Protein 2MJ2 (pdb70)

Organism: JC polyomavirus (NCBI:txid10632)

Radius of gyration: 13.86 Å; Cα contacts (8 Å, |Δi|>4): 2; chains: 1; bounding box: 37×14×27 Å

Solvent-accessible surface area: 4030 Å² total; per-residue (Å²): 193,237,77,36,122,137,135,151,42,98,106,95,82,98,107,85,76,102,124,84,99,105,123,58,113,34,187,126,45,54,99,72,181,100,232,213

Sequence (36 aa):
TWSGTKKRAQRILIFLLEFLLDFCTGEDSVDGKKRQTWSGTKKRAQRILIFLLEFLLDFCTGEDSVDGKKRQTWSGTKKRAQRILIFLLEFLLDFCTGEDSVDGKKRQTWSGTKKRAQRILIFLLEFLLDFCTGEDSVDGKKRQTWSGTKKRAQRILIFLLEFLLDFCTGEDSVDGKKRQTWSGTKKRAQRILIFLLEFLLDFCTGEDSVDGKKRQTWSGTKKRAQRILIFLLEFLLDFCTGEDSVDGKKRQTWSGTKKRAQRILIFLLEFLLDFCTGEDSVDGKKRQTWSGTKKRAQRILIFLLEFLLDFCTGEDSVDGKKRQTWSGTKKRAQRILIFLLEFLLDFCTGEDSVDGKKRQTWSGTKKRAQRILIFLLEFLLDFCTGEDSVDGKKRQTWSGTKKRAQRILIFLLEFLLDFCTGEDSVDGKKRQTWSGTKKRAQRILIFLLEFLLDFCTGEDSVDGKKRQTWSGTKKRAQRILIFLLEFLLDFCTGEDSVDGKKRQTWSGTKKRAQRILIFLLEFLLDFCTGEDSVDGKKRQTWSGTKKRAQRILIFLLEFLLDFCTGEDSVDGKKRQTWSGTKKRAQRILIFLLEFLLDFCTGEDSVDGKKRQ

Foldseek 3Di:
DPDQVPNVVVVVVVVVVVVVVCQVAHPDHPPPPDPD

Secondary structure (DSSP, 8-state):
----SSHHHHHHHHHHHHHHHHHT-SSS-S-S----

Structure (mmCIF, N/CA/C/O backbone):
data_2MJ2
#
_entry.id   2MJ2
#
loop_
_atom_site.group_PDB
_atom_site.id
_atom_site.type_symbol
_atom_site.label_atom_id
_atom_site.label_alt_id
_atom_site.label_comp_id
_atom_site.label_asym_id
_atom_site.label_entity_id
_atom_site.label_seq_id
_atom_site.pdbx_PDB_ins_code
_atom_site.Cartn_x
_atom_site.Cartn_y
_atom_site.Cartn_z
_atom_site.occupancy
_atom_site.B_iso_or_equiv
_atom_site.auth_seq_id
_atom_site.auth_comp_id
_atom_site.auth_asym_id
_atom_site.auth_atom_id
_atom_site.pdbx_PDB_model_num
ATOM 1 N N . THR A 1 1 ? -15.190 7.338 14.866 1.00 0.00 1 THR A N 1
ATOM 2 C CA . THR A 1 1 ? -15.863 7.931 13.693 1.00 0.00 1 THR A CA 1
ATOM 3 C C . THR A 1 1 ? -16.025 6.902 12.583 1.00 0.00 1 THR A C 1
ATOM 4 O O . THR A 1 1 ? -15.173 6.774 11.703 1.00 0.00 1 THR A O 1
ATOM 17 N N . TRP A 1 2 ? -17.120 6.160 12.635 1.00 0.00 2 TRP A N 1
ATOM 18 C CA . TRP A 1 2 ? -17.400 5.138 11.644 1.00 0.00 2 TRP A CA 1
ATOM 19 C C . TRP A 1 2 ? -18.138 5.739 10.456 1.00 0.00 2 TRP A C 1
ATOM 20 O O . TRP A 1 2 ? -19.167 6.396 10.620 1.00 0.00 2 TRP A O 1
ATOM 41 N N . SER A 1 3 ? -17.600 5.524 9.269 1.00 0.00 3 SER A N 1
ATOM 42 C CA . SER A 1 3 ? -18.260 5.941 8.048 1.00 0.00 3 SER A CA 1
ATOM 43 C C . SER A 1 3 ? -18.282 4.788 7.052 1.00 0.00 3 SER A C 1
ATOM 44 O O . SER A 1 3 ? -17.249 4.176 6.770 1.00 0.00 3 SER A O 1
ATOM 52 N N . GLY A 1 4 ? -19.467 4.473 6.548 1.00 0.00 4 GLY A N 1
ATOM 53 C CA . GLY A 1 4 ? -19.611 3.369 5.621 1.00 0.00 4 GLY A CA 1
ATOM 54 C C . GLY A 1 4 ? -19.751 3.835 4.189 1.00 0.00 4 GLY A C 1
ATOM 55 O O . GLY A 1 4 ? -20.127 3.062 3.307 1.00 0.00 4 GLY A O 1
ATOM 59 N N . THR A 1 5 ? -19.441 5.100 3.958 1.00 0.00 5 THR A N 1
ATOM 60 C CA . THR A 1 5 ? -19.528 5.677 2.630 1.00 0.00 5 THR A CA 1
ATOM 61 C C . THR A 1 5 ? -18.394 5.175 1.739 1.00 0.00 5 THR A C 1
ATOM 62 O O . THR A 1 5 ? -18.633 4.570 0.694 1.00 0.00 5 THR A O 1
ATOM 73 N N . LYS A 1 6 ? -17.162 5.413 2.167 1.00 0.00 6 LYS A N 1
ATOM 74 C CA . LYS A 1 6 ? -15.993 4.990 1.410 1.00 0.00 6 LYS A CA 1
ATOM 75 C C . LYS A 1 6 ? -15.305 3.795 2.061 1.00 0.00 6 LYS A C 1
ATOM 76 O O . LYS A 1 6 ? -14.084 3.661 1.988 1.00 0.00 6 LYS A O 1
ATOM 95 N N . LYS A 1 7 ? -16.089 2.921 2.684 1.00 0.00 7 LYS A N 1
ATOM 96 C CA . LYS A 1 7 ? -15.533 1.778 3.405 1.00 0.00 7 LYS A CA 1
ATOM 97 C C . LYS A 1 7 ? -14.824 0.808 2.459 1.00 0.00 7 LYS A C 1
ATOM 98 O O . LYS A 1 7 ? -13.848 0.156 2.838 1.00 0.00 7 LYS A O 1
ATOM 117 N N . ARG A 1 8 ? -15.302 0.728 1.224 1.00 0.00 8 ARG A N 1
ATOM 118 C CA . ARG A 1 8 ? -14.676 -0.126 0.225 1.00 0.00 8 ARG A CA 1
ATOM 119 C C . ARG A 1 8 ? -13.369 0.503 -0.253 1.00 0.00 8 ARG A C 1
ATOM 120 O O . ARG A 1 8 ? -12.385 -0.193 -0.507 1.00 0.00 8 ARG A O 1
ATOM 141 N N . ALA A 1 9 ? -13.365 1.828 -0.343 1.00 0.00 9 ALA A N 1
ATOM 142 C CA . ALA A 1 9 ? -12.182 2.569 -0.757 1.00 0.00 9 ALA A CA 1
ATOM 143 C C . ALA A 1 9 ? -11.077 2.450 0.285 1.00 0.00 9 ALA A C 1
ATOM 144 O O . ALA A 1 9 ? -9.891 2.446 -0.052 1.00 0.00 9 ALA A O 1
ATOM 151 N N . GLN A 1 10 ? -11.472 2.341 1.549 1.00 0.00 10 GLN A N 1
ATOM 152 C CA . GLN A 1 10 ? -10.518 2.177 2.640 1.00 0.00 10 GLN A CA 1
ATOM 153 C C . GLN A 1 10 ? -9.748 0.870 2.486 1.00 0.00 10 GLN A C 1
ATOM 154 O O . GLN A 1 10 ? -8.578 0.778 2.857 1.00 0.00 10 GLN A O 1
ATOM 168 N N . ARG A 1 11 ? -10.417 -0.134 1.926 1.00 0.00 11 ARG A N 1
ATOM 169 C CA . ARG A 1 11 ? -9.797 -1.424 1.662 1.00 0.00 11 ARG A CA 1
ATOM 170 C C . ARG A 1 11 ? -8.771 -1.296 0.541 1.00 0.00 11 ARG A C 1
ATOM 171 O O . ARG A 1 11 ? -7.673 -1.848 0.618 1.00 0.00 11 ARG A O 1
ATOM 192 N N . ILE A 1 12 ? -9.136 -0.551 -0.494 1.00 0.00 12 ILE A N 1
ATOM 193 C CA . ILE A 1 12 ? -8.254 -0.326 -1.630 1.00 0.00 12 ILE A CA 1
ATOM 194 C C . ILE A 1 12 ? -7.034 0.478 -1.192 1.00 0.00 12 ILE A C 1
ATOM 195 O O . ILE A 1 12 ? -5.925 0.281 -1.694 1.00 0.00 12 ILE A O 1
ATOM 211 N N . LEU A 1 13 ? -7.255 1.372 -0.234 1.00 0.00 13 LEU A N 1
ATOM 212 C CA . LEU A 1 13 ? -6.191 2.179 0.334 1.00 0.00 13 LEU A CA 1
ATOM 213 C C . LEU A 1 13 ? -5.139 1.280 0.975 1.00 0.00 13 LEU A C 1
ATOM 214 O O . LEU A 1 13 ? -3.942 1.515 0.826 1.00 0.00 13 LEU A O 1
ATOM 230 N N . ILE A 1 14 ? -5.594 0.241 1.674 1.00 0.00 14 ILE A N 1
ATOM 231 C CA . ILE A 1 14 ? -4.687 -0.727 2.286 1.00 0.00 14 ILE A CA 1
ATOM 232 C C . ILE A 1 14 ? -3.776 -1.334 1.227 1.00 0.00 14 ILE A C 1
ATOM 233 O O . ILE A 1 14 ? -2.565 -1.437 1.415 1.00 0.00 14 ILE A O 1
ATOM 249 N N . PHE A 1 15 ? -4.372 -1.705 0.101 1.00 0.00 15 PHE A N 1
ATOM 250 C CA . PHE A 1 15 ? -3.633 -2.324 -0.992 1.00 0.00 15 PHE A CA 1
ATOM 251 C C . PHE A 1 15 ? -2.611 -1.354 -1.572 1.00 0.00 15 PHE A C 1
ATOM 252 O O . PHE A 1 15 ? -1.453 -1.711 -1.784 1.00 0.00 15 PHE A O 1
ATOM 269 N N . LEU A 1 16 ? -3.044 -0.121 -1.816 1.00 0.00 16 LEU A N 1
ATOM 270 C CA . LEU A 1 16 ? -2.177 0.884 -2.409 1.00 0.00 16 LEU A CA 1
ATOM 271 C C . LEU A 1 16 ? -1.059 1.247 -1.436 1.00 0.00 16 LEU A C 1
ATOM 272 O O . LEU A 1 16 ? 0.082 1.468 -1.839 1.00 0.00 16 LEU A O 1
ATOM 288 N N . LEU A 1 17 ? -1.390 1.279 -0.152 1.00 0.00 17 LEU A N 1
ATOM 289 C CA . LEU A 1 17 ? -0.417 1.566 0.887 1.00 0.00 17 LEU A CA 1
ATOM 290 C C . LEU A 1 17 ? 0.652 0.481 0.927 1.00 0.00 17 LEU A C 1
ATOM 291 O O . LEU A 1 17 ? 1.848 0.770 0.873 1.00 0.00 17 LEU A O 1
ATOM 307 N N . GLU A 1 18 ? 0.205 -0.767 1.002 1.00 0.00 18 GLU A N 1
ATOM 308 C CA . GLU A 1 18 ? 1.104 -1.913 1.006 1.00 0.00 18 GLU A CA 1
ATOM 309 C C . GLU A 1 18 ? 2.021 -1.895 -0.211 1.00 0.00 18 GLU A C 1
ATOM 310 O O . GLU A 1 18 ? 3.217 -2.163 -0.093 1.00 0.00 18 GLU A O 1
ATOM 322 N N . PHE A 1 19 ? 1.459 -1.563 -1.369 1.00 0.00 19 PHE A N 1
ATOM 323 C CA . PHE A 1 19 ? 2.235 -1.469 -2.599 1.00 0.00 19 PHE A CA 1
ATOM 324 C C . PHE A 1 19 ? 3.324 -0.409 -2.475 1.00 0.00 19 PHE A C 1
ATOM 325 O O . PHE A 1 19 ? 4.487 -0.667 -2.781 1.00 0.00 19 PHE A O 1
ATOM 342 N N . LEU A 1 20 ? 2.933 0.780 -2.027 1.00 0.00 20 LEU A N 1
ATOM 343 C CA . LEU A 1 20 ? 3.865 1.892 -1.856 1.00 0.00 20 LEU A CA 1
ATOM 344 C C . LEU A 1 20 ? 5.020 1.510 -0.935 1.00 0.00 20 LEU A C 1
ATOM 345 O O . LEU A 1 20 ? 6.184 1.731 -1.262 1.00 0.00 20 LEU A O 1
ATOM 361 N N . LEU A 1 21 ? 4.689 0.917 0.203 1.00 0.00 21 LEU A N 1
ATOM 362 C CA . LEU A 1 21 ? 5.697 0.529 1.188 1.00 0.00 21 LEU A CA 1
ATOM 363 C C . LEU A 1 21 ? 6.604 -0.557 0.628 1.00 0.00 21 LEU A C 1
ATOM 364 O O . LEU A 1 21 ? 7.814 -0.548 0.848 1.00 0.00 21 LEU A O 1
ATOM 380 N N . ASP A 1 22 ? 6.002 -1.489 -0.095 1.00 0.00 22 ASP A N 1
ATOM 381 C CA . ASP A 1 22 ? 6.744 -2.586 -0.711 1.00 0.00 22 ASP A CA 1
ATOM 382 C C . ASP A 1 22 ? 7.662 -2.068 -1.813 1.00 0.00 22 ASP A C 1
ATOM 383 O O . ASP A 1 22 ? 8.808 -2.498 -1.939 1.00 0.00 22 ASP A O 1
ATOM 392 N N . PHE A 1 23 ? 7.152 -1.137 -2.607 1.00 0.00 23 PHE A N 1
ATOM 393 C CA . PHE A 1 23 ? 7.907 -0.568 -3.716 1.00 0.00 23 PHE A CA 1
ATOM 394 C C . PHE A 1 23 ? 9.058 0.283 -3.188 1.00 0.00 23 PHE A C 1
ATOM 395 O O . PHE A 1 23 ? 10.166 0.258 -3.726 1.00 0.00 23 PHE A O 1
ATOM 412 N N . CYS A 1 24 ? 8.785 1.021 -2.124 1.00 0.00 24 CYS A N 1
ATOM 413 C CA . CYS A 1 24 ? 9.774 1.892 -1.509 1.00 0.00 24 CYS A CA 1
ATOM 414 C C . CYS A 1 24 ? 10.349 1.249 -0.250 1.00 0.00 24 CYS A C 1
ATOM 415 O O . CYS A 1 24 ? 10.588 1.918 0.759 1.00 0.00 24 CYS A O 1
ATOM 423 N N . THR A 1 25 ? 10.563 -0.053 -0.315 1.00 0.00 25 THR A N 1
ATOM 424 C CA . THR A 1 25 ? 11.064 -0.809 0.824 1.00 0.00 25 THR A CA 1
ATOM 425 C C . THR A 1 25 ? 12.545 -0.526 1.063 1.00 0.00 25 THR A C 1
ATOM 426 O O . THR A 1 25 ? 13.064 -0.749 2.157 1.00 0.00 25 THR A O 1
ATOM 437 N N . GLY A 1 26 ? 13.211 -0.030 0.033 1.00 0.00 26 GLY A N 1
ATOM 438 C CA . GLY A 1 26 ? 14.622 0.277 0.135 1.00 0.00 26 GLY A CA 1
ATOM 439 C C . GLY A 1 26 ? 14.876 1.565 0.891 1.00 0.00 26 GLY A C 1
ATOM 440 O O . GLY A 1 26 ? 14.039 2.472 0.891 1.00 0.00 26 GLY A O 1
ATOM 444 N N . GLU A 1 27 ? 16.032 1.648 1.535 1.00 0.00 27 GLU A N 1
ATOM 445 C CA . GLU A 1 27 ? 16.409 2.828 2.304 1.00 0.00 27 GLU A CA 1
ATOM 446 C C . GLU A 1 27 ? 16.830 3.961 1.376 1.00 0.00 27 GLU A C 1
ATOM 447 O O . GLU A 1 27 ? 16.789 5.137 1.745 1.00 0.00 27 GLU A O 1
ATOM 459 N N . ASP A 1 28 ? 17.228 3.596 0.169 1.00 0.00 28 ASP A N 1
ATOM 460 C CA . ASP A 1 28 ? 17.653 4.567 -0.827 1.00 0.00 28 ASP A CA 1
ATOM 461 C C . ASP A 1 28 ? 16.446 5.187 -1.514 1.00 0.00 28 ASP A C 1
ATOM 462 O O . ASP A 1 28 ? 16.557 6.231 -2.159 1.00 0.00 28 ASP A O 1
ATOM 471 N N . SER A 1 29 ? 15.297 4.526 -1.361 1.00 0.00 29 SER A N 1
ATOM 472 C CA . SER A 1 29 ? 14.018 5.026 -1.861 1.00 0.00 29 SER A CA 1
ATOM 473 C C . SER A 1 29 ? 14.008 5.087 -3.390 1.00 0.00 29 SER A C 1
ATOM 474 O O . SER A 1 29 ? 14.847 4.479 -4.060 1.00 0.00 29 SER A O 1
ATOM 482 N N . VAL A 1 30 ? 13.041 5.810 -3.929 1.00 0.00 30 VAL A N 1
ATOM 483 C CA . VAL A 1 30 ? 12.901 5.979 -5.364 1.00 0.00 30 VAL A CA 1
ATOM 484 C C . VAL A 1 30 ? 12.492 7.428 -5.666 1.00 0.00 30 VAL A C 1
ATOM 485 O O . VAL A 1 30 ? 11.549 7.709 -6.402 1.00 0.00 30 VAL A O 1
ATOM 498 N N . ASP A 1 31 ? 13.224 8.355 -5.065 1.00 0.00 31 ASP A N 1
ATOM 499 C CA . ASP A 1 31 ? 12.935 9.778 -5.207 1.00 0.00 31 ASP A CA 1
ATOM 500 C C . ASP A 1 31 ? 13.859 10.430 -6.225 1.00 0.00 31 ASP A C 1
ATOM 501 O O . ASP A 1 31 ? 13.812 11.645 -6.433 1.00 0.00 31 ASP A O 1
ATOM 510 N N . GLY A 1 32 ? 14.699 9.626 -6.858 1.00 0.00 32 GLY A N 1
ATOM 511 C CA . GLY A 1 32 ? 15.588 10.134 -7.882 1.00 0.00 32 GLY A CA 1
ATOM 512 C C . GLY A 1 32 ? 14.891 10.211 -9.220 1.00 0.00 32 GLY A C 1
ATOM 513 O O . GLY A 1 32 ? 15.211 9.452 -10.137 1.00 0.00 32 GLY A O 1
ATOM 517 N N . LYS A 1 33 ? 13.934 11.131 -9.313 1.00 0.00 33 LYS A N 1
ATOM 518 C CA . LYS A 1 33 ? 13.082 11.284 -10.488 1.00 0.00 33 LYS A CA 1
ATOM 519 C C . LYS A 1 33 ? 12.206 10.048 -10.656 1.00 0.00 33 LYS A C 1
ATOM 520 O O . LYS A 1 33 ? 12.482 9.178 -11.487 1.00 0.00 33 LYS A O 1
ATOM 539 N N . LYS A 1 34 ? 11.144 9.979 -9.858 1.00 0.00 34 LYS A N 1
ATOM 540 C CA . LYS A 1 34 ? 10.240 8.834 -9.871 1.00 0.00 34 LYS A CA 1
ATOM 541 C C . LYS A 1 34 ? 9.249 8.922 -11.031 1.00 0.00 34 LYS A C 1
ATOM 542 O O . LYS A 1 34 ? 8.287 8.155 -11.094 1.00 0.00 34 LYS A O 1
ATOM 561 N N . ARG A 1 35 ? 9.494 9.874 -11.932 1.00 0.00 35 ARG A N 1
ATOM 562 C CA . ARG A 1 35 ? 8.703 10.037 -13.151 1.00 0.00 35 ARG A CA 1
ATOM 563 C C . ARG A 1 35 ? 7.263 10.411 -12.823 1.00 0.00 35 ARG A C 1
ATOM 564 O O . ARG A 1 35 ? 6.329 10.052 -13.545 1.00 0.00 35 ARG A O 1
ATOM 585 N N . GLN A 1 36 ? 7.096 11.145 -11.733 1.00 0.00 36 GLN A N 1
ATOM 586 C CA . GLN A 1 36 ? 5.786 11.618 -11.319 1.00 0.00 36 GLN A CA 1
ATOM 587 C C . GLN A 1 36 ? 5.505 12.969 -11.966 1.00 0.00 36 GLN A C 1
ATOM 588 O O . GLN A 1 36 ? 5.037 12.987 -13.121 1.00 0.00 36 GLN A O 1
ATOM 603 N N . THR A 1 1 ? -27.779 4.237 3.689 1.00 0.00 1 THR A N 2
ATOM 604 C CA . THR A 1 1 ? -26.333 4.010 3.511 1.00 0.00 1 THR A CA 2
ATOM 605 C C . THR A 1 1 ? -25.948 2.623 4.010 1.00 0.00 1 THR A C 2
ATOM 606 O O . THR A 1 1 ? -26.504 2.120 4.988 1.00 0.00 1 THR A O 2
ATOM 619 N N . TRP A 1 2 ? -25.001 2.007 3.322 1.00 0.00 2 TRP A N 2
ATOM 620 C CA . TRP A 1 2 ? -24.576 0.656 3.637 1.00 0.00 2 TRP A CA 2
ATOM 621 C C . TRP A 1 2 ? -23.315 0.684 4.488 1.00 0.00 2 TRP A C 2
ATOM 622 O O . TRP A 1 2 ? -22.516 1.620 4.400 1.00 0.00 2 TRP A O 2
ATOM 643 N N . SER A 1 3 ? -23.144 -0.339 5.310 1.00 0.00 3 SER A N 2
ATOM 644 C CA . SER A 1 3 ? -21.999 -0.425 6.202 1.00 0.00 3 SER A CA 2
ATOM 645 C C . SER A 1 3 ? -20.755 -0.892 5.445 1.00 0.00 3 SER A C 2
ATOM 646 O O . SER A 1 3 ? -20.253 -1.997 5.667 1.00 0.00 3 SER A O 2
ATOM 654 N N . GLY A 1 4 ? -20.272 -0.050 4.545 1.00 0.00 4 GLY A N 2
ATOM 655 C CA . GLY A 1 4 ? -19.088 -0.376 3.776 1.00 0.00 4 GLY A CA 2
ATOM 656 C C . GLY A 1 4 ? -18.968 0.479 2.535 1.00 0.00 4 GLY A C 2
ATOM 657 O O . GLY A 1 4 ? -18.574 -0.003 1.473 1.00 0.00 4 GLY A O 2
ATOM 661 N N . THR A 1 5 ? -19.312 1.752 2.671 1.00 0.00 5 THR A N 2
ATOM 662 C CA . THR A 1 5 ? -19.272 2.685 1.558 1.00 0.00 5 THR A CA 2
ATOM 663 C C . THR A 1 5 ? -17.962 3.468 1.556 1.00 0.00 5 THR A C 2
ATOM 664 O O . THR A 1 5 ? -17.214 3.458 0.577 1.00 0.00 5 THR A O 2
ATOM 675 N N . LYS A 1 6 ? -17.681 4.135 2.668 1.00 0.00 6 LYS A N 2
ATOM 676 C CA . LYS A 1 6 ? -16.442 4.882 2.824 1.00 0.00 6 LYS A CA 2
ATOM 677 C C . LYS A 1 6 ? -15.276 3.922 2.983 1.00 0.00 6 LYS A C 2
ATOM 678 O O . LYS A 1 6 ? -14.145 4.216 2.585 1.00 0.00 6 LYS A O 2
ATOM 697 N N . LYS A 1 7 ? -15.567 2.762 3.557 1.00 0.00 7 LYS A N 2
ATOM 698 C CA . LYS A 1 7 ? -14.556 1.738 3.769 1.00 0.00 7 LYS A CA 2
ATOM 699 C C . LYS A 1 7 ? -14.245 0.993 2.478 1.00 0.00 7 LYS A C 2
ATOM 700 O O . LYS A 1 7 ? -13.336 0.170 2.436 1.00 0.00 7 LYS A O 2
ATOM 719 N N . ARG A 1 8 ? -14.995 1.285 1.424 1.00 0.00 8 ARG A N 2
ATOM 720 C CA . ARG A 1 8 ? -14.755 0.665 0.130 1.00 0.00 8 ARG A CA 2
ATOM 721 C C . ARG A 1 8 ? -13.406 1.119 -0.406 1.00 0.00 8 ARG A C 2
ATOM 722 O O . ARG A 1 8 ? -12.550 0.306 -0.756 1.00 0.00 8 ARG A O 2
ATOM 743 N N . ALA A 1 9 ? -13.220 2.429 -0.438 1.00 0.00 9 ALA A N 2
ATOM 744 C CA . ALA A 1 9 ? -11.954 3.016 -0.856 1.00 0.00 9 ALA A CA 2
ATOM 745 C C . ALA A 1 9 ? -10.850 2.676 0.140 1.00 0.00 9 ALA A C 2
ATOM 746 O O . ALA A 1 9 ? -9.692 2.509 -0.234 1.00 0.00 9 ALA A O 2
ATOM 753 N N . GLN A 1 10 ? -11.227 2.549 1.410 1.00 0.00 10 GLN A N 2
ATOM 754 C CA . GLN A 1 10 ? -10.277 2.211 2.465 1.00 0.00 10 GLN A CA 2
ATOM 755 C C . GLN A 1 10 ? -9.794 0.773 2.325 1.00 0.00 10 GLN A C 2
ATOM 756 O O . GLN A 1 10 ? -8.701 0.430 2.771 1.00 0.00 10 GLN A O 2
ATOM 770 N N . ARG A 1 11 ? -10.614 -0.065 1.708 1.00 0.00 11 ARG A N 2
ATOM 771 C CA . ARG A 1 11 ? -10.240 -1.437 1.443 1.00 0.00 11 ARG A CA 2
ATOM 772 C C . ARG A 1 11 ? -9.140 -1.475 0.395 1.00 0.00 11 ARG A C 2
ATOM 773 O O . ARG A 1 11 ? -8.126 -2.151 0.566 1.00 0.00 11 ARG A O 2
ATOM 794 N N . ILE A 1 12 ? -9.337 -0.719 -0.674 1.00 0.00 12 ILE A N 2
ATOM 795 C CA . ILE A 1 12 ? -8.350 -0.637 -1.733 1.00 0.00 12 ILE A CA 2
ATOM 796 C C . ILE A 1 12 ? -7.087 0.043 -1.208 1.00 0.00 12 ILE A C 2
ATOM 797 O O . ILE A 1 12 ? -5.969 -0.305 -1.594 1.00 0.00 12 ILE A O 2
ATOM 813 N N . LEU A 1 13 ? -7.287 1.001 -0.302 1.00 0.00 13 LEU A N 2
ATOM 814 C CA . LEU A 1 13 ? -6.194 1.731 0.325 1.00 0.00 13 LEU A CA 2
ATOM 815 C C . LEU A 1 13 ? -5.199 0.786 0.990 1.00 0.00 13 LEU A C 2
ATOM 816 O O . LEU A 1 13 ? -3.999 1.033 0.957 1.00 0.00 13 LEU A O 2
ATOM 832 N N . ILE A 1 14 ? -5.701 -0.290 1.589 1.00 0.00 14 ILE A N 2
ATOM 833 C CA . ILE A 1 14 ? -4.842 -1.291 2.215 1.00 0.00 14 ILE A CA 2
ATOM 834 C C . ILE A 1 14 ? -3.840 -1.843 1.205 1.00 0.00 14 ILE A C 2
ATOM 835 O O . ILE A 1 14 ? -2.641 -1.922 1.474 1.00 0.00 14 ILE A O 2
ATOM 851 N N . PHE A 1 15 ? -4.343 -2.188 0.030 1.00 0.00 15 PHE A N 2
ATOM 852 C CA . PHE A 1 15 ? -3.513 -2.737 -1.033 1.00 0.00 15 PHE A CA 2
ATOM 853 C C . PHE A 1 15 ? -2.575 -1.671 -1.588 1.00 0.00 15 PHE A C 2
ATOM 854 O O . PHE A 1 15 ? -1.424 -1.955 -1.922 1.00 0.00 15 PHE A O 2
ATOM 871 N N . LEU A 1 16 ? -3.079 -0.448 -1.685 1.00 0.00 16 LEU A N 2
ATOM 872 C CA . LEU A 1 16 ? -2.272 0.684 -2.125 1.00 0.00 16 LEU A CA 2
ATOM 873 C C . LEU A 1 16 ? -1.144 0.935 -1.138 1.00 0.00 16 LEU A C 2
ATOM 874 O O . LEU A 1 16 ? 0.004 1.112 -1.529 1.00 0.00 16 LEU A O 2
ATOM 890 N N . LEU A 1 17 ? -1.490 0.935 0.141 1.00 0.00 17 LEU A N 2
ATOM 891 C CA . LEU A 1 17 ? -0.522 1.121 1.215 1.00 0.00 17 LEU A CA 2
ATOM 892 C C . LEU A 1 17 ? 0.621 0.124 1.096 1.00 0.00 17 LEU A C 2
ATOM 893 O O . LEU A 1 17 ? 1.790 0.511 1.051 1.00 0.00 17 LEU A O 2
ATOM 909 N N . GLU A 1 18 ? 0.271 -1.156 1.032 1.00 0.00 18 GLU A N 2
ATOM 910 C CA . GLU A 1 18 ? 1.255 -2.221 0.891 1.00 0.00 18 GLU A CA 2
ATOM 911 C C . GLU A 1 18 ? 2.133 -2.001 -0.340 1.00 0.00 18 GLU A C 2
ATOM 912 O O . GLU A 1 18 ? 3.336 -2.252 -0.307 1.00 0.00 18 GLU A O 2
ATOM 924 N N . PHE A 1 19 ? 1.522 -1.537 -1.423 1.00 0.00 19 PHE A N 2
ATOM 925 C CA . PHE A 1 19 ? 2.250 -1.257 -2.654 1.00 0.00 19 PHE A CA 2
ATOM 926 C C . PHE A 1 19 ? 3.200 -0.076 -2.461 1.00 0.00 19 PHE A C 2
ATOM 927 O O . PHE A 1 19 ? 4.376 -0.148 -2.823 1.00 0.00 19 PHE A O 2
ATOM 944 N N . LEU A 1 20 ? 2.678 0.994 -1.876 1.00 0.00 20 LEU A N 2
ATOM 945 C CA . LEU A 1 20 ? 3.440 2.215 -1.650 1.00 0.00 20 LEU A CA 2
ATOM 946 C C . LEU A 1 20 ? 4.671 1.970 -0.783 1.00 0.00 20 LEU A C 2
ATOM 947 O O . LEU A 1 20 ? 5.777 2.344 -1.161 1.00 0.00 20 LEU A O 2
ATOM 963 N N . LEU A 1 21 ? 4.487 1.330 0.367 1.00 0.00 21 LEU A N 2
ATOM 964 C CA . LEU A 1 21 ? 5.600 1.108 1.290 1.00 0.00 21 LEU A CA 2
ATOM 965 C C . LEU A 1 21 ? 6.630 0.155 0.692 1.00 0.00 21 LEU A C 2
ATOM 966 O O . LEU A 1 21 ? 7.830 0.305 0.912 1.00 0.00 21 LEU A O 2
ATOM 982 N N . ASP A 1 22 ? 6.157 -0.802 -0.095 1.00 0.00 22 ASP A N 2
ATOM 983 C CA . ASP A 1 22 ? 7.031 -1.778 -0.734 1.00 0.00 22 ASP A CA 2
ATOM 984 C C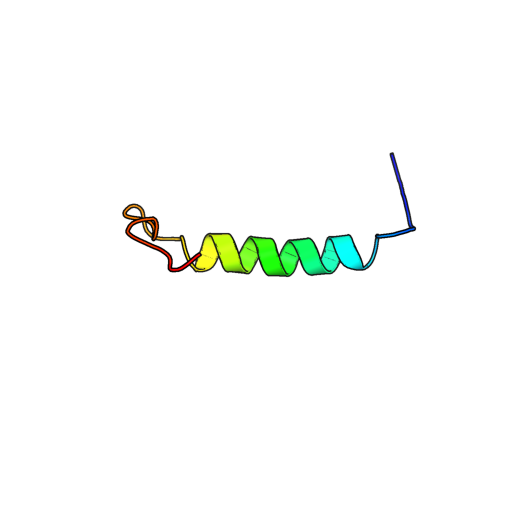 . ASP A 1 22 ? 7.844 -1.111 -1.841 1.00 0.00 22 ASP A C 2
ATOM 985 O O . ASP A 1 22 ? 8.992 -1.478 -2.105 1.00 0.00 22 ASP A O 2
ATOM 994 N N . PHE A 1 23 ? 7.241 -0.114 -2.470 1.00 0.00 23 PHE A N 2
ATOM 995 C CA . PHE A 1 23 ? 7.885 0.633 -3.539 1.00 0.00 23 PHE A CA 2
ATOM 996 C C . PHE A 1 23 ? 8.821 1.697 -2.962 1.00 0.00 23 PHE A C 2
ATOM 997 O O . PHE A 1 23 ? 9.948 1.867 -3.427 1.00 0.00 23 PHE A O 2
ATOM 1014 N N . CYS A 1 24 ? 8.343 2.397 -1.937 1.00 0.00 24 CYS A N 2
ATOM 1015 C CA . CYS A 1 24 ? 9.089 3.490 -1.318 1.00 0.00 24 CYS A CA 2
ATOM 1016 C C . CYS A 1 24 ? 10.363 2.989 -0.641 1.00 0.00 24 CYS A C 2
ATOM 1017 O O . CYS A 1 24 ? 11.402 3.649 -0.694 1.00 0.00 24 CYS A O 2
ATOM 1025 N N . THR A 1 25 ? 10.290 1.827 -0.008 1.00 0.00 25 THR A N 2
ATOM 1026 C CA . THR A 1 25 ? 11.450 1.267 0.670 1.00 0.00 25 THR A CA 2
ATOM 1027 C C . THR A 1 25 ? 12.554 0.921 -0.325 1.00 0.00 25 THR A C 2
ATOM 1028 O O . THR A 1 25 ? 13.738 1.091 -0.039 1.00 0.00 25 THR A O 2
ATOM 1039 N N . GLY A 1 26 ? 12.161 0.471 -1.509 1.00 0.00 26 GLY A N 2
ATOM 1040 C CA . GLY A 1 26 ? 13.134 0.103 -2.515 1.00 0.00 26 GLY A CA 2
ATOM 1041 C C . GLY A 1 26 ? 13.419 1.226 -3.490 1.00 0.00 26 GLY A C 2
ATOM 1042 O O . GLY A 1 26 ? 13.861 0.984 -4.612 1.00 0.00 26 GLY A O 2
ATOM 1046 N N . GLU A 1 27 ? 13.154 2.455 -3.066 1.00 0.00 27 GLU A N 2
ATOM 1047 C CA . GLU A 1 27 ? 13.487 3.628 -3.866 1.00 0.00 27 GLU A CA 2
ATOM 1048 C C . GLU A 1 27 ? 14.999 3.792 -3.960 1.00 0.00 27 GLU A C 2
ATOM 1049 O O . GLU A 1 27 ? 15.576 3.740 -5.045 1.00 0.00 27 GLU A O 2
ATOM 1061 N N . ASP A 1 28 ? 15.632 3.986 -2.815 1.00 0.00 28 ASP A N 2
ATOM 1062 C CA . ASP A 1 28 ? 17.076 4.171 -2.762 1.00 0.00 28 ASP A CA 2
ATOM 1063 C C . ASP A 1 28 ? 17.672 3.453 -1.548 1.00 0.00 28 ASP A C 2
ATOM 1064 O O . ASP A 1 28 ? 18.893 3.350 -1.402 1.00 0.00 28 ASP A O 2
ATOM 1073 N N . SER A 1 29 ? 16.808 2.920 -0.695 1.00 0.00 29 SER A N 2
ATOM 1074 C CA . SER A 1 29 ? 17.248 2.309 0.549 1.00 0.00 29 SER A CA 2
ATOM 1075 C C . SER A 1 29 ? 17.110 0.792 0.502 1.00 0.00 29 SER A C 2
ATOM 1076 O O . SER A 1 29 ? 16.637 0.247 -0.495 1.00 0.00 29 SER A O 2
ATOM 1084 N N . VAL A 1 30 ? 17.530 0.139 1.594 1.00 0.00 30 VAL A N 2
ATOM 1085 C CA . VAL A 1 30 ? 17.478 -1.322 1.752 1.00 0.00 30 VAL A CA 2
ATOM 1086 C C . VAL A 1 30 ? 17.880 -2.065 0.468 1.00 0.00 30 VAL A C 2
ATOM 1087 O O . VAL A 1 30 ? 17.039 -2.529 -0.307 1.00 0.00 30 VAL A O 2
ATOM 1100 N N . ASP A 1 31 ? 19.190 -2.153 0.248 1.00 0.00 31 ASP A N 2
ATOM 1101 C CA . ASP A 1 31 ? 19.741 -2.863 -0.905 1.00 0.00 31 ASP A CA 2
ATOM 1102 C C . ASP A 1 31 ? 19.224 -4.291 -0.949 1.00 0.00 31 ASP A C 2
ATOM 1103 O O . ASP A 1 31 ? 19.337 -5.028 0.030 1.00 0.00 31 ASP A O 2
ATOM 1112 N N . GLY A 1 32 ? 18.642 -4.668 -2.073 1.00 0.00 32 GLY A N 2
ATOM 1113 C CA . GLY A 1 32 ? 18.132 -6.014 -2.226 1.00 0.00 32 GLY A CA 2
ATOM 1114 C C . GLY A 1 32 ? 19.082 -6.887 -3.008 1.00 0.00 32 GLY A C 2
ATOM 1115 O O . GLY A 1 32 ? 19.393 -8.007 -2.601 1.00 0.00 32 GLY A O 2
ATOM 1119 N N . LYS A 1 33 ? 19.559 -6.362 -4.124 1.00 0.00 33 LYS A N 2
ATOM 1120 C CA . LYS A 1 33 ? 20.481 -7.093 -4.975 1.00 0.00 33 LYS A CA 2
ATOM 1121 C C . LYS A 1 33 ? 21.906 -6.888 -4.482 1.00 0.00 33 LYS A C 2
ATOM 1122 O O . LYS A 1 33 ? 22.707 -7.819 -4.451 1.00 0.00 33 LYS A O 2
ATOM 1141 N N . LYS A 1 34 ? 22.205 -5.662 -4.070 1.00 0.00 34 LYS A N 2
ATOM 1142 C CA . LYS A 1 34 ? 23.512 -5.330 -3.524 1.00 0.00 34 LYS A CA 2
ATOM 1143 C C . LYS A 1 34 ? 23.518 -5.519 -2.011 1.00 0.00 34 LYS A C 2
ATOM 1144 O O . LYS A 1 34 ? 24.111 -4.732 -1.272 1.00 0.00 34 LYS A O 2
ATOM 1163 N N . ARG A 1 35 ? 22.840 -6.562 -1.558 1.00 0.00 35 ARG A N 2
ATOM 1164 C CA . ARG A 1 35 ? 22.736 -6.855 -0.141 1.00 0.00 35 ARG A CA 2
ATOM 1165 C C . ARG A 1 35 ? 23.783 -7.881 0.260 1.00 0.00 35 ARG A C 2
ATOM 1166 O O . ARG A 1 35 ? 23.661 -9.065 -0.061 1.00 0.00 35 ARG A O 2
ATOM 1187 N N . GLN A 1 36 ? 24.808 -7.419 0.953 1.00 0.00 36 GLN A N 2
ATOM 1188 C CA . GLN A 1 36 ? 25.875 -8.288 1.406 1.00 0.00 36 GLN A CA 2
ATOM 1189 C C . GLN A 1 36 ? 26.459 -7.752 2.705 1.00 0.00 36 GLN A C 2
ATOM 1190 O O . GLN A 1 36 ? 26.147 -8.317 3.774 1.00 0.00 36 GLN A O 2
ATOM 1205 N N . THR A 1 1 ? -20.622 -7.978 7.231 1.00 0.00 1 THR A N 3
ATOM 1206 C CA . THR A 1 1 ? -20.517 -8.771 5.992 1.00 0.00 1 THR A CA 3
ATOM 1207 C C . THR A 1 1 ? -21.236 -8.067 4.842 1.00 0.00 1 THR A C 3
ATOM 1208 O O . THR A 1 1 ? -22.469 -8.018 4.808 1.00 0.00 1 THR A O 3
ATOM 1221 N N . TRP A 1 2 ? -20.450 -7.516 3.915 1.00 0.00 2 TRP A N 3
ATOM 1222 C CA . TRP A 1 2 ? -20.971 -6.791 2.757 1.00 0.00 2 TRP A CA 3
ATOM 1223 C C . TRP A 1 2 ? -21.933 -5.681 3.175 1.00 0.00 2 TRP A C 3
ATOM 1224 O O . TRP A 1 2 ? -23.105 -5.674 2.791 1.00 0.00 2 TRP A O 3
ATOM 1245 N N . SER A 1 3 ? -21.439 -4.756 3.979 1.00 0.00 3 SER A N 3
ATOM 1246 C CA . SER A 1 3 ? -22.233 -3.620 4.416 1.00 0.00 3 SER A CA 3
ATOM 1247 C C . SER A 1 3 ? -21.373 -2.365 4.479 1.00 0.00 3 SER A C 3
ATOM 1248 O O . SER A 1 3 ? -20.501 -2.239 5.340 1.00 0.00 3 SER A O 3
ATOM 1256 N N . GLY A 1 4 ? -21.614 -1.449 3.556 1.00 0.00 4 GLY A N 3
ATOM 1257 C CA . GLY A 1 4 ? -20.841 -0.229 3.509 1.00 0.00 4 GLY A CA 3
ATOM 1258 C C . GLY A 1 4 ? -20.196 -0.026 2.157 1.00 0.00 4 GLY A C 3
ATOM 1259 O O . GLY A 1 4 ? -19.337 -0.807 1.747 1.00 0.00 4 GLY A O 3
ATOM 1263 N N . THR A 1 5 ? -20.617 1.010 1.456 1.00 0.00 5 THR A N 3
ATOM 1264 C CA . THR A 1 5 ? -20.077 1.317 0.143 1.00 0.00 5 THR A CA 3
ATOM 1265 C C . THR A 1 5 ? -18.603 1.695 0.231 1.00 0.00 5 THR A C 3
ATOM 1266 O O . THR A 1 5 ? -17.766 1.190 -0.521 1.00 0.00 5 THR A O 3
ATOM 1277 N N . LYS A 1 6 ? -18.296 2.573 1.175 1.00 0.00 6 LYS A N 3
ATOM 1278 C CA . LYS A 1 6 ? -16.941 3.077 1.351 1.00 0.00 6 LYS A CA 3
ATOM 1279 C C . LYS A 1 6 ? -15.989 2.003 1.874 1.00 0.00 6 LYS A C 3
ATOM 1280 O O . LYS A 1 6 ? -14.777 2.187 1.830 1.00 0.00 6 LYS A O 3
ATOM 1299 N N . LYS A 1 7 ? -16.532 0.887 2.357 1.00 0.00 7 LYS A N 3
ATOM 1300 C CA . LYS A 1 7 ? -15.708 -0.243 2.793 1.00 0.00 7 LYS A CA 3
ATOM 1301 C C . LYS A 1 7 ? -14.778 -0.692 1.669 1.00 0.00 7 LYS A C 3
ATOM 1302 O O . LYS A 1 7 ? -13.614 -1.021 1.896 1.00 0.00 7 LYS A O 3
ATOM 1321 N N . ARG A 1 8 ? -15.300 -0.675 0.450 1.00 0.00 8 ARG A N 3
ATOM 1322 C CA . ARG A 1 8 ? -14.535 -1.069 -0.722 1.00 0.00 8 ARG A CA 3
ATOM 1323 C C . ARG A 1 8 ? -13.461 -0.026 -1.019 1.00 0.00 8 ARG A C 3
ATOM 1324 O O . ARG A 1 8 ? -12.328 -0.364 -1.347 1.00 0.00 8 ARG A O 3
ATOM 1345 N N . ALA A 1 9 ? -13.822 1.242 -0.887 1.00 0.00 9 ALA A N 3
ATOM 1346 C CA . ALA A 1 9 ? -12.912 2.330 -1.211 1.00 0.00 9 ALA A CA 3
ATOM 1347 C C . ALA A 1 9 ? -11.806 2.467 -0.173 1.00 0.00 9 ALA A C 3
ATOM 1348 O O . ALA A 1 9 ? -10.647 2.696 -0.518 1.00 0.00 9 ALA A O 3
ATOM 1355 N N . GLN A 1 10 ? -12.160 2.314 1.097 1.00 0.00 10 GLN A N 3
ATOM 1356 C CA . GLN A 1 10 ? -11.199 2.495 2.177 1.00 0.00 10 GLN A CA 3
ATOM 1357 C C . GLN A 1 10 ? -10.251 1.308 2.277 1.00 0.00 10 GLN A C 3
ATOM 1358 O O . GLN A 1 10 ? -9.117 1.451 2.735 1.00 0.00 10 GLN A O 3
ATOM 1372 N N . ARG A 1 11 ? -10.710 0.136 1.847 1.00 0.00 11 ARG A N 3
ATOM 1373 C CA . ARG A 1 11 ? -9.856 -1.047 1.845 1.00 0.00 11 ARG A CA 3
ATOM 1374 C C . ARG A 1 11 ? -8.713 -0.842 0.860 1.00 0.00 11 ARG A C 3
ATOM 1375 O O . ARG A 1 11 ? -7.630 -1.394 1.025 1.00 0.00 11 ARG A O 3
ATOM 1396 N N . ILE A 1 12 ? -8.964 -0.015 -0.154 1.00 0.00 12 ILE A N 3
ATOM 1397 C CA . ILE A 1 12 ? -7.972 0.278 -1.177 1.00 0.00 12 ILE A CA 3
ATOM 1398 C C . ILE A 1 12 ? -6.763 0.977 -0.563 1.00 0.00 12 ILE A C 3
ATOM 1399 O O . ILE A 1 12 ? -5.638 0.800 -1.022 1.00 0.00 12 ILE A O 3
ATOM 1415 N N . LEU A 1 13 ? -7.000 1.743 0.499 1.00 0.00 13 LEU A N 3
ATOM 1416 C CA . LEU A 1 13 ? -5.926 2.416 1.219 1.00 0.00 13 LEU A CA 3
ATOM 1417 C C . LEU A 1 13 ? -4.911 1.400 1.738 1.00 0.00 13 LEU A C 3
ATOM 1418 O O . LEU A 1 13 ? -3.709 1.662 1.756 1.00 0.00 13 LEU A O 3
ATOM 1434 N N . ILE A 1 14 ? -5.405 0.235 2.138 1.00 0.00 14 ILE A N 3
ATOM 1435 C CA . ILE A 1 14 ? -4.547 -0.842 2.610 1.00 0.00 14 ILE A CA 3
ATOM 1436 C C . ILE A 1 14 ? -3.647 -1.324 1.475 1.00 0.00 14 ILE A C 3
ATOM 1437 O O . ILE A 1 14 ? -2.442 -1.512 1.655 1.00 0.00 14 ILE A O 3
ATOM 1453 N N . PHE A 1 15 ? -4.246 -1.494 0.302 1.00 0.00 15 PHE A N 3
ATOM 1454 C CA . PHE A 1 15 ? -3.515 -1.924 -0.882 1.00 0.00 15 PHE A CA 3
ATOM 1455 C C . PHE A 1 15 ? -2.513 -0.859 -1.313 1.00 0.00 15 PHE A C 3
ATOM 1456 O O . PHE A 1 15 ? -1.374 -1.178 -1.663 1.00 0.00 15 PHE A O 3
ATOM 1473 N N . LEU A 1 16 ? -2.938 0.402 -1.280 1.00 0.00 16 LEU A N 3
ATOM 1474 C CA . LEU A 1 16 ? -2.054 1.519 -1.602 1.00 0.00 16 LEU A CA 3
ATOM 1475 C C . LEU A 1 16 ? -0.859 1.515 -0.670 1.00 0.00 16 LEU A C 3
ATOM 1476 O O . LEU A 1 16 ? 0.284 1.605 -1.108 1.00 0.00 16 LEU A O 3
ATOM 1492 N N . LEU A 1 17 ? -1.141 1.395 0.618 1.00 0.00 17 LEU A N 3
ATOM 1493 C CA . LEU A 1 17 ? -0.104 1.352 1.636 1.00 0.00 17 LEU A CA 3
ATOM 1494 C C . LEU A 1 17 ? 0.913 0.255 1.336 1.00 0.00 17 LEU A C 3
ATOM 1495 O O . LEU A 1 17 ? 2.108 0.527 1.215 1.00 0.00 17 LEU A O 3
ATOM 1511 N N . GLU A 1 18 ? 0.431 -0.975 1.195 1.00 0.00 18 GLU A N 3
ATOM 1512 C CA . GLU A 1 18 ? 1.302 -2.112 0.927 1.00 0.00 18 GLU A CA 3
ATOM 1513 C C . GLU A 1 18 ? 2.088 -1.920 -0.369 1.00 0.00 18 GLU A C 3
ATOM 1514 O O . GLU A 1 18 ? 3.247 -2.323 -0.458 1.00 0.00 18 GLU A O 3
ATOM 1526 N N . PHE A 1 19 ? 1.462 -1.291 -1.359 1.00 0.00 19 PHE A N 3
ATOM 1527 C CA . PHE A 1 19 ? 2.124 -1.014 -2.629 1.00 0.00 19 PHE A CA 3
ATOM 1528 C C . PHE A 1 19 ? 3.214 0.038 -2.443 1.00 0.00 19 PHE A C 3
ATOM 1529 O O . PHE A 1 19 ? 4.331 -0.120 -2.927 1.00 0.00 19 PHE A O 3
ATOM 1546 N N . LEU A 1 20 ? 2.879 1.107 -1.731 1.00 0.00 20 LEU A N 3
ATOM 1547 C CA . LEU A 1 20 ? 3.821 2.185 -1.461 1.00 0.00 20 LEU A CA 3
ATOM 1548 C C . LEU A 1 20 ? 5.038 1.678 -0.697 1.00 0.00 20 LEU A C 3
ATOM 1549 O O . LEU A 1 20 ? 6.167 2.077 -0.982 1.00 0.00 20 LEU A O 3
ATOM 1565 N N . LEU A 1 21 ? 4.806 0.801 0.272 1.00 0.00 21 LEU A N 3
ATOM 1566 C CA . LEU A 1 21 ? 5.892 0.213 1.048 1.00 0.00 21 LEU A CA 3
ATOM 1567 C C . LEU A 1 21 ? 6.706 -0.731 0.180 1.00 0.00 21 LEU A C 3
ATOM 1568 O O . LEU A 1 21 ? 7.936 -0.752 0.244 1.00 0.00 21 LEU A O 3
ATOM 1584 N N . ASP A 1 22 ? 6.004 -1.500 -0.639 1.00 0.00 22 ASP A N 3
ATOM 1585 C CA . ASP A 1 22 ? 6.646 -2.428 -1.563 1.00 0.00 22 ASP A CA 3
ATOM 1586 C C . ASP A 1 2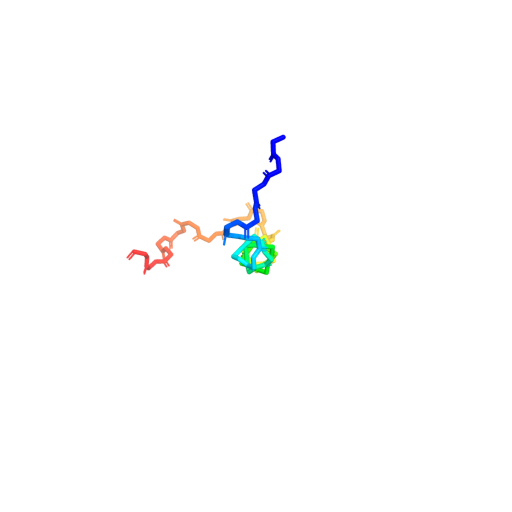2 ? 7.530 -1.665 -2.539 1.00 0.00 22 ASP A C 3
ATOM 1587 O O . ASP A 1 22 ? 8.668 -2.047 -2.786 1.00 0.00 22 ASP A O 3
ATOM 1596 N N . PHE A 1 23 ? 6.994 -0.579 -3.080 1.00 0.00 23 PHE A N 3
ATOM 1597 C CA . PHE A 1 23 ? 7.747 0.295 -3.970 1.00 0.00 23 PHE A CA 3
ATOM 1598 C C . PHE A 1 23 ? 8.923 0.926 -3.232 1.00 0.00 23 PHE A C 3
ATOM 1599 O O . PHE A 1 23 ? 10.022 1.015 -3.766 1.00 0.00 23 PHE A O 3
ATOM 1616 N N . CYS A 1 24 ? 8.679 1.341 -1.993 1.00 0.00 24 CYS A N 3
ATOM 1617 C CA . CYS A 1 24 ? 9.696 1.983 -1.167 1.00 0.00 24 CYS A CA 3
ATOM 1618 C C . CYS A 1 24 ? 10.966 1.135 -1.089 1.00 0.00 24 CYS A C 3
ATOM 1619 O O . CYS A 1 24 ? 12.079 1.657 -1.180 1.00 0.00 24 CYS A O 3
ATOM 1627 N N . THR A 1 25 ? 10.798 -0.171 -0.945 1.00 0.00 25 THR A N 3
ATOM 1628 C CA . THR A 1 25 ? 11.937 -1.069 -0.848 1.00 0.00 25 THR A CA 3
ATOM 1629 C C . THR A 1 25 ? 12.296 -1.667 -2.209 1.00 0.00 25 THR A C 3
ATOM 1630 O O . THR A 1 25 ? 13.470 -1.884 -2.515 1.00 0.00 25 THR A O 3
ATOM 1641 N N . GLY A 1 26 ? 11.288 -1.913 -3.027 1.00 0.00 26 GLY A N 3
ATOM 1642 C CA . GLY A 1 26 ? 11.510 -2.535 -4.313 1.00 0.00 26 GLY A CA 3
ATOM 1643 C C . GLY A 1 26 ? 11.074 -1.667 -5.472 1.00 0.00 26 GLY A C 3
ATOM 1644 O O . GLY A 1 26 ? 10.045 -1.925 -6.099 1.00 0.00 26 GLY A O 3
ATOM 1648 N N . GLU A 1 27 ? 11.855 -0.634 -5.756 1.00 0.00 27 GLU A N 3
ATOM 1649 C CA . GLU A 1 27 ? 11.611 0.212 -6.916 1.00 0.00 27 GLU A CA 3
ATOM 1650 C C . GLU A 1 27 ? 12.072 -0.493 -8.183 1.00 0.00 27 GLU A C 3
ATOM 1651 O O . GLU A 1 27 ? 11.624 -0.175 -9.284 1.00 0.00 27 GLU A O 3
ATOM 1663 N N . ASP A 1 28 ? 12.967 -1.453 -8.014 1.00 0.00 28 ASP A N 3
ATOM 1664 C CA . ASP A 1 28 ? 13.528 -2.187 -9.137 1.00 0.00 28 ASP A CA 3
ATOM 1665 C C . ASP A 1 28 ? 13.499 -3.687 -8.876 1.00 0.00 28 ASP A C 3
ATOM 1666 O O . ASP A 1 28 ? 12.775 -4.430 -9.535 1.00 0.00 28 ASP A O 3
ATOM 1675 N N . SER A 1 29 ? 14.273 -4.122 -7.893 1.00 0.00 29 SER A N 3
ATOM 1676 C CA . SER A 1 29 ? 14.424 -5.539 -7.614 1.00 0.00 29 SER A CA 3
ATOM 1677 C C . SER A 1 29 ? 13.301 -6.042 -6.711 1.00 0.00 29 SER A C 3
ATOM 1678 O O . SER A 1 29 ? 12.713 -5.266 -5.955 1.00 0.00 29 SER A O 3
ATOM 1686 N N . VAL A 1 30 ? 13.028 -7.346 -6.790 1.00 0.00 30 VAL A N 3
ATOM 1687 C CA . VAL A 1 30 ? 11.953 -7.973 -6.029 1.00 0.00 30 VAL A CA 3
ATOM 1688 C C . VAL A 1 30 ? 10.612 -7.317 -6.363 1.00 0.00 30 VAL A C 3
ATOM 1689 O O . VAL A 1 30 ? 10.038 -6.575 -5.559 1.00 0.00 30 VAL A O 3
ATOM 1702 N N . ASP A 1 31 ? 10.126 -7.588 -7.565 1.00 0.00 31 ASP A N 3
ATOM 1703 C CA . ASP A 1 31 ? 8.884 -6.999 -8.045 1.00 0.00 31 ASP A CA 3
ATOM 1704 C C . ASP A 1 31 ? 8.038 -8.048 -8.757 1.00 0.00 31 ASP A C 3
ATOM 1705 O O . ASP A 1 31 ? 8.030 -8.134 -9.986 1.00 0.00 31 ASP A O 3
ATOM 1714 N N . GLY A 1 32 ? 7.361 -8.869 -7.976 1.00 0.00 32 GLY A N 3
ATOM 1715 C CA . GLY A 1 32 ? 6.456 -9.851 -8.531 1.00 0.00 32 GLY A CA 3
ATOM 1716 C C . GLY A 1 32 ? 5.144 -9.878 -7.781 1.00 0.00 32 GLY A C 3
ATOM 1717 O O . GLY A 1 32 ? 4.083 -9.656 -8.367 1.00 0.00 32 GLY A O 3
ATOM 1721 N N . LYS A 1 33 ? 5.234 -10.112 -6.474 1.00 0.00 33 LYS A N 3
ATOM 1722 C CA . LYS A 1 33 ? 4.072 -10.137 -5.589 1.00 0.00 33 LYS A CA 3
ATOM 1723 C C . LYS A 1 33 ? 3.082 -11.204 -6.033 1.00 0.00 33 LYS A C 3
ATOM 1724 O O . LYS A 1 33 ? 1.936 -10.901 -6.366 1.00 0.00 33 LYS A O 3
ATOM 1743 N N . LYS A 1 34 ? 3.530 -12.450 -6.054 1.00 0.00 34 LYS A N 3
ATOM 1744 C CA . LYS A 1 34 ? 2.678 -13.554 -6.451 1.00 0.00 34 LYS A CA 3
ATOM 1745 C C . LYS A 1 34 ? 1.680 -13.873 -5.348 1.00 0.00 34 LYS A C 3
ATOM 1746 O O . LYS A 1 34 ? 2.045 -14.417 -4.305 1.00 0.00 34 LYS A O 3
ATOM 1765 N N . ARG A 1 35 ? 0.425 -13.527 -5.577 1.00 0.00 35 ARG A N 3
ATOM 1766 C CA . ARG A 1 35 ? -0.619 -13.747 -4.593 1.00 0.00 35 ARG A CA 3
ATOM 1767 C C . ARG A 1 35 ? -1.897 -14.222 -5.269 1.00 0.00 35 ARG A C 3
ATOM 1768 O O . ARG A 1 35 ? -2.490 -13.506 -6.074 1.00 0.00 35 ARG A O 3
ATOM 1789 N N . GLN A 1 36 ? -2.301 -15.438 -4.949 1.00 0.00 36 GLN A N 3
ATOM 1790 C CA . GLN A 1 36 ? -3.533 -16.002 -5.468 1.00 0.00 36 GLN A CA 3
ATOM 1791 C C . GLN A 1 36 ? -4.373 -16.565 -4.326 1.00 0.00 36 GLN A C 3
ATOM 1792 O O . GLN A 1 36 ? -4.104 -17.699 -3.877 1.00 0.00 36 GLN A O 3
ATOM 1807 N N . THR A 1 1 ? -29.346 -2.040 4.943 1.00 0.00 1 THR A N 4
ATOM 1808 C CA . THR A 1 1 ? -28.162 -2.326 4.109 1.00 0.00 1 THR A CA 4
ATOM 1809 C C . THR A 1 1 ? -26.894 -1.946 4.865 1.00 0.00 1 THR A C 4
ATOM 1810 O O . THR A 1 1 ? -26.911 -1.055 5.718 1.00 0.00 1 THR A O 4
ATOM 1823 N N . TRP A 1 2 ? -25.807 -2.651 4.579 1.00 0.00 2 TRP A N 4
ATOM 1824 C CA . TRP A 1 2 ? -24.535 -2.381 5.224 1.00 0.00 2 TRP A CA 4
ATOM 1825 C C . TRP A 1 2 ? -23.950 -1.082 4.688 1.00 0.00 2 TRP A C 4
ATOM 1826 O O . TRP A 1 2 ? -23.677 -0.956 3.491 1.00 0.00 2 TRP A O 4
ATOM 1847 N N . SER A 1 3 ? -23.781 -0.117 5.574 1.00 0.00 3 SER A N 4
ATOM 1848 C CA . SER A 1 3 ? -23.317 1.201 5.195 1.00 0.00 3 SER A CA 4
ATOM 1849 C C . SER A 1 3 ? -21.795 1.283 5.225 1.00 0.00 3 SER A C 4
ATOM 1850 O O . SER A 1 3 ? -21.159 0.944 6.224 1.00 0.00 3 SER A O 4
ATOM 1858 N N . GLY A 1 4 ? -21.228 1.719 4.118 1.00 0.00 4 GLY A N 4
ATOM 1859 C CA . GLY A 1 4 ? -19.796 1.882 4.016 1.00 0.00 4 GLY A CA 4
ATOM 1860 C C . GLY A 1 4 ? -19.439 2.912 2.970 1.00 0.00 4 GLY A C 4
ATOM 1861 O O . GLY A 1 4 ? -19.016 2.566 1.867 1.00 0.00 4 GLY A O 4
ATOM 1865 N N . THR A 1 5 ? -19.617 4.178 3.322 1.00 0.00 5 THR A N 4
ATOM 1866 C CA . THR A 1 5 ? -19.422 5.283 2.392 1.00 0.00 5 THR A CA 4
ATOM 1867 C C . THR A 1 5 ? -18.008 5.305 1.819 1.00 0.00 5 THR A C 4
ATOM 1868 O O . THR A 1 5 ? -17.822 5.336 0.603 1.00 0.00 5 THR A O 4
ATOM 1879 N N . LYS A 1 6 ? -17.012 5.290 2.692 1.00 0.00 6 LYS A N 4
ATOM 1880 C CA . LYS A 1 6 ? -15.624 5.279 2.257 1.00 0.00 6 LYS A CA 4
ATOM 1881 C C . LYS A 1 6 ? -14.937 3.972 2.633 1.00 0.00 6 LYS A C 4
ATOM 1882 O O . LYS A 1 6 ? -13.781 3.754 2.283 1.00 0.00 6 LYS A O 4
ATOM 1901 N N . LYS A 1 7 ? -15.654 3.096 3.327 1.00 0.00 7 LYS A N 4
ATOM 1902 C CA . LYS A 1 7 ? -15.066 1.855 3.822 1.00 0.00 7 LYS A CA 4
ATOM 1903 C C . LYS A 1 7 ? -14.609 0.943 2.682 1.00 0.00 7 LYS A C 4
ATOM 1904 O O . LYS A 1 7 ? -13.611 0.233 2.815 1.00 0.00 7 LYS A O 4
ATOM 1923 N N . ARG A 1 8 ? -15.324 0.969 1.560 1.00 0.00 8 ARG A N 4
ATOM 1924 C CA . ARG A 1 8 ? -14.962 0.131 0.421 1.00 0.00 8 ARG A CA 4
ATOM 1925 C C . ARG A 1 8 ? -13.819 0.760 -0.365 1.00 0.00 8 ARG A C 4
ATOM 1926 O O . ARG A 1 8 ? -13.108 0.077 -1.099 1.00 0.00 8 ARG A O 4
ATOM 1947 N N . ALA A 1 9 ? -13.655 2.065 -0.216 1.00 0.00 9 ALA A N 4
ATOM 1948 C CA . ALA A 1 9 ? -12.567 2.775 -0.873 1.00 0.00 9 ALA A CA 4
ATOM 1949 C C . ALA A 1 9 ? -11.286 2.648 -0.061 1.00 0.00 9 ALA A C 4
ATOM 1950 O O . ALA A 1 9 ? -10.218 2.354 -0.598 1.00 0.00 9 ALA A O 4
ATOM 1957 N N . GLN A 1 10 ? -11.408 2.831 1.247 1.00 0.00 10 GLN A N 4
ATOM 1958 C CA . GLN A 1 10 ? -10.257 2.792 2.138 1.00 0.00 10 GLN A CA 4
ATOM 1959 C C . GLN A 1 10 ? -9.709 1.379 2.285 1.00 0.00 10 GLN A C 4
ATOM 1960 O O . GLN A 1 10 ? -8.549 1.195 2.647 1.00 0.00 10 GLN A O 4
ATOM 1974 N N . ARG A 1 11 ? -10.538 0.379 2.002 1.00 0.00 11 ARG A N 4
ATOM 1975 C CA . ARG A 1 11 ? -10.069 -0.999 2.028 1.00 0.00 11 ARG A CA 4
ATOM 1976 C C . ARG A 1 11 ? -9.176 -1.263 0.821 1.00 0.00 11 ARG A C 4
ATOM 1977 O O . ARG A 1 11 ? -8.319 -2.141 0.852 1.00 0.00 11 ARG A O 4
ATOM 1998 N N . ILE A 1 12 ? -9.366 -0.474 -0.234 1.00 0.00 12 ILE A N 4
ATOM 1999 C CA . ILE A 1 12 ? -8.524 -0.562 -1.417 1.00 0.00 12 ILE A CA 4
ATOM 2000 C C . ILE A 1 12 ? -7.204 0.158 -1.164 1.00 0.00 12 ILE A C 4
ATOM 2001 O O . ILE A 1 12 ? -6.148 -0.268 -1.636 1.00 0.00 12 ILE A O 4
ATOM 2017 N N . LEU A 1 13 ? -7.274 1.241 -0.391 1.00 0.00 13 LEU A N 4
ATOM 2018 C CA . LEU A 1 13 ? -6.089 1.999 -0.012 1.00 0.00 13 LEU A CA 4
ATOM 2019 C C . LEU A 1 13 ? -5.088 1.115 0.726 1.00 0.00 13 LEU A C 4
ATOM 2020 O O . LEU A 1 13 ? -3.891 1.388 0.723 1.00 0.00 13 LEU A O 4
ATOM 2036 N N . ILE A 1 14 ? -5.586 0.048 1.344 1.00 0.00 14 ILE A N 4
ATOM 2037 C CA . ILE A 1 14 ? -4.736 -0.902 2.052 1.00 0.00 14 ILE A CA 4
ATOM 2038 C C . ILE A 1 14 ? -3.788 -1.603 1.081 1.00 0.00 14 ILE A C 4
ATOM 2039 O O . ILE A 1 14 ? -2.589 -1.699 1.330 1.00 0.00 14 ILE A O 4
ATOM 2055 N N . PHE A 1 15 ? -4.333 -2.069 -0.034 1.00 0.00 15 PHE A N 4
ATOM 2056 C CA . PHE A 1 15 ? -3.540 -2.749 -1.053 1.00 0.00 15 PHE A CA 4
ATOM 2057 C C . PHE A 1 15 ? -2.513 -1.794 -1.642 1.00 0.00 15 PHE A C 4
ATOM 2058 O O . PHE A 1 15 ? -1.361 -2.163 -1.880 1.00 0.00 15 PHE A O 4
ATOM 2075 N N . LEU A 1 16 ? -2.943 -0.556 -1.860 1.00 0.00 16 LEU A N 4
ATOM 2076 C CA . LEU A 1 16 ? -2.059 0.485 -2.368 1.00 0.00 16 LEU A CA 4
ATOM 2077 C C . LEU A 1 16 ? -0.973 0.789 -1.348 1.00 0.00 16 LEU A C 4
ATOM 2078 O O . LEU A 1 16 ? 0.180 1.010 -1.700 1.00 0.00 16 LEU A O 4
ATOM 2094 N N . LEU A 1 17 ? -1.358 0.788 -0.080 1.00 0.00 17 LEU A N 4
ATOM 2095 C CA . LEU A 1 17 ? -0.426 1.003 1.018 1.00 0.00 17 LEU A CA 4
ATOM 2096 C C . LEU A 1 17 ? 0.667 -0.058 1.015 1.00 0.00 17 LEU A C 4
ATOM 2097 O O . LEU A 1 17 ? 1.857 0.261 1.081 1.00 0.00 17 LEU A O 4
ATOM 2113 N N . GLU A 1 18 ? 0.255 -1.318 0.925 1.00 0.00 18 GLU A N 4
ATOM 2114 C CA . GLU A 1 18 ? 1.195 -2.436 0.879 1.00 0.00 18 GLU A CA 4
ATOM 2115 C C . GLU A 1 18 ? 2.101 -2.335 -0.343 1.00 0.00 18 GLU A C 4
ATOM 2116 O O . GLU A 1 18 ? 3.223 -2.845 -0.346 1.00 0.00 18 GLU A O 4
ATOM 2128 N N . PHE A 1 19 ? 1.609 -1.679 -1.383 1.00 0.00 19 PHE A N 4
ATOM 2129 C CA . PHE A 1 19 ? 2.402 -1.435 -2.573 1.00 0.00 19 PHE A CA 4
ATOM 2130 C C . PHE A 1 19 ? 3.399 -0.309 -2.315 1.00 0.00 19 PHE A C 4
ATOM 2131 O O . PHE A 1 19 ? 4.586 -0.444 -2.596 1.00 0.00 19 PHE A O 4
ATOM 2148 N N . LEU A 1 20 ? 2.909 0.785 -1.744 1.00 0.00 20 LEU A N 4
ATOM 2149 C CA . LEU A 1 20 ? 3.722 1.974 -1.501 1.00 0.00 20 LEU A CA 4
ATOM 2150 C C . LEU A 1 20 ? 4.891 1.691 -0.563 1.00 0.00 20 LEU A C 4
ATOM 2151 O O . LEU A 1 20 ? 5.989 2.207 -0.768 1.00 0.00 20 LEU A O 4
ATOM 2167 N N . LEU A 1 21 ? 4.670 0.862 0.455 1.00 0.00 21 LEU A N 4
ATOM 2168 C CA . LEU A 1 21 ? 5.722 0.564 1.427 1.00 0.00 21 LEU A CA 4
ATOM 2169 C C . LEU A 1 21 ? 6.817 -0.308 0.815 1.00 0.00 21 LEU A C 4
ATOM 2170 O O . LEU A 1 21 ? 7.859 -0.534 1.428 1.00 0.00 21 LEU A O 4
ATOM 2186 N N . ASP A 1 22 ? 6.568 -0.811 -0.383 1.00 0.00 22 ASP A N 4
ATOM 2187 C CA . ASP A 1 22 ? 7.580 -1.550 -1.130 1.00 0.00 22 ASP A CA 4
ATOM 2188 C C . ASP A 1 22 ? 8.122 -0.686 -2.258 1.00 0.00 22 ASP A C 4
ATOM 2189 O O . ASP A 1 22 ? 9.323 -0.660 -2.524 1.00 0.00 22 ASP A O 4
ATOM 2198 N N . PHE A 1 23 ? 7.216 0.036 -2.899 1.00 0.00 23 PHE A N 4
ATOM 2199 C CA . PHE A 1 23 ? 7.542 0.918 -4.017 1.00 0.00 23 PHE A CA 4
ATOM 2200 C C . PHE A 1 23 ? 8.434 2.073 -3.562 1.00 0.00 23 PHE A C 4
ATOM 2201 O O . PHE A 1 23 ? 9.076 2.737 -4.378 1.00 0.00 23 PHE A O 4
ATOM 2218 N N . CYS A 1 24 ? 8.471 2.298 -2.254 1.00 0.00 24 CYS A N 4
ATOM 2219 C CA . CYS A 1 24 ? 9.295 3.351 -1.663 1.00 0.00 24 CYS A CA 4
ATOM 2220 C C . CYS A 1 24 ? 10.780 3.097 -1.906 1.00 0.00 24 CYS A C 4
ATOM 2221 O O . CYS A 1 24 ? 11.613 3.980 -1.705 1.00 0.00 24 CYS A O 4
ATOM 2229 N N . THR A 1 25 ? 11.103 1.882 -2.333 1.00 0.00 25 THR A N 4
ATOM 2230 C CA . THR A 1 25 ? 12.477 1.520 -2.650 1.00 0.00 25 THR A CA 4
ATOM 2231 C C . THR A 1 25 ? 12.980 2.279 -3.876 1.00 0.00 25 THR A C 4
ATOM 2232 O O . THR A 1 25 ? 14.186 2.361 -4.114 1.00 0.00 25 THR A O 4
ATOM 2243 N N . GLY A 1 26 ? 12.050 2.838 -4.645 1.00 0.00 26 GLY A N 4
ATOM 2244 C CA . GLY A 1 26 ? 12.416 3.613 -5.811 1.00 0.00 26 GLY A CA 4
ATOM 2245 C C . GLY A 1 26 ? 13.061 2.757 -6.873 1.00 0.00 26 GLY A C 4
ATOM 2246 O O . GLY A 1 26 ? 12.469 1.782 -7.342 1.00 0.00 26 GLY A O 4
ATOM 2250 N N . GLU A 1 27 ? 14.271 3.125 -7.257 1.00 0.00 27 GLU A N 4
ATOM 2251 C CA . GLU A 1 27 ? 15.071 2.299 -8.141 1.00 0.00 27 GLU A CA 4
ATOM 2252 C C . GLU A 1 27 ? 15.744 1.219 -7.311 1.00 0.00 27 GLU A C 4
ATOM 2253 O O . GLU A 1 27 ? 15.552 0.026 -7.531 1.00 0.00 27 GLU A O 4
ATOM 2265 N N . ASP A 1 28 ? 16.520 1.669 -6.335 1.00 0.00 28 ASP A N 4
ATOM 2266 C CA . ASP A 1 28 ? 17.187 0.791 -5.387 1.00 0.00 28 ASP A CA 4
ATOM 2267 C C . ASP A 1 28 ? 17.737 1.646 -4.253 1.00 0.00 28 ASP A C 4
ATOM 2268 O O . ASP A 1 28 ? 18.920 1.602 -3.925 1.00 0.00 28 ASP A O 4
ATOM 2277 N N . SER A 1 29 ? 16.865 2.460 -3.685 1.00 0.00 29 SER A N 4
ATOM 2278 C CA . SER A 1 29 ? 17.261 3.398 -2.650 1.00 0.00 29 SER A CA 4
ATOM 2279 C C . SER A 1 29 ? 16.482 3.160 -1.360 1.00 0.00 29 SER A C 4
ATOM 2280 O O . SER A 1 29 ? 15.453 2.475 -1.355 1.00 0.00 29 SER A O 4
ATOM 2288 N N . VAL A 1 30 ? 16.988 3.713 -0.264 1.00 0.00 30 VAL A N 4
ATOM 2289 C CA . VAL A 1 30 ? 16.341 3.591 1.035 1.00 0.00 30 VAL A CA 4
ATOM 2290 C C . VAL A 1 30 ? 16.227 4.975 1.673 1.00 0.00 30 VAL A C 4
ATOM 2291 O O . VAL A 1 30 ? 16.588 5.183 2.836 1.00 0.00 30 VAL A O 4
ATOM 2304 N N . ASP A 1 31 ? 15.729 5.925 0.898 1.00 0.00 31 ASP A N 4
ATOM 2305 C CA . ASP A 1 31 ? 15.667 7.315 1.332 1.00 0.00 31 ASP A CA 4
ATOM 2306 C C . ASP A 1 31 ? 14.364 7.617 2.053 1.00 0.00 31 ASP A C 4
ATOM 2307 O O . ASP A 1 31 ? 13.274 7.366 1.531 1.00 0.00 31 ASP A O 4
ATOM 2316 N N . GLY A 1 32 ? 14.486 8.143 3.261 1.00 0.00 32 GLY A N 4
ATOM 2317 C CA . GLY A 1 32 ? 13.332 8.616 3.992 1.00 0.00 32 GLY A CA 4
ATOM 2318 C C . GLY A 1 32 ? 12.660 7.536 4.808 1.00 0.00 32 GLY A C 4
ATOM 2319 O O . GLY A 1 32 ? 12.782 7.515 6.036 1.00 0.00 32 GLY A O 4
ATOM 2323 N N . LYS A 1 33 ? 11.970 6.625 4.120 1.00 0.00 33 LYS A N 4
ATOM 2324 C CA . LYS A 1 33 ? 11.119 5.630 4.773 1.00 0.00 33 LYS A CA 4
ATOM 2325 C C . LYS A 1 33 ? 10.054 6.333 5.611 1.00 0.00 33 LYS A C 4
ATOM 2326 O O . LYS A 1 33 ? 9.805 5.971 6.761 1.00 0.00 33 LYS A O 4
ATOM 2345 N N . LYS A 1 34 ? 9.435 7.347 5.016 1.00 0.00 34 LYS A N 4
ATOM 2346 C CA . LYS A 1 34 ? 8.479 8.189 5.725 1.00 0.00 34 LYS A CA 4
ATOM 2347 C C . LYS A 1 34 ? 7.181 7.444 6.018 1.00 0.00 34 LYS A C 4
ATOM 2348 O O . LYS A 1 34 ? 6.550 7.663 7.053 1.00 0.00 34 LYS A O 4
ATOM 2367 N N . ARG A 1 35 ? 6.784 6.566 5.111 1.00 0.00 35 ARG A N 4
ATOM 2368 C CA . ARG A 1 35 ? 5.534 5.843 5.254 1.00 0.00 35 ARG A CA 4
ATOM 2369 C C . ARG A 1 35 ? 5.797 4.345 5.327 1.00 0.00 35 ARG A C 4
ATOM 2370 O O . ARG A 1 35 ? 5.846 3.653 4.307 1.00 0.00 35 ARG A O 4
ATOM 2391 N N . GLN A 1 36 ? 5.985 3.853 6.539 1.00 0.00 36 GLN A N 4
ATOM 2392 C CA . GLN A 1 36 ? 6.251 2.442 6.762 1.00 0.00 36 GLN A CA 4
ATOM 2393 C C . GLN A 1 36 ? 5.215 1.841 7.708 1.00 0.00 36 GLN A C 4
ATOM 2394 O O . GLN A 1 36 ? 5.295 2.090 8.927 1.00 0.00 36 GLN A O 4
ATOM 2409 N N . THR A 1 1 ? -28.531 5.606 5.126 1.00 0.00 1 THR A N 5
ATOM 2410 C CA . THR A 1 1 ? -27.084 5.344 4.996 1.00 0.00 1 THR A CA 5
ATOM 2411 C C . THR A 1 1 ? -26.818 3.845 4.924 1.00 0.00 1 THR A C 5
ATOM 2412 O O . THR A 1 1 ? -27.427 3.065 5.655 1.00 0.00 1 THR A O 5
ATOM 2425 N N . TRP A 1 2 ? -25.921 3.446 4.034 1.00 0.00 2 TRP A N 5
ATOM 2426 C CA . TRP A 1 2 ? -25.528 2.050 3.919 1.00 0.00 2 TRP A CA 5
ATOM 2427 C C . TRP A 1 2 ? -24.193 1.818 4.617 1.00 0.00 2 TRP A C 5
ATOM 2428 O O . TRP A 1 2 ? -23.368 2.728 4.718 1.00 0.00 2 TRP A O 5
ATOM 2449 N N . SER A 1 3 ? -23.990 0.607 5.110 1.00 0.00 3 SER A N 5
ATOM 2450 C CA . SER A 1 3 ? -22.746 0.248 5.762 1.00 0.00 3 SER A CA 5
ATOM 2451 C C . SER A 1 3 ? -21.806 -0.409 4.763 1.00 0.00 3 SER A C 5
ATOM 2452 O O . SER A 1 3 ? -22.187 -1.352 4.062 1.00 0.00 3 SER A O 5
ATOM 2460 N N . GLY A 1 4 ? -20.591 0.105 4.688 1.00 0.00 4 GLY A N 5
ATOM 2461 C CA . GLY A 1 4 ? -19.615 -0.421 3.761 1.00 0.00 4 GLY A CA 5
ATOM 2462 C C . GLY A 1 4 ? -19.478 0.447 2.531 1.00 0.00 4 GLY A C 5
ATOM 2463 O O . GLY A 1 4 ? -18.983 0.002 1.499 1.00 0.00 4 GLY A O 5
ATOM 2467 N N . THR A 1 5 ? -19.915 1.692 2.646 1.00 0.00 5 THR A N 5
ATOM 2468 C CA . THR A 1 5 ? -19.879 2.623 1.533 1.00 0.00 5 THR A CA 5
ATOM 2469 C C . THR A 1 5 ? -18.444 3.002 1.178 1.00 0.00 5 THR A C 5
ATOM 2470 O O . THR A 1 5 ? -17.921 2.598 0.138 1.00 0.00 5 THR A O 5
ATOM 2481 N N . LYS A 1 6 ? -17.801 3.757 2.056 1.00 0.00 6 LYS A N 5
ATOM 2482 C CA . LYS A 1 6 ? -16.441 4.217 1.812 1.00 0.00 6 LYS A CA 5
ATOM 2483 C C . LYS A 1 6 ? -15.421 3.201 2.300 1.00 0.00 6 LYS A C 5
ATOM 2484 O O . LYS A 1 6 ? -14.225 3.336 2.047 1.00 0.00 6 LYS A O 5
ATOM 2503 N N . LYS A 1 7 ? -15.897 2.168 2.984 1.00 0.00 7 LYS A N 5
ATOM 2504 C CA . LYS A 1 7 ? -15.015 1.117 3.474 1.00 0.00 7 LYS A CA 5
ATOM 2505 C C . LYS A 1 7 ? -14.409 0.346 2.306 1.00 0.00 7 LYS A C 5
ATOM 2506 O O . LYS A 1 7 ? -13.273 -0.117 2.375 1.00 0.00 7 LYS A O 5
ATOM 2525 N N . ARG A 1 8 ? -15.166 0.244 1.218 1.00 0.00 8 ARG A N 5
ATOM 2526 C CA . ARG A 1 8 ? -14.686 -0.420 0.014 1.00 0.00 8 ARG A CA 5
ATOM 2527 C C . ARG A 1 8 ? -13.587 0.404 -0.648 1.00 0.00 8 ARG A C 5
ATOM 2528 O O . ARG A 1 8 ? -12.766 -0.121 -1.394 1.00 0.00 8 ARG A O 5
ATOM 2549 N N . ALA A 1 9 ? -13.576 1.694 -0.360 1.00 0.00 9 ALA A N 5
ATOM 2550 C CA . ALA A 1 9 ? -12.559 2.585 -0.896 1.00 0.00 9 ALA A CA 5
ATOM 2551 C C . ALA A 1 9 ? -11.317 2.567 -0.015 1.00 0.00 9 ALA A C 5
ATOM 2552 O O . ALA A 1 9 ? -10.191 2.514 -0.508 1.00 0.00 9 ALA A O 5
ATOM 2559 N N . GLN A 1 10 ? -11.531 2.589 1.292 1.00 0.00 10 GLN A N 5
ATOM 2560 C CA . GLN A 1 10 ? -10.427 2.614 2.240 1.00 0.00 10 GLN A CA 5
ATOM 2561 C C . GLN A 1 10 ? -9.730 1.257 2.320 1.00 0.00 10 GLN A C 5
ATOM 2562 O O . GLN A 1 10 ? -8.607 1.159 2.815 1.00 0.00 10 GLN A O 5
ATOM 2576 N N . ARG A 1 11 ? -10.389 0.206 1.838 1.00 0.00 11 ARG A N 5
ATOM 2577 C CA . ARG A 1 11 ? -9.743 -1.097 1.752 1.00 0.00 11 ARG A CA 5
ATOM 2578 C C . ARG A 1 11 ? -8.747 -1.092 0.596 1.00 0.00 11 ARG A C 5
ATOM 2579 O O . ARG A 1 11 ? -7.719 -1.765 0.644 1.00 0.00 11 ARG A O 5
ATOM 2600 N N . ILE A 1 12 ? -9.050 -0.305 -0.434 1.00 0.00 12 ILE A N 5
ATOM 2601 C CA . ILE A 1 12 ? -8.133 -0.121 -1.546 1.00 0.00 12 ILE A CA 5
ATOM 2602 C C . ILE A 1 12 ? -6.920 0.658 -1.067 1.00 0.00 12 ILE A C 5
ATOM 2603 O O . ILE A 1 12 ? -5.795 0.397 -1.480 1.00 0.00 12 ILE A O 5
ATOM 2619 N N . LEU A 1 13 ? -7.167 1.602 -0.165 1.00 0.00 13 LEU A N 5
ATOM 2620 C CA . LEU A 1 13 ? -6.106 2.373 0.463 1.00 0.00 13 LEU A CA 5
ATOM 2621 C C . LEU A 1 13 ? -5.106 1.449 1.151 1.00 0.00 13 LEU A C 5
ATOM 2622 O O . LEU A 1 13 ? -3.906 1.712 1.153 1.00 0.00 13 LEU A O 5
ATOM 2638 N N . ILE A 1 14 ? -5.611 0.365 1.730 1.00 0.00 14 ILE A N 5
ATOM 2639 C CA . ILE A 1 14 ? -4.758 -0.636 2.359 1.00 0.00 14 ILE A CA 5
ATOM 2640 C C . ILE A 1 14 ? -3.855 -1.281 1.314 1.00 0.00 14 ILE A C 5
ATOM 2641 O O . ILE A 1 14 ? -2.664 -1.497 1.543 1.00 0.00 14 ILE A O 5
ATOM 2657 N N . PHE A 1 15 ? -4.436 -1.565 0.157 1.00 0.00 15 PHE A N 5
ATOM 2658 C CA . PHE A 1 15 ? -3.710 -2.182 -0.944 1.00 0.00 15 PHE A CA 5
ATOM 2659 C C . PHE A 1 15 ? -2.700 -1.202 -1.529 1.00 0.00 15 PHE A C 5
ATOM 2660 O O . PHE A 1 15 ? -1.602 -1.585 -1.930 1.00 0.00 15 PHE A O 5
ATOM 2677 N N . LEU A 1 16 ? -3.090 0.059 -1.595 1.00 0.00 16 LEU A N 5
ATOM 2678 C CA . LEU A 1 16 ? -2.177 1.120 -1.995 1.00 0.00 16 LEU A CA 5
ATOM 2679 C C . LEU A 1 16 ? -1.016 1.190 -1.016 1.00 0.00 16 LEU A C 5
ATOM 2680 O O . LEU A 1 16 ? 0.139 1.283 -1.413 1.00 0.00 16 LEU A O 5
ATOM 2696 N N . LEU A 1 17 ? -1.347 1.126 0.267 1.00 0.00 17 LEU A N 5
ATOM 2697 C CA . LEU A 1 17 ? -0.359 1.209 1.340 1.00 0.00 17 LEU A CA 5
ATOM 2698 C C . LEU A 1 17 ? 0.668 0.082 1.219 1.00 0.00 17 LEU A C 5
ATOM 2699 O O . LEU A 1 17 ? 1.875 0.332 1.227 1.00 0.00 17 LEU A O 5
ATOM 2715 N N . GLU A 1 18 ? 0.181 -1.152 1.091 1.00 0.00 18 GLU A N 5
ATOM 2716 C CA . GLU A 1 18 ? 1.061 -2.316 0.992 1.00 0.00 18 GLU A CA 5
ATOM 2717 C C . GLU A 1 18 ? 1.938 -2.219 -0.254 1.00 0.00 18 GLU A C 5
ATOM 2718 O O . GLU A 1 18 ? 3.044 -2.759 -0.301 1.00 0.00 18 GLU A O 5
ATOM 2730 N N . PHE A 1 19 ? 1.428 -1.532 -1.261 1.00 0.00 19 PHE A N 5
ATOM 2731 C CA . PHE A 1 19 ? 2.190 -1.272 -2.470 1.00 0.00 19 PHE A CA 5
ATOM 2732 C C . PHE A 1 19 ? 3.238 -0.194 -2.214 1.00 0.00 19 PHE A C 5
ATOM 2733 O O . PHE A 1 19 ? 4.403 -0.358 -2.562 1.00 0.00 19 PHE A O 5
ATOM 2750 N N . LEU A 1 20 ? 2.810 0.899 -1.591 1.00 0.00 20 LEU A N 5
ATOM 2751 C CA . LEU A 1 20 ? 3.673 2.049 -1.343 1.00 0.00 20 LEU A CA 5
ATOM 2752 C C . LEU A 1 20 ? 4.914 1.677 -0.537 1.00 0.00 20 LEU A C 5
ATOM 2753 O O . LEU A 1 20 ? 6.014 2.108 -0.868 1.00 0.00 20 LEU A O 5
ATOM 2769 N N . LEU A 1 21 ? 4.747 0.879 0.513 1.00 0.00 21 LEU A N 5
ATOM 2770 C CA . LEU A 1 21 ? 5.886 0.483 1.339 1.00 0.00 21 LEU A CA 5
ATOM 2771 C C . LEU A 1 21 ? 6.868 -0.371 0.535 1.00 0.00 21 LEU A C 5
ATOM 2772 O O . LEU A 1 21 ? 8.084 -0.224 0.661 1.00 0.00 21 LEU A O 5
ATOM 2788 N N . ASP A 1 22 ? 6.327 -1.226 -0.324 1.00 0.00 22 ASP A N 5
ATOM 2789 C CA . ASP A 1 22 ? 7.141 -2.099 -1.160 1.00 0.00 22 ASP A CA 5
ATOM 2790 C C . ASP A 1 22 ? 7.832 -1.292 -2.250 1.00 0.00 22 ASP A C 5
ATOM 2791 O O . ASP A 1 22 ? 9.003 -1.516 -2.565 1.00 0.00 22 ASP A O 5
ATOM 2800 N N . PHE A 1 23 ? 7.090 -0.345 -2.807 1.00 0.00 23 PHE A N 5
ATOM 2801 C CA . PHE A 1 23 ? 7.605 0.561 -3.823 1.00 0.00 23 PHE A CA 5
ATOM 2802 C C . PHE A 1 23 ? 8.691 1.455 -3.230 1.00 0.00 23 PHE A C 5
ATOM 2803 O O . PHE A 1 23 ? 9.697 1.746 -3.880 1.00 0.00 23 PHE A O 5
ATOM 2820 N N . CYS A 1 24 ? 8.477 1.876 -1.988 1.00 0.00 24 CYS A N 5
ATOM 2821 C CA . CYS A 1 24 ? 9.441 2.696 -1.273 1.00 0.00 24 CYS A CA 5
ATOM 2822 C C . CYS A 1 24 ? 10.741 1.923 -1.072 1.00 0.00 24 CYS A C 5
ATOM 2823 O O . CYS A 1 24 ? 11.785 2.321 -1.584 1.00 0.00 24 CYS A O 5
ATOM 2831 N N . THR A 1 25 ? 10.665 0.811 -0.339 1.00 0.00 25 THR A N 5
ATOM 2832 C CA . THR A 1 25 ? 11.815 -0.069 -0.143 1.00 0.00 25 THR A CA 5
ATOM 2833 C C . THR A 1 25 ? 11.500 -1.160 0.879 1.00 0.00 25 THR A C 5
ATOM 2834 O O . THR A 1 25 ? 11.919 -2.305 0.722 1.00 0.00 25 THR A O 5
ATOM 2845 N N . GLY A 1 26 ? 10.747 -0.812 1.912 1.00 0.00 26 GLY A N 5
ATOM 2846 C CA . GLY A 1 26 ? 10.455 -1.766 2.959 1.00 0.00 26 GLY A CA 5
ATOM 2847 C C . GLY A 1 26 ? 9.144 -1.480 3.652 1.00 0.00 26 GLY A C 5
ATOM 2848 O O . GLY A 1 26 ? 8.592 -0.389 3.505 1.00 0.00 26 GLY A O 5
ATOM 2852 N N . GLU A 1 27 ? 8.657 -2.462 4.407 1.00 0.00 27 GLU A N 5
ATOM 2853 C CA . GLU A 1 27 ? 7.393 -2.341 5.131 1.00 0.00 27 GLU A CA 5
ATOM 2854 C C . GLU A 1 27 ? 7.407 -1.129 6.049 1.00 0.00 27 GLU A C 5
ATOM 2855 O O . GLU A 1 27 ? 6.508 -0.288 6.006 1.00 0.00 27 GLU A O 5
ATOM 2867 N N . ASP A 1 28 ? 8.433 -1.044 6.876 1.00 0.00 28 ASP A N 5
ATOM 2868 C CA . ASP A 1 28 ? 8.611 0.101 7.751 1.00 0.00 28 ASP A CA 5
ATOM 2869 C C . ASP A 1 28 ? 9.268 1.227 6.978 1.00 0.00 28 ASP A C 5
ATOM 2870 O O . ASP A 1 28 ? 8.885 2.391 7.104 1.00 0.00 28 ASP A O 5
ATOM 2879 N N . SER A 1 29 ? 10.249 0.849 6.166 1.00 0.00 29 SER A N 5
ATOM 2880 C CA . SER A 1 29 ? 11.037 1.787 5.377 1.00 0.00 29 SER A CA 5
ATOM 2881 C C . SER A 1 29 ? 11.830 2.716 6.291 1.00 0.00 29 SER A C 5
ATOM 2882 O O . SER A 1 29 ? 11.849 2.524 7.511 1.00 0.00 29 SER A O 5
ATOM 2890 N N . VAL A 1 30 ? 12.464 3.718 5.676 1.00 0.00 30 VAL A N 5
ATOM 2891 C CA . VAL A 1 30 ? 13.318 4.698 6.358 1.00 0.00 30 VAL A CA 5
ATOM 2892 C C . VAL A 1 30 ? 14.046 4.094 7.566 1.00 0.00 30 VAL A C 5
ATOM 2893 O O . VAL A 1 30 ? 13.690 4.316 8.728 1.00 0.00 30 VAL A O 5
ATOM 2906 N N . ASP A 1 31 ? 15.054 3.289 7.274 1.00 0.00 31 ASP A N 5
ATOM 2907 C CA . ASP A 1 31 ? 15.884 2.701 8.316 1.00 0.00 31 ASP A CA 5
ATOM 2908 C C . ASP A 1 31 ? 16.702 3.792 8.994 1.00 0.00 31 ASP A C 5
ATOM 2909 O O . ASP A 1 31 ? 17.071 4.785 8.361 1.00 0.00 31 ASP A O 5
ATOM 2918 N N . GLY A 1 32 ? 16.968 3.618 10.277 1.00 0.00 32 GLY A N 5
ATOM 2919 C CA . GLY A 1 32 ? 17.650 4.645 11.034 1.00 0.00 32 GLY A CA 5
ATOM 2920 C C . GLY A 1 32 ? 16.668 5.570 11.719 1.00 0.00 32 GLY A C 5
ATOM 2921 O O . GLY A 1 32 ? 16.765 6.790 11.606 1.00 0.00 32 GLY A O 5
ATOM 2925 N N . LYS A 1 33 ? 15.714 4.984 12.428 1.00 0.00 33 LYS A N 5
ATOM 2926 C CA . LYS A 1 33 ? 14.662 5.752 13.080 1.00 0.00 33 LYS A CA 5
ATOM 2927 C C . LYS A 1 33 ? 14.475 5.308 14.526 1.00 0.00 33 LYS A C 5
ATOM 2928 O O . LYS A 1 33 ? 13.537 5.738 15.202 1.00 0.00 33 LYS A O 5
ATOM 2947 N N . LYS A 1 34 ? 15.368 4.449 14.998 1.00 0.00 34 LYS A N 5
ATOM 2948 C CA . LYS A 1 34 ? 15.287 3.939 16.358 1.00 0.00 34 LYS A CA 5
ATOM 2949 C C . LYS A 1 34 ? 15.960 4.895 17.334 1.00 0.00 34 LYS A C 5
ATOM 2950 O O . LYS A 1 34 ? 15.758 4.803 18.545 1.00 0.00 34 LYS A O 5
ATOM 2969 N N . ARG A 1 35 ? 16.761 5.808 16.805 1.00 0.00 35 ARG A N 5
ATOM 2970 C CA . ARG A 1 35 ? 17.416 6.816 17.623 1.00 0.00 35 ARG A CA 5
ATOM 2971 C C . ARG A 1 35 ? 17.290 8.192 16.977 1.00 0.00 35 ARG A C 5
ATOM 2972 O O . ARG A 1 35 ? 18.280 8.781 16.549 1.00 0.00 35 ARG A O 5
ATOM 2993 N N . GLN A 1 36 ? 16.064 8.695 16.893 1.00 0.00 36 GLN A N 5
ATOM 2994 C CA . GLN A 1 36 ? 15.825 10.009 16.310 1.00 0.00 36 GLN A CA 5
ATOM 2995 C C . GLN A 1 36 ? 15.102 10.923 17.299 1.00 0.00 36 GLN A C 5
ATOM 2996 O O . GLN A 1 36 ? 15.791 11.663 18.029 1.00 0.00 36 GLN A O 5
ATOM 3011 N N . THR A 1 1 ? -27.111 0.987 -6.550 1.00 0.00 1 THR A N 6
ATOM 3012 C CA . THR A 1 1 ? -25.972 1.916 -6.671 1.00 0.00 1 THR A CA 6
ATOM 3013 C C . THR A 1 1 ? -24.745 1.191 -7.220 1.00 0.00 1 THR A C 6
ATOM 3014 O O . THR A 1 1 ? -24.443 0.067 -6.818 1.00 0.00 1 THR A O 6
ATOM 3027 N N . TRP A 1 2 ? -24.051 1.830 -8.152 1.00 0.00 2 TRP A N 6
ATOM 3028 C CA . TRP A 1 2 ? -22.859 1.250 -8.744 1.00 0.00 2 TRP A CA 6
ATOM 3029 C C . TRP A 1 2 ? -21.628 2.028 -8.306 1.00 0.00 2 TRP A C 6
ATOM 3030 O O . TRP A 1 2 ? -21.754 3.065 -7.655 1.00 0.00 2 TRP A O 6
ATOM 3051 N N . SER A 1 3 ? -20.451 1.527 -8.683 1.00 0.00 3 SER A N 6
ATOM 3052 C CA . SER A 1 3 ? -19.167 2.147 -8.352 1.00 0.00 3 SER A CA 6
ATOM 3053 C C . SER A 1 3 ? -19.063 2.485 -6.865 1.00 0.00 3 SER A C 6
ATOM 3054 O O . SER A 1 3 ? -19.333 3.614 -6.448 1.00 0.00 3 SER A O 6
ATOM 3062 N N . GLY A 1 4 ? -18.673 1.499 -6.066 1.00 0.00 4 GLY A N 6
ATOM 3063 C CA . GLY A 1 4 ? -18.483 1.725 -4.646 1.00 0.00 4 GLY A CA 6
ATOM 3064 C C . GLY A 1 4 ? -17.180 2.444 -4.362 1.00 0.00 4 GLY A C 6
ATOM 3065 O O . GLY A 1 4 ? -16.340 1.952 -3.610 1.00 0.00 4 GLY A O 6
ATOM 3069 N N . THR A 1 5 ? -17.029 3.614 -4.962 1.00 0.00 5 THR A N 6
ATOM 3070 C CA . THR A 1 5 ? -15.807 4.393 -4.874 1.00 0.00 5 THR A CA 6
ATOM 3071 C C . THR A 1 5 ? -15.456 4.724 -3.431 1.00 0.00 5 THR A C 6
ATOM 3072 O O . THR A 1 5 ? -14.333 4.493 -2.985 1.00 0.00 5 THR A O 6
ATOM 3083 N N . LYS A 1 6 ? -16.424 5.249 -2.697 1.00 0.00 6 LYS A N 6
ATOM 3084 C CA . LYS A 1 6 ? -16.207 5.631 -1.309 1.00 0.00 6 LYS A CA 6
ATOM 3085 C C . LYS A 1 6 ? -16.486 4.464 -0.369 1.00 0.00 6 LYS A C 6
ATOM 3086 O O . LYS A 1 6 ? -16.612 4.643 0.842 1.00 0.00 6 LYS A O 6
ATOM 3105 N N . LYS A 1 7 ? -16.592 3.270 -0.926 1.00 0.00 7 LYS A N 6
ATOM 3106 C CA . LYS A 1 7 ? -16.798 2.078 -0.118 1.00 0.00 7 LYS A CA 6
ATOM 3107 C C . LYS A 1 7 ? -15.593 1.157 -0.206 1.00 0.00 7 LYS A C 6
ATOM 3108 O O . LYS A 1 7 ? -15.009 0.796 0.811 1.00 0.00 7 LYS A O 6
ATOM 3127 N N . ARG A 1 8 ? -15.203 0.805 -1.421 1.00 0.00 8 ARG A N 6
ATOM 3128 C CA . ARG A 1 8 ? -14.082 -0.102 -1.630 1.00 0.00 8 ARG A CA 6
ATOM 3129 C C . ARG A 1 8 ? -12.761 0.573 -1.290 1.00 0.00 8 ARG A C 6
ATOM 3130 O O . ARG A 1 8 ? -11.767 -0.094 -1.006 1.00 0.00 8 ARG A O 6
ATOM 3151 N N . ALA A 1 9 ? -12.769 1.901 -1.293 1.00 0.00 9 ALA A N 6
ATOM 3152 C CA . ALA A 1 9 ? -11.576 2.684 -0.989 1.00 0.00 9 ALA A CA 6
ATOM 3153 C C . ALA A 1 9 ? -11.045 2.373 0.406 1.00 0.00 9 ALA A C 6
ATOM 3154 O O . ALA A 1 9 ? -9.847 2.486 0.660 1.00 0.00 9 ALA A O 6
ATOM 3161 N N . GLN A 1 10 ? -11.939 1.961 1.301 1.00 0.00 10 GLN A N 6
ATOM 3162 C CA . GLN A 1 10 ? -11.558 1.646 2.675 1.00 0.00 10 GLN A CA 6
ATOM 3163 C C . GLN A 1 10 ? -10.624 0.441 2.703 1.00 0.00 10 GLN A C 6
ATOM 3164 O O . GLN A 1 10 ? -9.770 0.314 3.582 1.00 0.00 10 GLN A O 6
ATOM 3178 N N . ARG A 1 11 ? -10.788 -0.434 1.723 1.00 0.00 11 ARG A N 6
ATOM 3179 C CA . ARG A 1 11 ? -9.991 -1.636 1.624 1.00 0.00 11 ARG A CA 6
ATOM 3180 C C . ARG A 1 11 ? -8.801 -1.417 0.700 1.00 0.00 11 ARG A C 6
ATOM 3181 O O . ARG A 1 11 ? -7.680 -1.811 1.016 1.00 0.00 11 ARG A O 6
ATOM 3202 N N . ILE A 1 12 ? -9.050 -0.768 -0.433 1.00 0.00 12 ILE A N 6
ATOM 3203 C CA . ILE A 1 12 ? -8.003 -0.521 -1.418 1.00 0.00 12 ILE A CA 6
ATOM 3204 C C . ILE A 1 12 ? -6.891 0.338 -0.815 1.00 0.00 12 ILE A C 6
ATOM 3205 O O . ILE A 1 12 ? -5.737 0.266 -1.236 1.00 0.00 12 ILE A O 6
ATOM 3221 N N . LEU A 1 13 ? -7.252 1.135 0.185 1.00 0.00 13 LEU A N 6
ATOM 3222 C CA . LEU A 1 13 ? -6.289 1.935 0.929 1.00 0.00 13 LEU A CA 6
ATOM 3223 C C . LEU A 1 13 ? -5.170 1.058 1.483 1.00 0.00 13 LEU A C 6
ATOM 3224 O O . LEU A 1 13 ? -4.003 1.442 1.468 1.00 0.00 13 LEU A O 6
ATOM 3240 N N . ILE A 1 14 ? -5.536 -0.126 1.956 1.00 0.00 14 ILE A N 6
ATOM 3241 C CA . ILE A 1 14 ? -4.569 -1.070 2.488 1.00 0.00 14 ILE A CA 6
ATOM 3242 C C . ILE A 1 14 ? -3.626 -1.544 1.387 1.00 0.00 14 ILE A C 6
ATOM 3243 O O . ILE A 1 14 ? -2.412 -1.611 1.575 1.00 0.00 14 ILE A O 6
ATOM 3259 N N . PHE A 1 15 ? -4.197 -1.837 0.227 1.00 0.00 15 PHE A N 6
ATOM 3260 C CA . PHE A 1 15 ? -3.425 -2.301 -0.918 1.00 0.00 15 PHE A CA 6
ATOM 3261 C C . PHE A 1 15 ? -2.501 -1.207 -1.436 1.00 0.00 15 PHE A C 6
ATOM 3262 O O . PHE A 1 15 ? -1.362 -1.479 -1.816 1.00 0.00 15 PHE A O 6
ATOM 3279 N N . LEU A 1 16 ? -2.989 0.028 -1.445 1.00 0.00 16 LEU A N 6
ATOM 3280 C CA . LEU A 1 16 ? -2.185 1.151 -1.896 1.00 0.00 16 LEU A CA 6
ATOM 3281 C C . LEU A 1 16 ? -1.090 1.436 -0.871 1.00 0.00 16 LEU A C 6
ATOM 3282 O O . LEU A 1 16 ? 0.033 1.787 -1.229 1.00 0.00 16 LEU A O 6
ATOM 3298 N N . LEU A 1 17 ? -1.421 1.254 0.404 1.00 0.00 17 LEU A N 6
ATOM 3299 C CA . LEU A 1 17 ? -0.457 1.405 1.483 1.00 0.00 17 LEU A CA 6
ATOM 3300 C C . LEU A 1 17 ? 0.690 0.421 1.308 1.00 0.00 17 LEU A C 6
ATOM 3301 O O . LEU A 1 17 ? 1.862 0.807 1.316 1.00 0.00 17 LEU A O 6
ATOM 3317 N N . GLU A 1 18 ? 0.335 -0.849 1.141 1.00 0.00 18 GLU A N 6
ATOM 3318 C CA . GLU A 1 18 ? 1.317 -1.898 0.903 1.00 0.00 18 GLU A CA 6
ATOM 3319 C C . GLU A 1 18 ? 2.134 -1.602 -0.345 1.00 0.00 18 GLU A C 6
ATOM 3320 O O . GLU A 1 18 ? 3.352 -1.754 -0.343 1.00 0.00 18 GLU A O 6
ATOM 3332 N N . PHE A 1 19 ? 1.461 -1.165 -1.403 1.00 0.00 19 PHE A N 6
ATOM 3333 C CA . PHE A 1 19 ? 2.127 -0.863 -2.662 1.00 0.00 19 PHE A CA 6
ATOM 3334 C C . PHE A 1 19 ? 3.205 0.199 -2.475 1.00 0.00 19 PHE A C 6
ATOM 3335 O O . PHE A 1 19 ? 4.336 0.024 -2.925 1.00 0.00 19 PHE A O 6
ATOM 3352 N N . LEU A 1 20 ? 2.853 1.291 -1.804 1.00 0.00 20 LEU A N 6
ATOM 3353 C CA . LEU A 1 20 ? 3.782 2.395 -1.594 1.00 0.00 20 LEU A CA 6
ATOM 3354 C C . LEU A 1 20 ? 5.029 1.955 -0.828 1.00 0.00 20 LEU A C 6
ATOM 3355 O O . LEU A 1 20 ? 6.149 2.258 -1.236 1.00 0.00 20 LEU A O 6
ATOM 3371 N N . LEU A 1 21 ? 4.844 1.222 0.264 1.00 0.00 21 LEU A N 6
ATOM 3372 C CA . LEU A 1 21 ? 5.977 0.806 1.083 1.00 0.00 21 LEU A CA 6
ATOM 3373 C C . LEU A 1 21 ? 6.754 -0.330 0.421 1.00 0.00 21 LEU A C 6
ATOM 3374 O O . LEU A 1 21 ? 7.957 -0.470 0.631 1.00 0.00 21 LEU A O 6
ATOM 3390 N N . ASP A 1 22 ? 6.071 -1.127 -0.393 1.00 0.00 22 ASP A N 6
ATOM 3391 C CA . ASP A 1 22 ? 6.726 -2.200 -1.136 1.00 0.00 22 ASP A CA 6
ATOM 3392 C C . ASP A 1 22 ? 7.549 -1.624 -2.280 1.00 0.00 22 ASP A C 6
ATOM 3393 O O . ASP A 1 22 ? 8.652 -2.084 -2.561 1.00 0.00 22 ASP A O 6
ATOM 3402 N N . PHE A 1 23 ? 7.010 -0.596 -2.920 1.00 0.00 23 PHE A N 6
ATOM 3403 C CA . PHE A 1 23 ? 7.707 0.097 -3.996 1.00 0.00 23 PHE A CA 6
ATOM 3404 C C . PHE A 1 23 ? 8.905 0.860 -3.439 1.00 0.00 23 PHE A C 6
ATOM 3405 O O . PHE A 1 23 ? 9.963 0.928 -4.066 1.00 0.00 23 PHE A O 6
ATOM 3422 N N . CYS A 1 24 ? 8.745 1.397 -2.236 1.00 0.00 24 CYS A N 6
ATOM 3423 C CA . CYS A 1 24 ? 9.776 2.217 -1.610 1.00 0.00 24 CYS A CA 6
ATOM 3424 C C . CYS A 1 24 ? 10.983 1.378 -1.174 1.00 0.00 24 CYS A C 6
ATOM 3425 O O . CYS A 1 24 ? 11.963 1.913 -0.656 1.00 0.00 24 CYS A O 6
ATOM 3433 N N . THR A 1 25 ? 10.923 0.066 -1.388 1.00 0.00 25 THR A N 6
ATOM 3434 C CA . THR A 1 25 ? 12.052 -0.795 -1.067 1.00 0.00 25 THR A CA 6
ATOM 3435 C C . THR A 1 25 ? 13.135 -0.667 -2.132 1.00 0.00 25 THR A C 6
ATOM 3436 O O . THR A 1 25 ? 14.321 -0.865 -1.863 1.00 0.00 25 THR A O 6
ATOM 3447 N N . GLY A 1 26 ? 12.711 -0.314 -3.343 1.00 0.00 26 GLY A N 6
ATOM 3448 C CA . GLY A 1 26 ? 13.633 -0.204 -4.452 1.00 0.00 26 GLY A CA 6
ATOM 3449 C C . GLY A 1 26 ? 13.724 -1.492 -5.243 1.00 0.00 26 GLY A C 6
ATOM 3450 O O . GLY A 1 26 ? 14.812 -2.019 -5.457 1.00 0.00 26 GLY A O 6
ATOM 3454 N N . GLU A 1 27 ? 12.579 -2.002 -5.675 1.00 0.00 27 GLU A N 6
ATOM 3455 C CA . GLU A 1 27 ? 12.539 -3.246 -6.434 1.00 0.00 27 GLU A CA 6
ATOM 3456 C C . GLU A 1 27 ? 12.985 -3.016 -7.878 1.00 0.00 27 GLU A C 6
ATOM 3457 O O . GLU A 1 27 ? 13.865 -3.710 -8.391 1.00 0.00 27 GLU A O 6
ATOM 3469 N N . ASP A 1 28 ? 12.381 -2.029 -8.511 1.00 0.00 28 ASP A N 6
ATOM 3470 C CA . ASP A 1 28 ? 12.750 -1.606 -9.851 1.00 0.00 28 ASP A CA 6
ATOM 3471 C C . ASP A 1 28 ? 12.523 -0.110 -9.941 1.00 0.00 28 ASP A C 6
ATOM 3472 O O . ASP A 1 28 ? 11.991 0.410 -10.918 1.00 0.00 28 ASP A O 6
ATOM 3481 N N . SER A 1 29 ? 12.906 0.576 -8.879 1.00 0.00 29 SER A N 6
ATOM 3482 C CA . SER A 1 29 ? 12.656 1.996 -8.762 1.00 0.00 29 SER A CA 6
ATOM 3483 C C . SER A 1 29 ? 13.833 2.813 -9.270 1.00 0.00 29 SER A C 6
ATOM 3484 O O . SER A 1 29 ? 14.978 2.361 -9.260 1.00 0.00 29 SER A O 6
ATOM 3492 N N . VAL A 1 30 ? 13.526 4.014 -9.723 1.00 0.00 30 VAL A N 6
ATOM 3493 C CA . VAL A 1 30 ? 14.532 4.984 -10.104 1.00 0.00 30 VAL A CA 6
ATOM 3494 C C . VAL A 1 30 ? 14.185 6.308 -9.438 1.00 0.00 30 VAL A C 6
ATOM 3495 O O . VAL A 1 30 ? 13.681 7.234 -10.078 1.00 0.00 30 VAL A O 6
ATOM 3508 N N . ASP A 1 31 ? 14.409 6.371 -8.134 1.00 0.00 31 ASP A N 6
ATOM 3509 C CA . ASP A 1 31 ? 14.025 7.538 -7.352 1.00 0.00 31 ASP A CA 6
ATOM 3510 C C . ASP A 1 31 ? 15.019 8.676 -7.549 1.00 0.00 31 ASP A C 6
ATOM 3511 O O . ASP A 1 31 ? 15.896 8.611 -8.413 1.00 0.00 31 ASP A O 6
ATOM 3520 N N . GLY A 1 32 ? 14.873 9.717 -6.751 1.00 0.00 32 GLY A N 6
ATOM 3521 C CA . GLY A 1 32 ? 15.661 10.914 -6.943 1.00 0.00 32 GLY A CA 6
ATOM 3522 C C . GLY A 1 32 ? 14.798 12.050 -7.436 1.00 0.00 32 GLY A C 6
ATOM 3523 O O . GLY A 1 32 ? 15.287 13.124 -7.778 1.00 0.00 32 GLY A O 6
ATOM 3527 N N . LYS A 1 33 ? 13.497 11.794 -7.464 1.00 0.00 33 LYS A N 6
ATOM 3528 C CA . LYS A 1 33 ? 12.518 12.771 -7.909 1.00 0.00 33 LYS A CA 6
ATOM 3529 C C . LYS A 1 33 ? 11.600 13.131 -6.745 1.00 0.00 33 LYS A C 6
ATOM 3530 O O . LYS A 1 33 ? 10.407 13.384 -6.919 1.00 0.00 33 LYS A O 6
ATOM 3549 N N . LYS A 1 34 ? 12.180 13.147 -5.552 1.00 0.00 34 LYS A N 6
ATOM 3550 C CA . LYS A 1 34 ? 11.429 13.369 -4.326 1.00 0.00 34 LYS A CA 6
ATOM 3551 C C . LYS A 1 34 ? 11.260 14.857 -4.052 1.00 0.00 34 LYS A C 6
ATOM 3552 O O . LYS A 1 34 ? 10.149 15.320 -3.783 1.00 0.00 34 LYS A O 6
ATOM 3571 N N . ARG A 1 35 ? 12.366 15.593 -4.125 1.00 0.00 35 ARG A N 6
ATOM 3572 C CA . ARG A 1 35 ? 12.371 17.029 -3.861 1.00 0.00 35 ARG A CA 6
ATOM 3573 C C . ARG A 1 35 ? 11.821 17.314 -2.464 1.00 0.00 35 ARG A C 6
ATOM 3574 O O . ARG A 1 35 ? 10.733 17.875 -2.313 1.00 0.00 35 ARG A O 6
ATOM 3595 N N . GLN A 1 36 ? 12.584 16.892 -1.453 1.00 0.00 36 GLN A N 6
ATOM 3596 C CA . GLN A 1 36 ? 12.214 17.062 -0.047 1.00 0.00 36 GLN A CA 6
ATOM 3597 C C . GLN A 1 36 ? 10.907 16.335 0.268 1.00 0.00 36 GLN A C 6
ATOM 3598 O O . GLN A 1 36 ? 10.940 15.095 0.414 1.00 0.00 36 GLN A O 6
ATOM 3613 N N . THR A 1 1 ? -20.192 -0.357 -5.536 1.00 0.00 1 THR A N 7
ATOM 3614 C CA . THR A 1 1 ? -20.152 -1.465 -4.560 1.00 0.00 1 THR A CA 7
ATOM 3615 C C . THR A 1 1 ? -21.380 -1.420 -3.660 1.00 0.00 1 THR A C 7
ATOM 3616 O O . THR A 1 1 ? -21.448 -0.626 -2.723 1.00 0.00 1 THR A O 7
ATOM 3629 N N . TRP A 1 2 ? -22.350 -2.274 -3.961 1.00 0.00 2 TRP A N 7
ATOM 3630 C CA . TRP A 1 2 ? -23.599 -2.326 -3.217 1.00 0.00 2 TRP A CA 7
ATOM 3631 C C . TRP A 1 2 ? -23.342 -2.697 -1.764 1.00 0.00 2 TRP A C 7
ATOM 3632 O O . TRP A 1 2 ? -23.910 -2.111 -0.842 1.00 0.00 2 TRP A O 7
ATOM 3653 N N . SER A 1 3 ? -22.468 -3.660 -1.566 1.00 0.00 3 SER A N 7
ATOM 3654 C CA . SER A 1 3 ? -22.167 -4.149 -0.237 1.00 0.00 3 SER A CA 7
ATOM 3655 C C . SER A 1 3 ? -20.945 -3.430 0.332 1.00 0.00 3 SER A C 7
ATOM 3656 O O . SER A 1 3 ? -19.842 -3.976 0.355 1.00 0.00 3 SER A O 7
ATOM 3664 N N . GLY A 1 4 ? -21.147 -2.190 0.768 1.00 0.00 4 GLY A N 7
ATOM 3665 C CA . GLY A 1 4 ? -20.080 -1.443 1.405 1.00 0.00 4 GLY A CA 7
ATOM 3666 C C . GLY A 1 4 ? -19.308 -0.571 0.435 1.00 0.00 4 GLY A C 7
ATOM 3667 O O . GLY A 1 4 ? -18.322 -1.011 -0.154 1.00 0.00 4 GLY A O 7
ATOM 3671 N N . THR A 1 5 ? -19.744 0.670 0.285 1.00 0.00 5 THR A N 7
ATOM 3672 C CA . THR A 1 5 ? -19.101 1.602 -0.628 1.00 0.00 5 THR A CA 7
ATOM 3673 C C . THR A 1 5 ? -17.792 2.136 -0.049 1.00 0.00 5 THR A C 7
ATOM 3674 O O . THR A 1 5 ? -16.715 1.923 -0.610 1.00 0.00 5 THR A O 7
ATOM 3685 N N . LYS A 1 6 ? -17.892 2.799 1.096 1.00 0.00 6 LYS A N 7
ATOM 3686 C CA . LYS A 1 6 ? -16.745 3.456 1.709 1.00 0.00 6 LYS A CA 7
ATOM 3687 C C . LYS A 1 6 ? -15.742 2.441 2.241 1.00 0.00 6 LYS A C 7
ATOM 3688 O O . LYS A 1 6 ? -14.536 2.675 2.190 1.00 0.00 6 LYS A O 7
ATOM 3707 N N . LYS A 1 7 ? -16.230 1.311 2.739 1.00 0.00 7 LYS A N 7
ATOM 3708 C CA . LYS A 1 7 ? -15.344 0.283 3.269 1.00 0.00 7 LYS A CA 7
ATOM 3709 C C . LYS A 1 7 ? -14.505 -0.312 2.141 1.00 0.00 7 LYS A C 7
ATOM 3710 O O . LYS A 1 7 ? -13.366 -0.724 2.352 1.00 0.00 7 LYS A O 7
ATOM 3729 N N . ARG A 1 8 ? -15.072 -0.331 0.938 1.00 0.00 8 ARG A N 7
ATOM 3730 C CA . ARG A 1 8 ? -14.367 -0.832 -0.228 1.00 0.00 8 ARG A CA 7
ATOM 3731 C C . ARG A 1 8 ? -13.301 0.177 -0.630 1.00 0.00 8 ARG A C 7
ATOM 3732 O O . ARG A 1 8 ? -12.160 -0.185 -0.896 1.00 0.00 8 ARG A O 7
ATOM 3753 N N . ALA A 1 9 ? -13.682 1.447 -0.643 1.00 0.00 9 ALA A N 7
ATOM 3754 C CA . ALA A 1 9 ? -12.753 2.523 -0.942 1.00 0.00 9 ALA A CA 7
ATOM 3755 C C . ALA A 1 9 ? -11.592 2.523 0.044 1.00 0.00 9 ALA A C 7
ATOM 3756 O O . ALA A 1 9 ? -10.429 2.502 -0.350 1.00 0.00 9 ALA A O 7
ATOM 3763 N N . GLN A 1 10 ? -11.923 2.511 1.330 1.00 0.00 10 GLN A N 7
ATOM 3764 C CA . GLN A 1 10 ? -10.921 2.550 2.386 1.00 0.00 10 GLN A CA 7
ATOM 3765 C C . GLN A 1 10 ? -10.016 1.320 2.358 1.00 0.00 10 GLN A C 7
ATOM 3766 O O . GLN A 1 10 ? -8.834 1.412 2.690 1.00 0.00 10 GLN A O 7
ATOM 3780 N N . ARG A 1 11 ? -10.555 0.171 1.964 1.00 0.00 11 ARG A N 7
ATOM 3781 C CA . ARG A 1 11 ? -9.752 -1.045 1.940 1.00 0.00 11 ARG A CA 7
ATOM 3782 C C . ARG A 1 11 ? -8.757 -0.996 0.783 1.00 0.00 11 ARG A C 7
ATOM 3783 O O . ARG A 1 11 ? -7.674 -1.569 0.870 1.00 0.00 11 ARG A O 7
ATOM 3804 N N . ILE A 1 12 ? -9.117 -0.283 -0.285 1.00 0.00 12 ILE A N 7
ATOM 3805 C CA . ILE A 1 12 ? -8.208 -0.083 -1.411 1.00 0.00 12 ILE A CA 7
ATOM 3806 C C . ILE A 1 12 ? -6.965 0.669 -0.945 1.00 0.00 12 ILE A C 7
ATOM 3807 O O . ILE A 1 12 ? -5.847 0.379 -1.377 1.00 0.00 12 ILE A O 7
ATOM 3823 N N . LEU A 1 13 ? -7.175 1.613 -0.031 1.00 0.00 13 LEU A N 7
ATOM 3824 C CA . LEU A 1 13 ? -6.089 2.387 0.553 1.00 0.00 13 LEU A CA 7
ATOM 3825 C C . LEU A 1 13 ? -5.077 1.482 1.240 1.00 0.00 13 LEU A C 7
ATOM 3826 O O . LEU A 1 13 ? -3.886 1.784 1.265 1.00 0.00 13 LEU A O 7
ATOM 3842 N N . ILE A 1 14 ? -5.556 0.374 1.787 1.00 0.00 14 ILE A N 7
ATOM 3843 C CA . ILE A 1 14 ? -4.684 -0.597 2.429 1.00 0.00 14 ILE A CA 7
ATOM 3844 C C . ILE A 1 14 ? -3.728 -1.199 1.408 1.00 0.00 14 ILE A C 7
ATOM 3845 O O . ILE A 1 14 ? -2.514 -1.219 1.611 1.00 0.00 14 ILE A O 7
ATOM 3861 N N . PHE A 1 15 ? -4.286 -1.653 0.295 1.00 0.00 15 PHE A N 7
ATOM 3862 C CA . PHE A 1 15 ? -3.508 -2.294 -0.756 1.00 0.00 15 PHE A CA 7
ATOM 3863 C C . PHE A 1 15 ? -2.552 -1.308 -1.417 1.00 0.00 15 PHE A C 7
ATOM 3864 O O . PHE A 1 15 ? -1.416 -1.656 -1.744 1.00 0.00 15 PHE A O 7
ATOM 3881 N N . LEU A 1 16 ? -3.013 -0.081 -1.616 1.00 0.00 16 LEU A N 7
ATOM 3882 C CA . LEU A 1 16 ? -2.179 0.946 -2.220 1.00 0.00 16 LEU A CA 7
ATOM 3883 C C . LEU A 1 16 ? -1.050 1.330 -1.266 1.00 0.00 16 LEU A C 7
ATOM 3884 O O . LEU A 1 16 ? 0.066 1.618 -1.696 1.00 0.00 16 LEU A O 7
ATOM 3900 N N . LEU A 1 17 ? -1.338 1.306 0.032 1.00 0.00 17 LEU A N 7
ATOM 3901 C CA . LEU A 1 17 ? -0.331 1.605 1.040 1.00 0.00 17 LEU A CA 7
ATOM 3902 C C . LEU A 1 17 ? 0.708 0.487 1.057 1.00 0.00 17 LEU A C 7
ATOM 3903 O O . LEU A 1 17 ? 1.913 0.743 1.081 1.00 0.00 17 LEU A O 7
ATOM 3919 N N . GLU A 1 18 ? 0.227 -0.753 1.016 1.00 0.00 18 GLU A N 7
ATOM 3920 C CA . GLU A 1 18 ? 1.100 -1.916 0.948 1.00 0.00 18 GLU A CA 7
ATOM 3921 C C . GLU A 1 18 ? 1.987 -1.853 -0.290 1.00 0.00 18 GLU A C 7
ATOM 3922 O O . GLU A 1 18 ? 3.169 -2.198 -0.232 1.00 0.00 18 GLU A O 7
ATOM 3934 N N . PHE A 1 19 ? 1.409 -1.407 -1.403 1.00 0.00 19 PHE A N 7
ATOM 3935 C CA . PHE A 1 19 ? 2.158 -1.217 -2.638 1.00 0.00 19 PHE A CA 7
ATOM 3936 C C . PHE A 1 19 ? 3.287 -0.217 -2.427 1.00 0.00 19 PHE A C 7
ATOM 3937 O O . PHE A 1 19 ? 4.435 -0.492 -2.767 1.00 0.00 19 PHE A O 7
ATOM 3954 N N . LEU A 1 20 ? 2.955 0.936 -1.856 1.00 0.00 20 LEU A N 7
ATOM 3955 C CA . LEU A 1 20 ? 3.939 1.983 -1.593 1.00 0.00 20 LEU A CA 7
ATOM 3956 C C . LEU A 1 20 ? 5.093 1.470 -0.736 1.00 0.00 20 LEU A C 7
ATOM 3957 O O . LEU A 1 20 ? 6.237 1.883 -0.915 1.00 0.00 20 LEU A O 7
ATOM 3973 N N . LEU A 1 21 ? 4.790 0.576 0.196 1.00 0.00 21 LEU A N 7
ATOM 3974 C CA . LEU A 1 21 ? 5.814 -0.008 1.053 1.00 0.00 21 LEU A CA 7
ATOM 3975 C C . LEU A 1 21 ? 6.673 -0.985 0.267 1.00 0.00 21 LEU A C 7
ATOM 3976 O O . LEU A 1 21 ? 7.895 -0.864 0.237 1.00 0.00 21 LEU A O 7
ATOM 3992 N N . ASP A 1 22 ? 6.016 -1.944 -0.376 1.00 0.00 22 ASP A N 7
ATOM 3993 C CA . ASP A 1 22 ? 6.707 -2.996 -1.122 1.00 0.00 22 ASP A CA 7
ATOM 3994 C C . ASP A 1 22 ? 7.536 -2.419 -2.265 1.00 0.00 22 ASP A C 7
ATOM 3995 O O . ASP A 1 22 ? 8.673 -2.834 -2.489 1.00 0.00 22 ASP A O 7
ATOM 4004 N N . PHE A 1 23 ? 6.963 -1.457 -2.976 1.00 0.00 23 PHE A N 7
ATOM 4005 C CA . PHE A 1 23 ? 7.647 -0.805 -4.087 1.00 0.00 23 PHE A CA 7
ATOM 4006 C C . PHE A 1 23 ? 8.907 -0.098 -3.598 1.00 0.00 23 PHE A C 7
ATOM 4007 O O . PHE A 1 23 ? 9.895 0.022 -4.323 1.00 0.00 23 PHE A O 7
ATOM 4024 N N . CYS A 1 24 ? 8.865 0.341 -2.351 1.00 0.00 24 CYS A N 7
ATOM 4025 C CA . CYS A 1 24 ? 9.958 1.096 -1.763 1.00 0.00 24 CYS A CA 7
ATOM 4026 C C . CYS A 1 24 ? 10.686 0.284 -0.696 1.00 0.00 24 CYS A C 7
ATOM 4027 O O . CYS A 1 24 ? 11.028 0.803 0.364 1.00 0.00 24 CYS A O 7
ATOM 4035 N N . THR A 1 25 ? 10.915 -0.986 -0.968 1.00 0.00 25 THR A N 7
ATOM 4036 C CA . THR A 1 25 ? 11.636 -1.831 -0.027 1.00 0.00 25 THR A CA 7
ATOM 4037 C C . THR A 1 25 ? 13.128 -1.880 -0.354 1.00 0.00 25 THR A C 7
ATOM 4038 O O . THR A 1 25 ? 13.885 -0.980 0.019 1.00 0.00 25 THR A O 7
ATOM 4049 N N . GLY A 1 26 ? 13.537 -2.901 -1.092 1.00 0.00 26 GLY A N 7
ATOM 4050 C CA . GLY A 1 26 ? 14.946 -3.109 -1.360 1.00 0.00 26 GLY A CA 7
ATOM 4051 C C . GLY A 1 26 ? 15.484 -2.193 -2.438 1.00 0.00 26 GLY A C 7
ATOM 4052 O O . GLY A 1 26 ? 16.681 -1.906 -2.474 1.00 0.00 26 GLY A O 7
ATOM 4056 N N . GLU A 1 27 ? 14.611 -1.736 -3.323 1.00 0.00 27 GLU A N 7
ATOM 4057 C CA . GLU A 1 27 ? 15.023 -0.853 -4.408 1.00 0.00 27 GLU A CA 7
ATOM 4058 C C . GLU A 1 27 ? 15.138 0.587 -3.922 1.00 0.00 27 GLU A C 7
ATOM 4059 O O . GLU A 1 27 ? 15.787 1.423 -4.555 1.00 0.00 27 GLU A O 7
ATOM 4071 N N . ASP A 1 28 ? 14.507 0.872 -2.794 1.00 0.00 28 ASP A N 7
ATOM 4072 C CA . ASP A 1 28 ? 14.597 2.193 -2.188 1.00 0.00 28 ASP A CA 7
ATOM 4073 C C . ASP A 1 28 ? 15.728 2.232 -1.174 1.00 0.00 28 ASP A C 7
ATOM 4074 O O . ASP A 1 28 ? 16.542 3.156 -1.173 1.00 0.00 28 ASP A O 7
ATOM 4083 N N . SER A 1 29 ? 15.777 1.222 -0.316 1.00 0.00 29 SER A N 7
ATOM 4084 C CA . SER A 1 29 ? 16.817 1.126 0.695 1.00 0.00 29 SER A CA 7
ATOM 4085 C C . SER A 1 29 ? 18.174 0.859 0.050 1.00 0.00 29 SER A C 7
ATOM 4086 O O . SER A 1 29 ? 18.253 0.274 -1.031 1.00 0.00 29 SER A O 7
ATOM 4094 N N . VAL A 1 30 ? 19.234 1.288 0.714 1.00 0.00 30 VAL A N 7
ATOM 4095 C CA . VAL A 1 30 ? 20.579 1.119 0.194 1.00 0.00 30 VAL A CA 7
ATOM 4096 C C . VAL A 1 30 ? 21.344 0.102 1.050 1.00 0.00 30 VAL A C 7
ATOM 4097 O O . VAL A 1 30 ? 22.269 0.424 1.801 1.00 0.00 30 VAL A O 7
ATOM 4110 N N . ASP A 1 31 ? 20.908 -1.140 0.946 1.00 0.00 31 ASP A N 7
ATOM 4111 C CA . ASP A 1 31 ? 21.510 -2.235 1.693 1.00 0.00 31 ASP A CA 7
ATOM 4112 C C . ASP A 1 31 ? 22.784 -2.707 1.009 1.00 0.00 31 ASP A C 7
ATOM 4113 O O . ASP A 1 31 ? 23.010 -2.422 -0.169 1.00 0.00 31 ASP A O 7
ATOM 4122 N N . GLY A 1 32 ? 23.610 -3.435 1.749 1.00 0.00 32 GLY A N 7
ATOM 4123 C CA . GLY A 1 32 ? 24.885 -3.888 1.230 1.00 0.00 32 GLY A CA 7
ATOM 4124 C C . GLY A 1 32 ? 24.760 -5.112 0.345 1.00 0.00 32 GLY A C 7
ATOM 4125 O O . GLY A 1 32 ? 25.338 -6.159 0.635 1.00 0.00 32 GLY A O 7
ATOM 4129 N N . LYS A 1 33 ? 24.006 -4.977 -0.738 1.00 0.00 33 LYS A N 7
ATOM 4130 C CA . LYS A 1 33 ? 23.848 -6.057 -1.702 1.00 0.00 33 LYS A CA 7
ATOM 4131 C C . LYS A 1 33 ? 25.106 -6.206 -2.546 1.00 0.00 33 LYS A C 7
ATOM 4132 O O . LYS A 1 33 ? 25.457 -7.305 -2.971 1.00 0.00 33 LYS A O 7
ATOM 4151 N N . LYS A 1 34 ? 25.791 -5.089 -2.775 1.00 0.00 34 LYS A N 7
ATOM 4152 C CA . LYS A 1 34 ? 27.032 -5.090 -3.537 1.00 0.00 34 LYS A CA 7
ATOM 4153 C C . LYS A 1 34 ? 28.202 -5.481 -2.641 1.00 0.00 34 LYS A C 7
ATOM 4154 O O . LYS A 1 34 ? 29.350 -5.549 -3.083 1.00 0.00 34 LYS A O 7
ATOM 4173 N N . ARG A 1 35 ? 27.898 -5.725 -1.377 1.00 0.00 35 ARG A N 7
ATOM 4174 C CA . ARG A 1 35 ? 28.891 -6.168 -0.418 1.00 0.00 35 ARG A CA 7
ATOM 4175 C C . ARG A 1 35 ? 29.032 -7.679 -0.508 1.00 0.00 35 ARG A C 7
ATOM 4176 O O . ARG A 1 35 ? 28.056 -8.377 -0.782 1.00 0.00 35 ARG A O 7
ATOM 4197 N N . GLN A 1 36 ? 30.233 -8.184 -0.299 1.00 0.00 36 GLN A N 7
ATOM 4198 C CA . GLN A 1 36 ? 30.472 -9.613 -0.379 1.00 0.00 36 GLN A CA 7
ATOM 4199 C C . GLN A 1 36 ? 30.392 -10.244 1.006 1.00 0.00 36 GLN A C 7
ATOM 4200 O O . GLN A 1 36 ? 29.265 -10.435 1.506 1.00 0.00 36 GLN A O 7
ATOM 4215 N N . THR A 1 1 ? -23.601 -1.934 6.479 1.00 0.00 1 THR A N 8
ATOM 4216 C CA . THR A 1 1 ? -22.782 -2.865 7.283 1.00 0.00 1 THR A CA 8
ATOM 4217 C C . THR A 1 1 ? -21.776 -2.098 8.138 1.00 0.00 1 THR A C 8
ATOM 4218 O O . THR A 1 1 ? -21.102 -1.189 7.651 1.00 0.00 1 THR A O 8
ATOM 4231 N N . TRP A 1 2 ? -21.686 -2.457 9.416 1.00 0.00 2 TRP A N 8
ATOM 4232 C CA . TRP A 1 2 ? -20.753 -1.811 10.331 1.00 0.00 2 TRP A CA 8
ATOM 4233 C C . TRP A 1 2 ? -19.320 -2.038 9.879 1.00 0.00 2 TRP A C 8
ATOM 4234 O O . TRP A 1 2 ? -18.868 -3.183 9.789 1.00 0.00 2 TRP A O 8
ATOM 4255 N N . SER A 1 3 ? -18.626 -0.944 9.589 1.00 0.00 3 SER A N 8
ATOM 4256 C CA . SER A 1 3 ? -17.259 -0.994 9.088 1.00 0.00 3 SER A CA 8
ATOM 4257 C C . SER A 1 3 ? -17.204 -1.757 7.764 1.00 0.00 3 SER A C 8
ATOM 4258 O O . SER A 1 3 ? -16.332 -2.599 7.548 1.00 0.00 3 SER A O 8
ATOM 4266 N N . GLY A 1 4 ? -18.152 -1.458 6.883 1.00 0.00 4 GLY A N 8
ATOM 4267 C CA . GLY A 1 4 ? -18.209 -2.127 5.599 1.00 0.00 4 GLY A CA 8
ATOM 4268 C C . GLY A 1 4 ? -18.773 -1.240 4.507 1.00 0.00 4 GLY A C 8
ATOM 4269 O O . GLY A 1 4 ? -18.193 -1.139 3.424 1.00 0.00 4 GLY A O 8
ATOM 4273 N N . THR A 1 5 ? -19.896 -0.594 4.800 1.00 0.00 5 THR A N 8
ATOM 4274 C CA . THR A 1 5 ? -20.580 0.263 3.845 1.00 0.00 5 THR A CA 8
ATOM 4275 C C . THR A 1 5 ? -19.636 1.299 3.236 1.00 0.00 5 THR A C 8
ATOM 4276 O O . THR A 1 5 ? -19.500 1.388 2.016 1.00 0.00 5 THR A O 8
ATOM 4287 N N . LYS A 1 6 ? -18.970 2.061 4.090 1.00 0.00 6 LYS A N 8
ATOM 4288 C CA . LYS A 1 6 ? -18.091 3.127 3.634 1.00 0.00 6 LYS A CA 8
ATOM 4289 C C . LYS A 1 6 ? -16.627 2.718 3.744 1.00 0.00 6 LYS A C 8
ATOM 4290 O O . LYS A 1 6 ? -15.742 3.562 3.903 1.00 0.00 6 LYS A O 8
ATOM 4309 N N . LYS A 1 7 ? -16.374 1.421 3.653 1.00 0.00 7 LYS A N 8
ATOM 4310 C CA . LYS A 1 7 ? -15.015 0.901 3.727 1.00 0.00 7 LYS A CA 8
ATOM 4311 C C . LYS A 1 7 ? -14.649 0.184 2.431 1.00 0.00 7 LYS A C 8
ATOM 4312 O O . LYS A 1 7 ? -13.803 -0.709 2.415 1.00 0.00 7 LYS A O 8
ATOM 4331 N N . ARG A 1 8 ? -15.285 0.594 1.344 1.00 0.00 8 ARG A N 8
ATOM 4332 C CA . ARG A 1 8 ? -15.081 -0.045 0.053 1.00 0.00 8 ARG A CA 8
ATOM 4333 C C . ARG A 1 8 ? -13.835 0.531 -0.618 1.00 0.00 8 ARG A C 8
ATOM 4334 O O . ARG A 1 8 ? -12.923 -0.203 -0.981 1.00 0.00 8 ARG A O 8
ATOM 4355 N N . ALA A 1 9 ? -13.791 1.847 -0.767 1.00 0.00 9 ALA A N 8
ATOM 4356 C CA . ALA A 1 9 ? -12.635 2.499 -1.369 1.00 0.00 9 ALA A CA 8
ATOM 4357 C C . ALA A 1 9 ? -11.483 2.565 -0.374 1.00 0.00 9 ALA A C 8
ATOM 4358 O O . ALA A 1 9 ? -10.314 2.631 -0.753 1.00 0.00 9 ALA A O 8
ATOM 4365 N N . GLN A 1 10 ? -11.825 2.523 0.906 1.00 0.00 10 GLN A N 8
ATOM 4366 C CA . GLN A 1 10 ? -10.827 2.571 1.966 1.00 0.00 10 GLN A CA 8
ATOM 4367 C C . GLN A 1 10 ? -10.132 1.225 2.138 1.00 0.00 10 GLN A C 8
ATOM 4368 O O . GLN A 1 10 ? -9.090 1.139 2.787 1.00 0.00 10 GLN A O 8
ATOM 4382 N N . ARG A 1 11 ? -10.699 0.172 1.563 1.00 0.00 11 ARG A N 8
ATOM 4383 C CA . ARG A 1 11 ? -10.041 -1.127 1.591 1.00 0.00 11 ARG A CA 8
ATOM 4384 C C . ARG A 1 11 ? -8.906 -1.127 0.573 1.00 0.00 11 ARG A C 8
ATOM 4385 O O . ARG A 1 11 ? -7.902 -1.816 0.738 1.00 0.00 11 ARG A O 8
ATOM 4406 N N . ILE A 1 12 ? -9.071 -0.315 -0.469 1.00 0.00 12 ILE A N 8
ATOM 4407 C CA . ILE A 1 12 ? -8.053 -0.159 -1.499 1.00 0.00 12 ILE A CA 8
ATOM 4408 C C . ILE A 1 12 ? -6.826 0.530 -0.912 1.00 0.00 12 ILE A C 8
ATOM 4409 O O . ILE A 1 12 ? -5.695 0.297 -1.341 1.00 0.00 12 ILE A O 8
ATOM 4425 N N . LEU A 1 13 ? -7.071 1.369 0.090 1.00 0.00 13 LEU A N 8
ATOM 4426 C CA . LEU A 1 13 ? -6.013 2.055 0.817 1.00 0.00 13 LEU A CA 8
ATOM 4427 C C . LEU A 1 13 ? -5.027 1.038 1.388 1.00 0.00 13 LEU A C 8
ATOM 4428 O O . LEU A 1 13 ? -3.823 1.273 1.394 1.00 0.00 13 LEU A O 8
ATOM 4444 N N . ILE A 1 14 ? -5.545 -0.100 1.837 1.00 0.00 14 ILE A N 8
ATOM 4445 C CA . ILE A 1 14 ? -4.708 -1.163 2.386 1.00 0.00 14 ILE A CA 8
ATOM 4446 C C . ILE A 1 14 ? -3.721 -1.665 1.333 1.00 0.00 14 ILE A C 8
ATOM 4447 O O . ILE A 1 14 ? -2.523 -1.778 1.589 1.00 0.00 14 ILE A O 8
ATOM 4463 N N . PHE A 1 15 ? -4.237 -1.933 0.139 1.00 0.00 15 PHE A N 8
ATOM 4464 C CA . PHE A 1 15 ? -3.415 -2.417 -0.964 1.00 0.00 15 PHE A CA 8
ATOM 4465 C C . PHE A 1 15 ? -2.405 -1.359 -1.386 1.00 0.00 15 PHE A C 8
ATOM 4466 O O . PHE A 1 15 ? -1.234 -1.663 -1.610 1.00 0.00 15 PHE A O 8
ATOM 4483 N N . LEU A 1 16 ? -2.858 -0.115 -1.481 1.00 0.00 16 LEU A N 8
ATOM 4484 C CA . LEU A 1 16 ? -1.997 0.972 -1.916 1.00 0.00 16 LEU A CA 8
ATOM 4485 C C . LEU A 1 16 ? -0.946 1.268 -0.848 1.00 0.00 16 LEU A C 8
ATOM 4486 O O . LEU A 1 16 ? 0.180 1.641 -1.165 1.00 0.00 16 LEU A O 8
ATOM 4502 N N . LEU A 1 17 ? -1.311 1.075 0.415 1.00 0.00 17 LEU A N 8
ATOM 4503 C CA . LEU A 1 17 ? -0.373 1.236 1.514 1.00 0.00 17 LEU A CA 8
ATOM 4504 C C . LEU A 1 17 ? 0.775 0.248 1.366 1.00 0.00 17 LEU A C 8
ATOM 4505 O O . LEU A 1 17 ? 1.944 0.635 1.351 1.00 0.00 17 LEU A O 8
ATOM 4521 N N . GLU A 1 18 ? 0.423 -1.025 1.233 1.00 0.00 18 GLU A N 8
ATOM 4522 C CA . GLU A 1 18 ? 1.407 -2.079 1.032 1.00 0.00 18 GLU A CA 8
ATOM 4523 C C . GLU A 1 18 ? 2.170 -1.872 -0.273 1.00 0.00 18 GLU A C 8
ATOM 4524 O O . GLU A 1 18 ? 3.340 -2.241 -0.384 1.00 0.00 18 GLU A O 8
ATOM 4536 N N . PHE A 1 19 ? 1.501 -1.273 -1.251 1.00 0.00 19 PHE A N 8
ATOM 4537 C CA . PHE A 1 19 ? 2.126 -0.951 -2.525 1.00 0.00 19 PHE A CA 8
ATOM 4538 C C . PHE A 1 19 ? 3.234 0.073 -2.318 1.00 0.00 19 PHE A C 8
ATOM 4539 O O . PHE A 1 19 ? 4.350 -0.115 -2.785 1.00 0.00 19 PHE A O 8
ATOM 4556 N N . LEU A 1 20 ? 2.917 1.147 -1.603 1.00 0.00 20 LEU A N 8
ATOM 4557 C CA . LEU A 1 20 ? 3.887 2.197 -1.308 1.00 0.00 20 LEU A CA 8
ATOM 4558 C C . LEU A 1 20 ? 5.083 1.652 -0.533 1.00 0.00 20 LEU A C 8
ATOM 4559 O O . LEU A 1 20 ? 6.222 2.057 -0.770 1.00 0.00 20 LEU A O 8
ATOM 4575 N N . LEU A 1 21 ? 4.821 0.730 0.388 1.00 0.00 21 LEU A N 8
ATOM 4576 C CA . LEU A 1 21 ? 5.882 0.122 1.185 1.00 0.00 21 LEU A CA 8
ATOM 4577 C C . LEU A 1 21 ? 6.822 -0.681 0.295 1.00 0.00 21 LEU A C 8
ATOM 4578 O O . LEU A 1 21 ? 8.045 -0.562 0.390 1.00 0.00 21 LEU A O 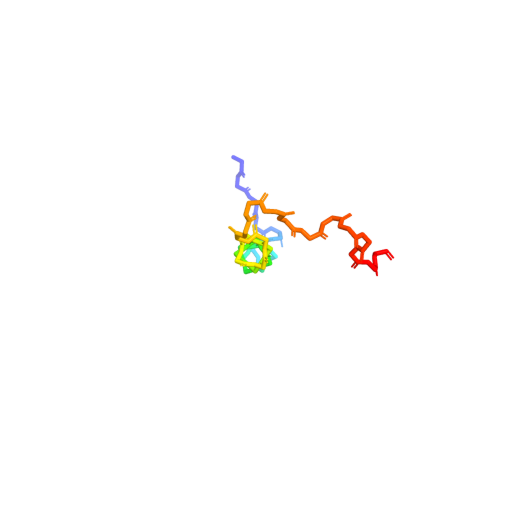8
ATOM 4594 N N . ASP A 1 22 ? 6.235 -1.486 -0.578 1.00 0.00 22 ASP A N 8
ATOM 4595 C CA . ASP A 1 22 ? 7.003 -2.316 -1.506 1.00 0.00 22 ASP A CA 8
ATOM 4596 C C . ASP A 1 22 ? 7.661 -1.455 -2.580 1.00 0.00 22 ASP A C 8
ATOM 4597 O O . ASP A 1 22 ? 8.732 -1.778 -3.097 1.00 0.00 22 ASP A O 8
ATOM 4606 N N . PHE A 1 23 ? 7.008 -0.353 -2.907 1.00 0.00 23 PHE A N 8
ATOM 4607 C CA . PHE A 1 23 ? 7.540 0.613 -3.857 1.00 0.00 23 PHE A CA 8
ATOM 4608 C C . PHE A 1 23 ? 8.767 1.306 -3.268 1.00 0.00 23 PHE A C 8
ATOM 4609 O O . PHE A 1 23 ? 9.665 1.734 -3.992 1.00 0.00 23 PHE A O 8
ATOM 4626 N N . CYS A 1 24 ? 8.799 1.400 -1.946 1.00 0.00 24 CYS A N 8
ATOM 4627 C CA . CYS A 1 24 ? 9.905 2.039 -1.250 1.00 0.00 24 CYS A CA 8
ATOM 4628 C C . CYS A 1 24 ? 11.072 1.072 -1.064 1.00 0.00 24 CYS A C 8
ATOM 4629 O O . CYS A 1 24 ? 12.225 1.493 -0.948 1.00 0.00 24 CYS A O 8
ATOM 4637 N N . THR A 1 25 ? 10.778 -0.221 -1.031 1.00 0.00 25 THR A N 8
ATOM 4638 C CA . THR A 1 25 ? 11.818 -1.219 -0.856 1.00 0.00 25 THR A CA 8
ATOM 4639 C C . THR A 1 25 ? 12.502 -1.541 -2.181 1.00 0.00 25 THR A C 8
ATOM 4640 O O . THR A 1 25 ? 13.651 -1.156 -2.398 1.00 0.00 25 THR A O 8
ATOM 4651 N N . GLY A 1 26 ? 11.792 -2.207 -3.079 1.00 0.00 26 GLY A N 8
ATOM 4652 C CA . GLY A 1 26 ? 12.400 -2.627 -4.327 1.00 0.00 26 GLY A CA 8
ATOM 4653 C C . GLY A 1 26 ? 13.439 -3.701 -4.091 1.00 0.00 26 GLY A C 8
ATOM 4654 O O . GLY A 1 26 ? 14.586 -3.588 -4.528 1.00 0.00 26 GLY A O 8
ATOM 4658 N N . GLU A 1 27 ? 13.022 -4.748 -3.395 1.00 0.00 27 GLU A N 8
ATOM 4659 C CA . GLU A 1 27 ? 13.914 -5.820 -2.974 1.00 0.00 27 GLU A CA 8
ATOM 4660 C C . GLU A 1 27 ? 14.393 -6.644 -4.162 1.00 0.00 27 GLU A C 8
ATOM 4661 O O . GLU A 1 27 ? 15.401 -7.343 -4.080 1.00 0.00 27 GLU A O 8
ATOM 4673 N N . ASP A 1 28 ? 13.672 -6.549 -5.267 1.00 0.00 28 ASP A N 8
ATOM 4674 C CA . ASP A 1 28 ? 14.024 -7.276 -6.477 1.00 0.00 28 ASP A CA 8
ATOM 4675 C C . ASP A 1 28 ? 14.983 -6.456 -7.332 1.00 0.00 28 ASP A C 8
ATOM 4676 O O . ASP A 1 28 ? 15.331 -6.854 -8.446 1.00 0.00 28 ASP A O 8
ATOM 4685 N N . SER A 1 29 ? 15.397 -5.307 -6.794 1.00 0.00 29 SER A N 8
ATOM 4686 C CA . SER A 1 29 ? 16.352 -4.421 -7.455 1.00 0.00 29 SER A CA 8
ATOM 4687 C C . SER A 1 29 ? 15.709 -3.758 -8.678 1.00 0.00 29 SER A C 8
ATOM 4688 O O . SER A 1 29 ? 14.485 -3.783 -8.823 1.00 0.00 29 SER A O 8
ATOM 4696 N N . VAL A 1 30 ? 16.548 -3.168 -9.536 1.00 0.00 30 VAL A N 8
ATOM 4697 C CA . VAL A 1 30 ? 16.113 -2.413 -10.720 1.00 0.00 30 VAL A CA 8
ATOM 4698 C C . VAL A 1 30 ? 14.899 -1.523 -10.398 1.00 0.00 30 VAL A C 8
ATOM 4699 O O . VAL A 1 30 ? 13.806 -1.657 -10.964 1.00 0.00 30 VAL A O 8
ATOM 4712 N N . ASP A 1 31 ? 15.118 -0.609 -9.463 1.00 0.00 31 ASP A N 8
ATOM 4713 C CA . ASP A 1 31 ? 14.074 0.287 -8.988 1.00 0.00 31 ASP A CA 8
ATOM 4714 C C . ASP A 1 31 ? 13.829 1.407 -9.987 1.00 0.00 31 ASP A C 8
ATOM 4715 O O . ASP A 1 31 ? 14.754 2.123 -10.373 1.00 0.00 31 ASP A O 8
ATOM 4724 N N . GLY A 1 32 ? 12.586 1.544 -10.417 1.00 0.00 32 GLY A N 8
ATOM 4725 C CA . GLY A 1 32 ? 12.236 2.604 -11.336 1.00 0.00 32 GLY A CA 8
ATOM 4726 C C . GLY A 1 32 ? 12.253 2.144 -12.775 1.00 0.00 32 GLY A C 8
ATOM 4727 O O . GLY A 1 32 ? 11.317 2.424 -13.527 1.00 0.00 32 GLY A O 8
ATOM 4731 N N . LYS A 1 33 ? 13.314 1.431 -13.151 1.00 0.00 33 LYS A N 8
ATOM 4732 C CA . LYS A 1 33 ? 13.478 0.934 -14.513 1.00 0.00 33 LYS A CA 8
ATOM 4733 C C . LYS A 1 33 ? 13.491 2.096 -15.497 1.00 0.00 33 LYS A C 8
ATOM 4734 O O . LYS A 1 33 ? 12.658 2.179 -16.402 1.00 0.00 33 LYS A O 8
ATOM 4753 N N . LYS A 1 34 ? 14.439 2.998 -15.297 1.00 0.00 34 LYS A N 8
ATOM 4754 C CA . LYS A 1 34 ? 14.534 4.200 -16.105 1.00 0.00 34 LYS A CA 8
ATOM 4755 C C . LYS A 1 34 ? 15.018 3.882 -17.519 1.00 0.00 34 LYS A C 8
ATOM 4756 O O . LYS A 1 34 ? 16.137 3.408 -17.725 1.00 0.00 34 LYS A O 8
ATOM 4775 N N . ARG A 1 35 ? 14.150 4.120 -18.487 1.00 0.00 35 ARG A N 8
ATOM 4776 C CA . ARG A 1 35 ? 14.490 3.932 -19.888 1.00 0.00 35 ARG A CA 8
ATOM 4777 C C . ARG A 1 35 ? 13.843 5.025 -20.725 1.00 0.00 35 ARG A C 8
ATOM 4778 O O . ARG A 1 35 ? 13.549 4.837 -21.904 1.00 0.00 35 ARG A O 8
ATOM 4799 N N . GLN A 1 36 ? 13.616 6.165 -20.096 1.00 0.00 36 GLN A N 8
ATOM 4800 C CA . GLN A 1 36 ? 12.999 7.299 -20.760 1.00 0.00 36 GLN A CA 8
ATOM 4801 C C . GLN A 1 36 ? 14.084 8.238 -21.276 1.00 0.00 36 GLN A C 8
ATOM 4802 O O . GLN A 1 36 ? 14.810 8.824 -20.444 1.00 0.00 36 GLN A O 8
ATOM 4817 N N . THR A 1 1 ? -19.183 1.764 -3.739 1.00 0.00 1 THR A N 9
ATOM 4818 C CA . THR A 1 1 ? -19.909 1.314 -2.533 1.00 0.00 1 THR A CA 9
ATOM 4819 C C . THR A 1 1 ? -20.529 -0.064 -2.759 1.00 0.00 1 THR A C 9
ATOM 4820 O O . THR A 1 1 ? -21.141 -0.319 -3.798 1.00 0.00 1 THR A O 9
ATOM 4833 N N . TRP A 1 2 ? -20.357 -0.949 -1.784 1.00 0.00 2 TRP A N 9
ATOM 4834 C CA . TRP A 1 2 ? -20.900 -2.301 -1.856 1.00 0.00 2 TRP A CA 9
ATOM 4835 C C . TRP A 1 2 ? -20.755 -2.970 -0.502 1.00 0.00 2 TRP A C 9
ATOM 4836 O O . TRP A 1 2 ? -21.720 -3.468 0.077 1.00 0.00 2 TRP A O 9
ATOM 4857 N N . SER A 1 3 ? -19.536 -2.976 -0.013 1.00 0.00 3 SER A N 9
ATOM 4858 C CA . SER A 1 3 ? -19.245 -3.421 1.338 1.00 0.00 3 SER A CA 9
ATOM 4859 C C . SER A 1 3 ? -18.683 -2.248 2.130 1.00 0.00 3 SER A C 9
ATOM 4860 O O . SER A 1 3 ? -17.490 -2.198 2.435 1.00 0.00 3 SER A O 9
ATOM 4868 N N . GLY A 1 4 ? -19.550 -1.294 2.434 1.00 0.00 4 GLY A N 9
ATOM 4869 C CA . GLY A 1 4 ? -19.115 -0.048 3.014 1.00 0.00 4 GLY A CA 9
ATOM 4870 C C . GLY A 1 4 ? -19.217 1.068 2.000 1.00 0.00 4 GLY A C 9
ATOM 4871 O O . GLY A 1 4 ? -18.702 0.938 0.888 1.00 0.00 4 GLY A O 9
ATOM 4875 N N . THR A 1 5 ? -19.899 2.144 2.368 1.00 0.00 5 THR A N 9
ATOM 4876 C CA . THR A 1 5 ? -20.122 3.266 1.462 1.00 0.00 5 THR A CA 9
ATOM 4877 C C . THR A 1 5 ? -18.805 3.805 0.910 1.00 0.00 5 THR A C 9
ATOM 4878 O O . THR A 1 5 ? -18.532 3.699 -0.287 1.00 0.00 5 THR A O 9
ATOM 4889 N N . LYS A 1 6 ? -17.990 4.376 1.781 1.00 0.00 6 LYS A N 9
ATOM 4890 C CA . LYS A 1 6 ? -16.668 4.834 1.385 1.00 0.00 6 LYS A CA 9
ATOM 4891 C C . LYS A 1 6 ? -15.597 3.925 1.972 1.00 0.00 6 LYS A C 9
ATOM 4892 O O . LYS A 1 6 ? -14.446 3.947 1.543 1.00 0.00 6 LYS A O 9
ATOM 4911 N N . LYS A 1 7 ? -15.997 3.105 2.939 1.00 0.00 7 LYS A N 9
ATOM 4912 C CA . LYS A 1 7 ? -15.074 2.193 3.611 1.00 0.00 7 LYS A CA 9
ATOM 4913 C C . LYS A 1 7 ? -14.512 1.167 2.633 1.00 0.00 7 LYS A C 9
ATOM 4914 O O . LYS A 1 7 ? -13.368 0.732 2.763 1.00 0.00 7 LYS A O 9
ATOM 4933 N N . ARG A 1 8 ? -15.316 0.798 1.641 1.00 0.00 8 ARG A N 9
ATOM 4934 C CA . ARG A 1 8 ? -14.876 -0.134 0.614 1.00 0.00 8 ARG A CA 9
ATOM 4935 C C . ARG A 1 8 ? -13.746 0.497 -0.198 1.00 0.00 8 ARG A C 9
ATOM 4936 O O . ARG A 1 8 ? -12.844 -0.190 -0.668 1.00 0.00 8 ARG A O 9
ATOM 4957 N N . ALA A 1 9 ? -13.787 1.814 -0.338 1.00 0.00 9 ALA A N 9
ATOM 4958 C CA . ALA A 1 9 ? -12.733 2.535 -1.031 1.00 0.00 9 ALA A CA 9
ATOM 4959 C C . ALA A 1 9 ? -11.509 2.667 -0.134 1.00 0.00 9 ALA A C 9
ATOM 4960 O O . ALA A 1 9 ? -10.371 2.636 -0.602 1.00 0.00 9 ALA A O 9
ATOM 4967 N N . GLN A 1 10 ? -11.750 2.790 1.165 1.00 0.00 10 GLN A N 9
ATOM 4968 C CA . GLN A 1 10 ? -10.669 2.949 2.128 1.00 0.00 10 GLN A CA 9
ATOM 4969 C C . GLN A 1 10 ? -9.904 1.643 2.316 1.00 0.00 10 GLN A C 9
ATOM 4970 O O . GLN A 1 10 ? -8.734 1.650 2.701 1.00 0.00 10 GLN A O 9
ATOM 4984 N N . ARG A 1 11 ? -10.558 0.519 2.042 1.00 0.00 11 ARG A N 9
ATOM 4985 C CA . ARG A 1 11 ? -9.895 -0.774 2.140 1.00 0.00 11 ARG A CA 9
ATOM 4986 C C . ARG A 1 11 ? -8.997 -0.994 0.928 1.00 0.00 11 ARG A C 9
ATOM 4987 O O . ARG A 1 11 ? -8.073 -1.804 0.964 1.00 0.00 11 ARG A O 9
ATOM 5008 N N . ILE A 1 12 ? -9.267 -0.260 -0.146 1.00 0.00 12 ILE A N 9
ATOM 5009 C CA . ILE A 1 12 ? -8.427 -0.318 -1.333 1.00 0.00 12 ILE A CA 9
ATOM 5010 C C . ILE A 1 12 ? -7.072 0.303 -1.020 1.00 0.00 12 ILE A C 9
ATOM 5011 O O . ILE A 1 12 ? -6.043 -0.100 -1.565 1.00 0.00 12 ILE A O 9
ATOM 5027 N N . LEU A 1 13 ? -7.085 1.270 -0.103 1.00 0.00 13 LEU A N 9
ATOM 5028 C CA . LEU A 1 13 ? -5.869 1.927 0.343 1.00 0.00 13 LEU A CA 9
ATOM 5029 C C . LEU A 1 13 ? -4.898 0.922 0.944 1.00 0.00 13 LEU A C 9
ATOM 5030 O O . LEU A 1 13 ? -3.692 1.115 0.886 1.00 0.00 13 LEU A O 9
ATOM 5046 N N . ILE A 1 14 ? -5.432 -0.152 1.518 1.00 0.00 14 ILE A N 9
ATOM 5047 C CA . ILE A 1 14 ? -4.606 -1.202 2.096 1.00 0.00 14 ILE A CA 9
ATOM 5048 C C . ILE A 1 14 ? -3.720 -1.827 1.029 1.00 0.00 14 ILE A C 9
ATOM 5049 O O . ILE A 1 14 ? -2.512 -1.968 1.209 1.00 0.00 14 ILE A O 9
ATOM 5065 N N . PHE A 1 15 ? -4.335 -2.174 -0.093 1.00 0.00 15 PHE A N 9
ATOM 5066 C CA . PHE A 1 15 ? -3.628 -2.798 -1.202 1.00 0.00 15 PHE A CA 9
ATOM 5067 C C . PHE A 1 15 ? -2.600 -1.837 -1.771 1.00 0.00 15 PHE A C 9
ATOM 5068 O O . PHE A 1 15 ? -1.460 -2.213 -2.056 1.00 0.00 15 PHE A O 9
ATOM 5085 N N . LEU A 1 16 ? -3.018 -0.592 -1.928 1.00 0.00 16 LEU A N 9
ATOM 5086 C CA . LEU A 1 16 ? -2.133 0.460 -2.403 1.00 0.00 16 LEU A CA 9
ATOM 5087 C C . LEU A 1 16 ? -0.971 0.643 -1.437 1.00 0.00 16 LEU A C 9
ATOM 5088 O O . LEU A 1 16 ? 0.177 0.749 -1.851 1.00 0.00 16 LEU A O 9
ATOM 5104 N N . LEU A 1 17 ? -1.285 0.659 -0.147 1.00 0.00 17 LEU A N 9
ATOM 5105 C CA . LEU A 1 17 ? -0.284 0.842 0.899 1.00 0.00 17 LEU A CA 9
ATOM 5106 C C . LEU A 1 17 ? 0.748 -0.282 0.851 1.00 0.00 17 LEU A C 9
ATOM 5107 O O . LEU A 1 17 ? 1.945 -0.036 0.975 1.00 0.00 17 LEU A O 9
ATOM 5123 N N . GLU A 1 18 ? 0.282 -1.513 0.645 1.00 0.00 18 GLU A N 9
ATOM 5124 C CA . GLU A 1 18 ? 1.180 -2.664 0.554 1.00 0.00 18 GLU A CA 9
ATOM 5125 C C . GLU A 1 18 ? 2.123 -2.525 -0.638 1.00 0.00 18 GLU A C 9
ATOM 5126 O O . GLU A 1 18 ? 3.202 -3.119 -0.669 1.00 0.00 18 GLU A O 9
ATOM 5138 N N . PHE A 1 19 ? 1.706 -1.740 -1.619 1.00 0.00 19 PHE A N 9
ATOM 5139 C CA . PHE A 1 19 ? 2.565 -1.403 -2.742 1.00 0.00 19 PHE A CA 9
ATOM 5140 C C . PHE A 1 19 ? 3.462 -0.226 -2.378 1.00 0.00 19 PHE A C 9
ATOM 5141 O O . PHE A 1 19 ? 4.668 -0.254 -2.607 1.00 0.00 19 PHE A O 9
ATOM 5158 N N . LEU A 1 20 ? 2.855 0.798 -1.796 1.00 0.00 20 LEU A N 9
ATOM 5159 C CA . LEU A 1 20 ? 3.558 2.024 -1.432 1.00 0.00 20 LEU A CA 9
ATOM 5160 C C . LEU A 1 20 ? 4.701 1.756 -0.457 1.00 0.00 20 LEU A C 9
ATOM 5161 O O . LEU A 1 20 ? 5.770 2.351 -0.579 1.00 0.00 20 LEU A O 9
ATOM 5177 N N . LEU A 1 21 ? 4.486 0.856 0.499 1.00 0.00 21 LEU A N 9
ATOM 5178 C CA . LEU A 1 21 ? 5.521 0.535 1.475 1.00 0.00 21 LEU A CA 9
ATOM 5179 C C . LEU A 1 21 ? 6.703 -0.149 0.797 1.00 0.00 21 LEU A C 9
ATOM 5180 O O . LEU A 1 21 ? 7.847 0.016 1.214 1.00 0.00 21 LEU A O 9
ATOM 5196 N N . ASP A 1 22 ? 6.423 -0.896 -0.267 1.00 0.00 22 ASP A N 9
ATOM 5197 C CA . ASP A 1 22 ? 7.472 -1.574 -1.017 1.00 0.00 22 ASP A CA 9
ATOM 5198 C C . ASP A 1 22 ? 8.141 -0.601 -1.974 1.00 0.00 22 ASP A C 9
ATOM 5199 O O . ASP A 1 22 ? 9.344 -0.675 -2.221 1.00 0.00 22 ASP A O 9
ATOM 5208 N N . PHE A 1 23 ? 7.343 0.310 -2.509 1.00 0.00 23 PHE A N 9
ATOM 5209 C CA . PHE A 1 23 ? 7.845 1.356 -3.382 1.00 0.00 23 PHE A CA 9
ATOM 5210 C C . PHE A 1 23 ? 8.792 2.262 -2.602 1.00 0.00 23 PHE A C 9
ATOM 5211 O O . PHE A 1 23 ? 9.896 2.563 -3.056 1.00 0.00 23 PHE A O 9
ATOM 5228 N N . CYS A 1 24 ? 8.358 2.671 -1.417 1.00 0.00 24 CYS A N 9
ATOM 5229 C CA . CYS A 1 24 ? 9.166 3.515 -0.549 1.00 0.00 24 CYS A CA 9
ATOM 5230 C C . CYS A 1 24 ? 10.402 2.761 -0.067 1.00 0.00 24 CYS A C 9
ATOM 5231 O O . CYS A 1 24 ? 11.534 3.173 -0.330 1.00 0.00 24 CYS A O 9
ATOM 5239 N N . THR A 1 25 ? 10.185 1.655 0.630 1.00 0.00 25 THR A N 9
ATOM 5240 C CA . THR A 1 25 ? 11.283 0.836 1.108 1.00 0.00 25 THR A CA 9
ATOM 5241 C C . THR A 1 25 ? 11.248 -0.547 0.468 1.00 0.00 25 THR A C 9
ATOM 5242 O O . THR A 1 25 ? 11.973 -0.815 -0.488 1.00 0.00 25 THR A O 9
ATOM 5253 N N . GLY A 1 26 ? 10.377 -1.407 0.964 1.00 0.00 26 GLY A N 9
ATOM 5254 C CA . GLY A 1 26 ? 10.289 -2.750 0.436 1.00 0.00 26 GLY A CA 9
ATOM 5255 C C . GLY A 1 26 ? 9.439 -3.650 1.304 1.00 0.00 26 GLY A C 9
ATOM 5256 O O . GLY A 1 26 ? 9.341 -3.442 2.513 1.00 0.00 26 GLY A O 9
ATOM 5260 N N . GLU A 1 27 ? 8.799 -4.633 0.688 1.00 0.00 27 GLU A N 9
ATOM 5261 C CA . GLU A 1 27 ? 8.059 -5.640 1.437 1.00 0.00 27 GLU A CA 9
ATOM 5262 C C . GLU A 1 27 ? 8.968 -6.821 1.756 1.00 0.00 27 GLU A C 9
ATOM 5263 O O . GLU A 1 27 ? 8.758 -7.540 2.733 1.00 0.00 27 GLU A O 9
ATOM 5275 N N . ASP A 1 28 ? 9.981 -7.009 0.917 1.00 0.00 28 ASP A N 9
ATOM 5276 C CA . ASP A 1 28 ? 10.938 -8.093 1.091 1.00 0.00 28 ASP A CA 9
ATOM 5277 C C . ASP A 1 28 ? 12.065 -7.666 2.024 1.00 0.00 28 ASP A C 9
ATOM 5278 O O . ASP A 1 28 ? 12.705 -8.499 2.666 1.00 0.00 28 ASP A O 9
ATOM 5287 N N . SER A 1 29 ? 12.301 -6.364 2.089 1.00 0.00 29 SER A N 9
ATOM 5288 C CA . SER A 1 29 ? 13.338 -5.812 2.943 1.00 0.00 29 SER A CA 9
ATOM 5289 C C . SER A 1 29 ? 13.058 -4.346 3.236 1.00 0.00 29 SER A C 9
ATOM 5290 O O . SER A 1 29 ? 12.455 -3.649 2.423 1.00 0.00 29 SER A O 9
ATOM 5298 N N . VAL A 1 30 ? 13.498 -3.884 4.394 1.00 0.00 30 VAL A N 9
ATOM 5299 C CA . VAL A 1 30 ? 13.280 -2.504 4.796 1.00 0.00 30 VAL A CA 9
ATOM 5300 C C . VAL A 1 30 ? 14.601 -1.889 5.242 1.00 0.00 30 VAL A C 9
ATOM 5301 O O . VAL A 1 30 ? 14.862 -1.724 6.437 1.00 0.00 30 VAL A O 9
ATOM 5314 N N . ASP A 1 31 ? 15.440 -1.580 4.270 1.00 0.00 31 ASP A N 9
ATOM 5315 C CA . ASP A 1 31 ? 16.759 -1.025 4.538 1.00 0.00 31 ASP A CA 9
ATOM 5316 C C . ASP A 1 31 ? 16.935 0.274 3.754 1.00 0.00 31 ASP A C 9
ATOM 5317 O O . ASP A 1 31 ? 16.001 0.744 3.104 1.00 0.00 31 ASP A O 9
ATOM 5326 N N . GLY A 1 32 ? 18.127 0.847 3.812 1.00 0.00 32 GLY A N 9
ATOM 5327 C CA . GLY A 1 32 ? 18.387 2.095 3.130 1.00 0.00 32 GLY A CA 9
ATOM 5328 C C . GLY A 1 32 ? 19.341 1.917 1.975 1.00 0.00 32 GLY A C 9
ATOM 5329 O O . GLY A 1 32 ? 20.022 2.861 1.568 1.00 0.00 32 GLY A O 9
ATOM 5333 N N . LYS A 1 33 ? 19.386 0.698 1.447 1.00 0.00 33 LYS A N 9
ATOM 5334 C CA . LYS A 1 33 ? 20.237 0.382 0.310 1.00 0.00 33 LYS A CA 9
ATOM 5335 C C . LYS A 1 33 ? 19.784 1.172 -0.906 1.00 0.00 33 LYS A C 9
ATOM 5336 O O . LYS A 1 33 ? 20.601 1.666 -1.684 1.00 0.00 33 LYS A O 9
ATOM 5355 N N . LYS A 1 34 ? 18.472 1.283 -1.061 1.00 0.00 34 LYS A N 9
ATOM 5356 C CA . LYS A 1 34 ? 17.901 2.068 -2.137 1.00 0.00 34 LYS A CA 9
ATOM 5357 C C . LYS A 1 34 ? 17.914 3.554 -1.783 1.00 0.00 34 LYS A C 9
ATOM 5358 O O . LYS A 1 34 ? 18.585 4.341 -2.451 1.00 0.00 34 LYS A O 9
ATOM 5377 N N . ARG A 1 35 ? 17.203 3.927 -0.717 1.00 0.00 35 ARG A N 9
ATOM 5378 C CA . ARG A 1 35 ? 17.166 5.310 -0.252 1.00 0.00 35 ARG A CA 9
ATOM 5379 C C . ARG A 1 35 ? 16.246 5.455 0.959 1.00 0.00 35 ARG A C 9
ATOM 5380 O O . ARG A 1 35 ? 15.123 4.949 0.960 1.00 0.00 35 ARG A O 9
ATOM 5401 N N . GLN A 1 36 ? 16.740 6.126 1.990 1.00 0.00 36 GLN A N 9
ATOM 5402 C CA . GLN A 1 36 ? 15.917 6.521 3.128 1.00 0.00 36 GLN A CA 9
ATOM 5403 C C . GLN A 1 36 ? 16.291 7.929 3.563 1.00 0.00 36 GLN A C 9
ATOM 5404 O O . GLN A 1 36 ? 17.268 8.077 4.326 1.00 0.00 36 GLN A O 9
ATOM 5419 N N . THR A 1 1 ? -29.670 3.758 6.497 1.00 0.00 1 THR A N 10
ATOM 5420 C CA . THR A 1 1 ? -28.664 4.833 6.397 1.00 0.00 1 THR A CA 10
ATOM 5421 C C . THR A 1 1 ? -27.253 4.286 6.585 1.00 0.00 1 THR A C 10
ATOM 5422 O O . THR A 1 1 ? -26.768 4.152 7.707 1.00 0.00 1 THR A O 10
ATOM 5435 N N . TRP A 1 2 ? -26.605 3.951 5.479 1.00 0.00 2 TRP A N 10
ATOM 5436 C CA . TRP A 1 2 ? -25.236 3.462 5.511 1.00 0.00 2 TRP A CA 10
ATOM 5437 C C . TRP A 1 2 ? -24.398 4.176 4.464 1.00 0.00 2 TRP A C 10
ATOM 5438 O O . TRP A 1 2 ? -24.544 3.933 3.264 1.00 0.00 2 TRP A O 10
ATOM 5459 N N . SER A 1 3 ? -23.537 5.067 4.921 1.00 0.00 3 SER A N 10
ATOM 5460 C CA . SER A 1 3 ? -22.681 5.830 4.032 1.00 0.00 3 SER A CA 10
ATOM 5461 C C . SER A 1 3 ? -21.470 5.002 3.607 1.00 0.00 3 SER A C 10
ATOM 5462 O O . SER A 1 3 ? -20.332 5.295 3.981 1.00 0.00 3 SER A O 10
ATOM 5470 N N . GLY A 1 4 ? -21.728 3.964 2.819 1.00 0.00 4 GLY A N 10
ATOM 5471 C CA . GLY A 1 4 ? -20.669 3.092 2.356 1.00 0.00 4 GLY A CA 10
ATOM 5472 C C . GLY A 1 4 ? -19.981 3.631 1.120 1.00 0.00 4 GLY A C 10
ATOM 5473 O O . GLY A 1 4 ? -19.848 2.928 0.117 1.00 0.00 4 GLY A O 10
ATOM 5477 N N . THR A 1 5 ? -19.540 4.876 1.199 1.00 0.00 5 THR A N 10
ATOM 5478 C CA . THR A 1 5 ? -18.881 5.537 0.089 1.00 0.00 5 THR A CA 10
ATOM 5479 C C . THR A 1 5 ? -17.421 5.109 -0.017 1.00 0.00 5 THR A C 10
ATOM 5480 O O . THR A 1 5 ? -16.957 4.706 -1.083 1.00 0.00 5 THR A O 10
ATOM 5491 N N . LYS A 1 6 ? -16.702 5.194 1.094 1.00 0.00 6 LYS A N 10
ATOM 5492 C CA . LYS A 1 6 ? -15.297 4.814 1.125 1.00 0.00 6 LYS A CA 10
ATOM 5493 C C . LYS A 1 6 ? -15.083 3.572 1.982 1.00 0.00 6 LYS A C 10
ATOM 5494 O O . LYS A 1 6 ? -13.948 3.178 2.233 1.00 0.00 6 LYS A O 10
ATOM 5513 N N . LYS A 1 7 ? -16.170 2.945 2.412 1.00 0.00 7 LYS A N 10
ATOM 5514 C CA . LYS A 1 7 ? -16.081 1.798 3.314 1.00 0.00 7 LYS A CA 10
ATOM 5515 C C . LYS A 1 7 ? -15.417 0.597 2.643 1.00 0.00 7 LYS A C 10
ATOM 5516 O O . LYS A 1 7 ? -14.827 -0.247 3.312 1.00 0.00 7 LYS A O 10
ATOM 5535 N N . ARG A 1 8 ? -15.512 0.518 1.326 1.00 0.00 8 ARG A N 10
ATOM 5536 C CA . ARG A 1 8 ? -14.813 -0.520 0.582 1.00 0.00 8 ARG A CA 10
ATOM 5537 C C . ARG A 1 8 ? -13.602 0.071 -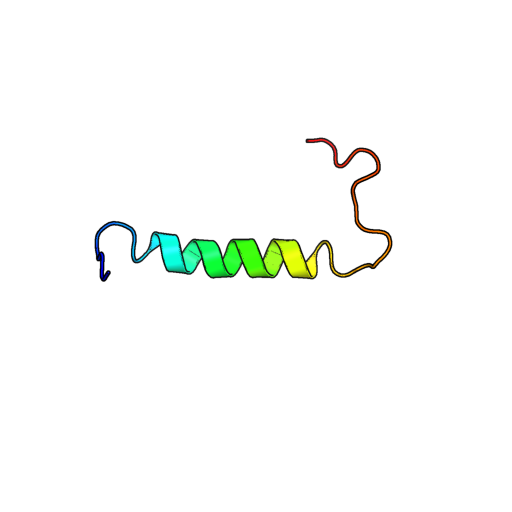0.125 1.00 0.00 8 ARG A C 10
ATOM 5538 O O . ARG A 1 8 ? -12.659 -0.640 -0.459 1.00 0.00 8 ARG A O 10
ATOM 5559 N N . ALA A 1 9 ? -13.624 1.380 -0.329 1.00 0.00 9 ALA A N 10
ATOM 5560 C CA . ALA A 1 9 ? -12.505 2.071 -0.951 1.00 0.00 9 ALA A CA 10
ATOM 5561 C C . ALA A 1 9 ? -11.309 2.125 -0.005 1.00 0.00 9 ALA A C 10
ATOM 5562 O O . ALA A 1 9 ? -10.160 2.093 -0.442 1.00 0.00 9 ALA A O 10
ATOM 5569 N N . GLN A 1 10 ? -11.589 2.188 1.295 1.00 0.00 10 GLN A N 10
ATOM 5570 C CA . GLN A 1 10 ? -10.536 2.252 2.302 1.00 0.00 10 GLN A CA 10
ATOM 5571 C C . GLN A 1 10 ? -9.660 1.008 2.269 1.00 0.00 10 GLN A C 10
ATOM 5572 O O . GLN A 1 10 ? -8.474 1.067 2.588 1.00 0.00 10 GLN A O 10
ATOM 5586 N N . ARG A 1 11 ? -10.238 -0.113 1.858 1.00 0.00 11 ARG A N 10
ATOM 5587 C CA . ARG A 1 11 ? -9.483 -1.352 1.770 1.00 0.00 11 ARG A CA 10
ATOM 5588 C C . ARG A 1 11 ? -8.506 -1.266 0.601 1.00 0.00 11 ARG A C 10
ATOM 5589 O O . ARG A 1 11 ? -7.398 -1.790 0.662 1.00 0.00 11 ARG A O 10
ATOM 5610 N N . ILE A 1 12 ? -8.919 -0.562 -0.453 1.00 0.00 12 ILE A N 10
ATOM 5611 C CA . ILE A 1 12 ? -8.066 -0.346 -1.614 1.00 0.00 12 ILE A CA 10
ATOM 5612 C C . ILE A 1 12 ? -6.922 0.588 -1.239 1.00 0.00 12 ILE A C 10
ATOM 5613 O O . ILE A 1 12 ? -5.797 0.447 -1.720 1.00 0.00 12 ILE A O 10
ATOM 5629 N N . LEU A 1 13 ? -7.222 1.534 -0.359 1.00 0.00 13 LEU A N 10
ATOM 5630 C CA . LEU A 1 13 ? -6.215 2.441 0.160 1.00 0.00 13 LEU A CA 10
ATOM 5631 C C . LEU A 1 13 ? -5.147 1.664 0.918 1.00 0.00 13 LEU A C 10
ATOM 5632 O O . LEU A 1 13 ? -3.971 2.016 0.881 1.00 0.00 13 LEU A O 10
ATOM 5648 N N . ILE A 1 14 ? -5.564 0.608 1.609 1.00 0.00 14 ILE A N 10
ATOM 5649 C CA . ILE A 1 14 ? -4.629 -0.277 2.286 1.00 0.00 14 ILE A CA 10
ATOM 5650 C C . ILE A 1 14 ? -3.769 -1.023 1.274 1.00 0.00 14 ILE A C 10
ATOM 5651 O O . ILE A 1 14 ? -2.571 -1.204 1.478 1.00 0.00 14 ILE A O 10
ATOM 5667 N N . PHE A 1 15 ? -4.383 -1.435 0.173 1.00 0.00 15 PHE A N 10
ATOM 5668 C CA . PHE A 1 15 ? -3.665 -2.144 -0.881 1.00 0.00 15 PHE A CA 10
ATOM 5669 C C . PHE A 1 15 ? -2.599 -1.243 -1.495 1.00 0.00 15 PHE A C 10
ATOM 5670 O O . PHE A 1 15 ? -1.462 -1.667 -1.721 1.00 0.00 15 PHE A O 10
ATOM 5687 N N . LEU A 1 16 ? -2.967 0.008 -1.750 1.00 0.00 16 LEU A N 10
ATOM 5688 C CA . LEU A 1 16 ? -2.031 0.986 -2.281 1.00 0.00 16 LEU A CA 10
ATOM 5689 C C . LEU A 1 16 ? -0.988 1.327 -1.216 1.00 0.00 16 LEU A C 10
ATOM 5690 O O . LEU A 1 16 ? 0.168 1.603 -1.527 1.00 0.00 16 LEU A O 10
ATOM 5706 N N . LEU A 1 17 ? -1.407 1.278 0.046 1.00 0.00 17 LEU A N 10
ATOM 5707 C CA . LEU A 1 17 ? -0.511 1.498 1.174 1.00 0.00 17 LEU A CA 10
ATOM 5708 C C . LEU A 1 17 ? 0.583 0.432 1.172 1.00 0.00 17 LEU A C 10
ATOM 5709 O O . LEU A 1 17 ? 1.769 0.744 1.298 1.00 0.00 17 LEU A O 10
ATOM 5725 N N . GLU A 1 18 ? 0.172 -0.821 1.012 1.00 0.00 18 GLU A N 10
ATOM 5726 C CA . GLU A 1 18 ? 1.108 -1.938 0.940 1.00 0.00 18 GLU A CA 10
ATOM 5727 C C . GLU A 1 18 ? 2.014 -1.799 -0.275 1.00 0.00 18 GLU A C 10
ATOM 5728 O O . GLU A 1 18 ? 3.198 -2.131 -0.224 1.00 0.00 18 GLU A O 10
ATOM 5740 N N . PHE A 1 19 ? 1.445 -1.300 -1.366 1.00 0.00 19 PHE A N 10
ATOM 5741 C CA . PHE A 1 19 ? 2.210 -1.033 -2.573 1.00 0.00 19 PHE A CA 10
ATOM 5742 C C . PHE A 1 19 ? 3.330 -0.045 -2.271 1.00 0.00 19 PHE A C 10
ATOM 5743 O O . PHE A 1 19 ? 4.460 -0.217 -2.716 1.00 0.00 19 PHE A O 10
ATOM 5760 N N . LEU A 1 20 ? 3.006 0.981 -1.494 1.00 0.00 20 LEU A N 10
ATOM 5761 C CA . LEU A 1 20 ? 3.979 1.998 -1.117 1.00 0.00 20 LEU A CA 10
ATOM 5762 C C . LEU A 1 20 ? 5.073 1.424 -0.219 1.00 0.00 20 LEU A C 10
ATOM 5763 O O . LEU A 1 20 ? 6.170 1.973 -0.147 1.00 0.00 20 LEU A O 10
ATOM 5779 N N . LEU A 1 21 ? 4.774 0.327 0.472 1.00 0.00 21 LEU A N 10
ATOM 5780 C CA . LEU A 1 21 ? 5.773 -0.351 1.294 1.00 0.00 21 LEU A CA 10
ATOM 5781 C C . LEU A 1 21 ? 6.771 -1.063 0.397 1.00 0.00 21 LEU A C 10
ATOM 5782 O O . LEU A 1 21 ? 7.981 -1.014 0.621 1.00 0.00 21 LEU A O 10
ATOM 5798 N N . ASP A 1 22 ? 6.242 -1.719 -0.624 1.00 0.00 22 ASP A N 10
ATOM 5799 C CA . ASP A 1 22 ? 7.066 -2.400 -1.617 1.00 0.00 22 ASP A CA 10
ATOM 5800 C C . ASP A 1 22 ? 7.828 -1.382 -2.462 1.00 0.00 22 ASP A C 10
ATOM 5801 O O . ASP A 1 22 ? 9.003 -1.564 -2.765 1.00 0.00 22 ASP A O 10
ATOM 5810 N N . PHE A 1 23 ? 7.150 -0.295 -2.814 1.00 0.00 23 PHE A N 10
ATOM 5811 C CA . PHE A 1 23 ? 7.753 0.770 -3.611 1.00 0.00 23 PHE A CA 10
ATOM 5812 C C . PHE A 1 23 ? 8.822 1.508 -2.807 1.00 0.00 23 PHE A C 10
ATOM 5813 O O . PHE A 1 23 ? 9.762 2.070 -3.370 1.00 0.00 23 PHE A O 10
ATOM 5830 N N . CYS A 1 24 ? 8.667 1.503 -1.488 1.00 0.00 24 CYS A N 10
ATOM 5831 C CA . CYS A 1 24 ? 9.634 2.126 -0.593 1.00 0.00 24 CYS A CA 10
ATOM 5832 C C . CYS A 1 24 ? 11.000 1.461 -0.733 1.00 0.00 24 CYS A C 10
ATOM 5833 O O . CYS A 1 24 ? 12.037 2.107 -0.582 1.00 0.00 24 CYS A O 10
ATOM 5841 N N . THR A 1 25 ? 10.995 0.171 -1.032 1.00 0.00 25 THR A N 10
ATOM 5842 C CA . THR A 1 25 ? 12.228 -0.569 -1.221 1.00 0.00 25 THR A CA 10
ATOM 5843 C C . THR A 1 25 ? 12.088 -1.562 -2.386 1.00 0.00 25 THR A C 10
ATOM 5844 O O . THR A 1 25 ? 12.366 -1.204 -3.533 1.00 0.00 25 THR A O 10
ATOM 5855 N N . GLY A 1 26 ? 11.646 -2.787 -2.114 1.00 0.00 26 GLY A N 10
ATOM 5856 C CA . GLY A 1 26 ? 11.386 -3.739 -3.179 1.00 0.00 26 GLY A CA 10
ATOM 5857 C C . GLY A 1 26 ? 12.644 -4.155 -3.911 1.00 0.00 26 GLY A C 10
ATOM 5858 O O . GLY A 1 26 ? 12.615 -4.451 -5.105 1.00 0.00 26 GLY A O 10
ATOM 5862 N N . GLU A 1 27 ? 13.755 -4.154 -3.196 1.00 0.00 27 GLU A N 10
ATOM 5863 C CA . GLU A 1 27 ? 15.017 -4.618 -3.748 1.00 0.00 27 GLU A CA 10
ATOM 5864 C C . GLU A 1 27 ? 15.216 -6.080 -3.379 1.00 0.00 27 GLU A C 10
ATOM 5865 O O . GLU A 1 27 ? 16.085 -6.770 -3.914 1.00 0.00 27 GLU A O 10
ATOM 5877 N N . ASP A 1 28 ? 14.384 -6.535 -2.460 1.00 0.00 28 ASP A N 10
ATOM 5878 C CA . ASP A 1 28 ? 14.353 -7.928 -2.052 1.00 0.00 28 ASP A CA 10
ATOM 5879 C C . ASP A 1 28 ? 12.904 -8.380 -1.923 1.00 0.00 28 ASP A C 10
ATOM 5880 O O . ASP A 1 28 ? 12.467 -9.288 -2.631 1.00 0.00 28 ASP A O 10
ATOM 5889 N N . SER A 1 29 ? 12.178 -7.710 -1.022 1.00 0.00 29 SER A N 10
ATOM 5890 C CA . SER A 1 29 ? 10.758 -7.953 -0.770 1.00 0.00 29 SER A CA 10
ATOM 5891 C C . SER A 1 29 ? 10.389 -7.331 0.573 1.00 0.00 29 SER A C 10
ATOM 5892 O O . SER A 1 29 ? 11.183 -6.600 1.167 1.00 0.00 29 SER A O 10
ATOM 5900 N N . VAL A 1 30 ? 9.192 -7.631 1.049 1.00 0.00 30 VAL A N 10
ATOM 5901 C CA . VAL A 1 30 ? 8.736 -7.159 2.347 1.00 0.00 30 VAL A CA 10
ATOM 5902 C C . VAL A 1 30 ? 8.402 -8.364 3.221 1.00 0.00 30 VAL A C 10
ATOM 5903 O O . VAL A 1 30 ? 7.236 -8.643 3.498 1.00 0.00 30 VAL A O 10
ATOM 5916 N N . ASP A 1 31 ? 9.448 -9.090 3.617 1.00 0.00 31 ASP A N 10
ATOM 5917 C CA . ASP A 1 31 ? 9.309 -10.324 4.394 1.00 0.00 31 ASP A CA 10
ATOM 5918 C C . ASP A 1 31 ? 8.496 -11.349 3.609 1.00 0.00 31 ASP A C 10
ATOM 5919 O O . ASP A 1 31 ? 7.314 -11.571 3.876 1.00 0.00 31 ASP A O 10
ATOM 5928 N N . GLY A 1 32 ? 9.133 -11.955 2.616 1.00 0.00 32 GLY A N 10
ATOM 5929 C CA . GLY A 1 32 ? 8.442 -12.889 1.750 1.00 0.00 32 GLY A CA 10
ATOM 5930 C C . GLY A 1 32 ? 7.727 -12.171 0.625 1.00 0.00 32 GLY A C 10
ATOM 5931 O O . GLY A 1 32 ? 8.076 -12.323 -0.546 1.00 0.00 32 GLY A O 10
ATOM 5935 N N . LYS A 1 33 ? 6.732 -11.376 0.990 1.00 0.00 33 LYS A N 10
ATOM 5936 C CA . LYS A 1 33 ? 6.029 -10.524 0.041 1.00 0.00 33 LYS A CA 10
ATOM 5937 C C . LYS A 1 33 ? 5.424 -9.329 0.770 1.00 0.00 33 LYS A C 10
ATOM 5938 O O . LYS A 1 33 ? 5.687 -8.179 0.419 1.00 0.00 33 LYS A O 10
ATOM 5957 N N . LYS A 1 34 ? 4.629 -9.606 1.795 1.00 0.00 34 LYS A N 10
ATOM 5958 C CA . LYS A 1 34 ? 4.061 -8.575 2.629 1.00 0.00 34 LYS A CA 10
ATOM 5959 C C . LYS A 1 34 ? 4.097 -9.009 4.085 1.00 0.00 34 LYS A C 10
ATOM 5960 O O . LYS A 1 34 ? 3.606 -10.086 4.431 1.00 0.00 34 LYS A O 10
ATOM 5979 N N . ARG A 1 35 ? 4.679 -8.175 4.931 1.00 0.00 35 ARG A N 10
ATOM 5980 C CA . ARG A 1 35 ? 4.758 -8.461 6.355 1.00 0.00 35 ARG A CA 10
ATOM 5981 C C . ARG A 1 35 ? 3.480 -7.992 7.048 1.00 0.00 35 ARG A C 10
ATOM 5982 O O . ARG A 1 35 ? 3.502 -7.097 7.896 1.00 0.00 35 ARG A O 10
ATOM 6003 N N . GLN A 1 36 ? 2.368 -8.596 6.666 1.00 0.00 36 GLN A N 10
ATOM 6004 C CA . GLN A 1 36 ? 1.068 -8.222 7.199 1.00 0.00 36 GLN A CA 10
ATOM 6005 C C . GLN A 1 36 ? 0.663 -9.146 8.344 1.00 0.00 36 GLN A C 10
ATOM 6006 O O . GLN A 1 36 ? 0.155 -10.256 8.078 1.00 0.00 36 GLN A O 10
ATOM 6021 N N . THR A 1 1 ? -14.615 7.206 11.840 1.00 0.00 1 THR A N 11
ATOM 6022 C CA . THR A 1 1 ? -15.427 6.578 10.780 1.00 0.00 1 THR A CA 11
ATOM 6023 C C . THR A 1 1 ? -14.861 5.212 10.397 1.00 0.00 1 THR A C 11
ATOM 6024 O O . THR A 1 1 ? -13.723 5.111 9.938 1.00 0.00 1 THR A O 11
ATOM 6037 N N . TRP A 1 2 ? -15.652 4.166 10.592 1.00 0.00 2 TRP A N 11
ATOM 6038 C CA . TRP A 1 2 ? -15.253 2.820 10.207 1.00 0.00 2 TRP A CA 11
ATOM 6039 C C . TRP A 1 2 ? -15.689 2.543 8.771 1.00 0.00 2 TRP A C 11
ATOM 6040 O O . TRP A 1 2 ? -16.611 3.182 8.267 1.00 0.00 2 TRP A O 11
ATOM 6061 N N . SER A 1 3 ? -15.002 1.607 8.118 1.00 0.00 3 SER A N 11
ATOM 6062 C CA . SER A 1 3 ? -15.279 1.255 6.731 1.00 0.00 3 SER A CA 11
ATOM 6063 C C . SER A 1 3 ? -16.727 0.798 6.545 1.00 0.00 3 SER A C 11
ATOM 6064 O O . SER A 1 3 ? -17.081 -0.337 6.867 1.00 0.00 3 SER A O 11
ATOM 6072 N N . GLY A 1 4 ? -17.553 1.694 6.023 1.00 0.00 4 GLY A N 11
ATOM 6073 C CA . GLY A 1 4 ? -18.947 1.380 5.792 1.00 0.00 4 GLY A CA 11
ATOM 6074 C C . GLY A 1 4 ? -19.440 1.916 4.465 1.00 0.00 4 GLY A C 11
ATOM 6075 O O . GLY A 1 4 ? -19.829 1.148 3.584 1.00 0.00 4 GLY A O 11
ATOM 6079 N N . THR A 1 5 ? -19.411 3.232 4.309 1.00 0.00 5 THR A N 11
ATOM 6080 C CA . THR A 1 5 ? -19.850 3.859 3.073 1.00 0.00 5 THR A CA 11
ATOM 6081 C C . THR A 1 5 ? -18.789 3.707 1.989 1.00 0.00 5 THR A C 11
ATOM 6082 O O . THR A 1 5 ? -19.043 3.136 0.927 1.00 0.00 5 THR A O 11
ATOM 6093 N N . LYS A 1 6 ? -17.592 4.195 2.278 1.00 0.00 6 LYS A N 11
ATOM 6094 C CA . LYS A 1 6 ? -16.471 4.079 1.357 1.00 0.00 6 LYS A CA 11
ATOM 6095 C C . LYS A 1 6 ? -15.601 2.891 1.734 1.00 0.00 6 LYS A C 11
ATOM 6096 O O . LYS A 1 6 ? -14.376 2.953 1.639 1.00 0.00 6 LYS A O 11
ATOM 6115 N N . LYS A 1 7 ? -16.240 1.808 2.160 1.00 0.00 7 LYS A N 11
ATOM 6116 C CA . LYS A 1 7 ? -15.519 0.632 2.628 1.00 0.00 7 LYS A CA 11
ATOM 6117 C C . LYS A 1 7 ? -14.678 0.014 1.515 1.00 0.00 7 LYS A C 11
ATOM 6118 O O . LYS A 1 7 ? -13.726 -0.717 1.785 1.00 0.00 7 LYS A O 11
ATOM 6137 N N . ARG A 1 8 ? -15.027 0.313 0.270 1.00 0.00 8 ARG A N 11
ATOM 6138 C CA . ARG A 1 8 ? -14.238 -0.134 -0.866 1.00 0.00 8 ARG A CA 11
ATOM 6139 C C . ARG A 1 8 ? -12.909 0.615 -0.897 1.00 0.00 8 ARG A C 11
ATOM 6140 O O . ARG A 1 8 ? -11.840 0.004 -0.885 1.00 0.00 8 ARG A O 11
ATOM 6161 N N . ALA A 1 9 ? -12.989 1.942 -0.904 1.00 0.00 9 ALA A N 11
ATOM 6162 C CA . ALA A 1 9 ? -11.801 2.784 -0.936 1.00 0.00 9 ALA A CA 11
ATOM 6163 C C . ALA A 1 9 ? -10.965 2.603 0.324 1.00 0.00 9 ALA A C 11
ATOM 6164 O O . ALA A 1 9 ? -9.742 2.553 0.255 1.00 0.00 9 ALA A O 11
ATOM 6171 N N . GLN A 1 10 ? -11.631 2.481 1.469 1.00 0.00 10 GLN A N 11
ATOM 6172 C CA . GLN A 1 10 ? -10.942 2.314 2.746 1.00 0.00 10 GLN A CA 11
ATOM 6173 C C . GLN A 1 10 ? -10.195 0.985 2.805 1.00 0.00 10 GLN A C 11
ATOM 6174 O O . GLN A 1 10 ? -9.231 0.837 3.558 1.00 0.00 10 GLN A O 11
ATOM 6188 N N . ARG A 1 11 ? -10.642 0.016 2.019 1.00 0.00 11 ARG A N 11
ATOM 6189 C CA . ARG A 1 11 ? -9.989 -1.274 1.964 1.00 0.00 11 ARG A CA 11
ATOM 6190 C C . ARG A 1 11 ? -8.860 -1.257 0.941 1.00 0.00 11 ARG A C 11
ATOM 6191 O O . ARG A 1 11 ? -7.767 -1.758 1.201 1.00 0.00 11 ARG A O 11
ATOM 6212 N N . ILE A 1 12 ? -9.119 -0.654 -0.213 1.00 0.00 12 ILE A N 11
ATOM 6213 C CA . ILE A 1 12 ? -8.104 -0.532 -1.251 1.00 0.00 12 ILE A CA 11
ATOM 6214 C C . ILE A 1 12 ? -6.969 0.369 -0.771 1.00 0.00 12 ILE A C 11
ATOM 6215 O O . ILE A 1 12 ? -5.812 0.183 -1.146 1.00 0.00 12 ILE A O 11
ATOM 6231 N N . LEU A 1 13 ? -7.316 1.328 0.082 1.00 0.00 13 LEU A N 11
ATOM 6232 C CA . LEU A 1 13 ? -6.344 2.220 0.702 1.00 0.00 13 LEU A CA 11
ATOM 6233 C C . LEU A 1 13 ? -5.257 1.427 1.419 1.00 0.00 13 LEU A C 11
ATOM 6234 O O . LEU A 1 13 ? -4.085 1.798 1.386 1.00 0.00 13 LEU A O 11
ATOM 6250 N N . ILE A 1 14 ? -5.654 0.329 2.054 1.00 0.00 14 ILE A N 11
ATOM 6251 C CA . ILE A 1 14 ? -4.711 -0.546 2.738 1.00 0.00 14 ILE A CA 11
ATOM 6252 C C . ILE A 1 14 ? -3.681 -1.085 1.754 1.00 0.00 14 ILE A C 11
ATOM 6253 O O . ILE A 1 14 ? -2.473 -1.002 1.983 1.00 0.00 14 ILE A O 11
ATOM 6269 N N . PHE A 1 15 ? -4.177 -1.608 0.643 1.00 0.00 15 PHE A N 11
ATOM 6270 C CA . PHE A 1 15 ? -3.331 -2.234 -0.361 1.00 0.00 15 PHE A CA 11
ATOM 6271 C C . PHE A 1 15 ? -2.495 -1.204 -1.104 1.00 0.00 15 PHE A C 11
ATOM 6272 O O . PHE A 1 15 ? -1.334 -1.452 -1.425 1.00 0.00 15 PHE A O 11
ATOM 6289 N N . LEU A 1 16 ? -3.084 -0.051 -1.384 1.00 0.00 16 LEU A N 11
ATOM 6290 C CA . LEU A 1 16 ? -2.363 1.014 -2.062 1.00 0.00 16 LEU A CA 11
ATOM 6291 C C . LEU A 1 16 ? -1.266 1.547 -1.145 1.00 0.00 16 LEU A C 11
ATOM 6292 O O . LEU A 1 16 ? -0.205 1.959 -1.605 1.00 0.00 16 LEU A O 11
ATOM 6308 N N . LEU A 1 17 ? -1.520 1.508 0.157 1.00 0.00 17 LEU A N 11
ATOM 6309 C CA . LEU A 1 17 ? -0.515 1.881 1.143 1.00 0.00 17 LEU A CA 11
ATOM 6310 C C . LEU A 1 17 ? 0.627 0.868 1.097 1.00 0.00 17 LEU A C 11
ATOM 6311 O O . LEU A 1 17 ? 1.802 1.239 1.097 1.00 0.00 17 LEU A O 11
ATOM 6327 N N . GLU A 1 18 ? 0.268 -0.414 1.025 1.00 0.00 18 GLU A N 11
ATOM 6328 C CA . GLU A 1 18 ? 1.256 -1.482 0.923 1.00 0.00 18 GLU A CA 11
ATOM 6329 C C . GLU A 1 18 ? 2.058 -1.352 -0.365 1.00 0.00 18 GLU A C 11
ATOM 6330 O O . GLU A 1 18 ? 3.226 -1.723 -0.410 1.00 0.00 18 GLU A O 11
ATOM 6342 N N . PHE A 1 19 ? 1.422 -0.824 -1.408 1.00 0.00 19 PHE A N 11
ATOM 6343 C CA . PHE A 1 19 ? 2.094 -0.597 -2.681 1.00 0.00 19 PHE A CA 11
ATOM 6344 C C . PHE A 1 19 ? 3.308 0.299 -2.484 1.00 0.00 19 PHE A C 11
ATOM 6345 O O . PHE A 1 19 ? 4.392 0.009 -2.986 1.00 0.00 19 PHE A O 11
ATOM 6362 N N . LEU A 1 20 ? 3.120 1.380 -1.738 1.00 0.00 20 LEU A N 11
ATOM 6363 C CA . LEU A 1 20 ? 4.203 2.315 -1.465 1.00 0.00 20 LEU A CA 11
ATOM 6364 C C . LEU A 1 20 ? 5.299 1.657 -0.633 1.00 0.00 20 LEU A C 11
ATOM 6365 O O . LEU A 1 20 ? 6.476 1.978 -0.782 1.00 0.00 20 LEU A O 11
ATOM 6381 N N . LEU A 1 21 ? 4.914 0.734 0.237 1.00 0.00 21 LEU A N 11
ATOM 6382 C CA . LEU A 1 21 ? 5.880 0.031 1.079 1.00 0.00 21 LEU A CA 11
ATOM 6383 C C . LEU A 1 21 ? 6.626 -1.015 0.266 1.00 0.00 21 LEU A C 11
ATOM 6384 O O . LEU A 1 21 ? 7.820 -1.231 0.456 1.00 0.00 21 LEU A O 11
ATOM 6400 N N . ASP A 1 22 ? 5.904 -1.671 -0.625 1.00 0.00 22 ASP A N 11
ATOM 6401 C CA . ASP A 1 22 ? 6.480 -2.696 -1.488 1.00 0.00 22 ASP A CA 11
ATOM 6402 C C . ASP A 1 22 ? 7.379 -2.078 -2.553 1.00 0.00 22 ASP A C 11
ATOM 6403 O O . ASP A 1 22 ? 8.467 -2.580 -2.830 1.00 0.00 22 ASP A O 11
ATOM 6412 N N . PHE A 1 23 ? 6.916 -0.987 -3.149 1.00 0.00 23 PHE A N 11
ATOM 6413 C CA . PHE A 1 23 ? 7.684 -0.293 -4.172 1.00 0.00 23 PHE A CA 11
ATOM 6414 C C . PHE A 1 23 ? 8.930 0.334 -3.554 1.00 0.00 23 PHE A C 11
ATOM 6415 O O . PHE A 1 23 ? 10.035 0.198 -4.078 1.00 0.00 23 PHE A O 11
ATOM 6432 N N . CYS A 1 24 ? 8.739 1.003 -2.428 1.00 0.00 24 CYS A N 11
ATOM 6433 C CA . CYS A 1 24 ? 9.840 1.591 -1.680 1.00 0.00 24 CYS A CA 11
ATOM 6434 C C . CYS A 1 24 ? 10.291 0.634 -0.584 1.00 0.00 24 CYS A C 11
ATOM 6435 O O . CYS A 1 24 ? 10.485 1.029 0.567 1.00 0.00 24 CYS A O 11
ATOM 6443 N N . THR A 1 25 ? 10.446 -0.622 -0.958 1.00 0.00 25 THR A N 11
ATOM 6444 C CA . THR A 1 25 ? 10.775 -1.683 -0.016 1.00 0.00 25 THR A CA 11
ATOM 6445 C C . THR A 1 25 ? 12.195 -1.523 0.525 1.00 0.00 25 THR A C 11
ATOM 6446 O O . THR A 1 25 ? 12.539 -2.060 1.579 1.00 0.00 25 THR A O 11
ATOM 6457 N N . GLY A 1 26 ? 13.010 -0.774 -0.199 1.00 0.00 26 GLY A N 11
ATOM 6458 C CA . GLY A 1 26 ? 14.357 -0.506 0.239 1.00 0.00 26 GLY A CA 11
ATOM 6459 C C . GLY A 1 26 ? 15.391 -1.181 -0.633 1.00 0.00 26 GLY A C 11
ATOM 6460 O O . GLY A 1 26 ? 15.397 -2.406 -0.765 1.00 0.00 26 GLY A O 11
ATOM 6464 N N . GLU A 1 27 ? 16.270 -0.385 -1.226 1.00 0.00 27 GLU A N 11
ATOM 6465 C CA . GLU A 1 27 ? 17.345 -0.914 -2.056 1.00 0.00 27 GLU A CA 11
ATOM 6466 C C . GLU A 1 27 ? 18.405 -1.564 -1.177 1.00 0.00 27 GLU A C 11
ATOM 6467 O O . GLU A 1 27 ? 19.167 -2.423 -1.623 1.00 0.00 27 GLU A O 11
ATOM 6479 N N . ASP A 1 28 ? 18.430 -1.148 0.084 1.00 0.00 28 ASP A N 11
ATOM 6480 C CA . ASP A 1 28 ? 19.337 -1.716 1.075 1.00 0.00 28 ASP A CA 11
ATOM 6481 C C . ASP A 1 28 ? 18.842 -3.083 1.528 1.00 0.00 28 ASP A C 11
ATOM 6482 O O . ASP A 1 28 ? 19.570 -3.843 2.164 1.00 0.00 28 ASP A O 11
ATOM 6491 N N . SER A 1 29 ? 17.595 -3.380 1.200 1.00 0.00 29 SER A N 11
ATOM 6492 C CA . SER A 1 29 ? 16.995 -4.657 1.534 1.00 0.00 29 SER A CA 11
ATOM 6493 C C . SER A 1 29 ? 17.140 -5.621 0.361 1.00 0.00 29 SER A C 11
ATOM 6494 O O . SER A 1 29 ? 17.814 -5.310 -0.623 1.00 0.00 29 SER A O 11
ATOM 6502 N N . VAL A 1 30 ? 16.520 -6.786 0.463 1.00 0.00 30 VAL A N 11
ATOM 6503 C CA . VAL A 1 30 ? 16.570 -7.766 -0.607 1.00 0.00 30 VAL A CA 11
ATOM 6504 C C . VAL A 1 30 ? 15.216 -8.460 -0.758 1.00 0.00 30 VAL A C 11
ATOM 6505 O O . VAL A 1 30 ? 14.961 -9.522 -0.184 1.00 0.00 30 VAL A O 11
ATOM 6518 N N . ASP A 1 31 ? 14.332 -7.814 -1.500 1.00 0.00 31 ASP A N 11
ATOM 6519 C CA . ASP A 1 31 ? 13.020 -8.375 -1.802 1.00 0.00 31 ASP A CA 11
ATOM 6520 C C . ASP A 1 31 ? 13.152 -9.698 -2.549 1.00 0.00 31 ASP A C 11
ATOM 6521 O O . ASP A 1 31 ? 13.599 -9.735 -3.697 1.00 0.00 31 ASP A O 11
ATOM 6530 N N . GLY A 1 32 ? 12.774 -10.779 -1.887 1.00 0.00 32 GLY A N 11
ATOM 6531 C CA . GLY A 1 32 ? 12.863 -12.091 -2.490 1.00 0.00 32 GLY A CA 11
ATOM 6532 C C . GLY A 1 32 ? 12.297 -13.160 -1.582 1.00 0.00 32 GLY A C 11
ATOM 6533 O O . GLY A 1 32 ? 12.963 -13.592 -0.640 1.00 0.00 32 GLY A O 11
ATOM 6537 N N . LYS A 1 33 ? 11.062 -13.567 -1.862 1.00 0.00 33 LYS A N 11
ATOM 6538 C CA . LYS A 1 33 ? 10.358 -14.570 -1.068 1.00 0.00 33 LYS A CA 11
ATOM 6539 C C . LYS A 1 33 ? 10.203 -14.122 0.379 1.00 0.00 33 LYS A C 11
ATOM 6540 O O . LYS A 1 33 ? 10.770 -14.716 1.297 1.00 0.00 33 LYS A O 11
ATOM 6559 N N . LYS A 1 34 ? 9.433 -13.060 0.570 1.00 0.00 34 LYS A N 11
ATOM 6560 C CA . LYS A 1 34 ? 9.128 -12.571 1.902 1.00 0.00 34 LYS A CA 11
ATOM 6561 C C . LYS A 1 34 ? 7.997 -13.392 2.500 1.00 0.00 34 LYS A C 11
ATOM 6562 O O . LYS A 1 34 ? 8.015 -13.743 3.680 1.00 0.00 34 LYS A O 11
ATOM 6581 N N . ARG A 1 35 ? 7.017 -13.703 1.663 1.00 0.00 35 ARG A N 11
ATOM 6582 C CA . ARG A 1 35 ? 5.875 -14.491 2.082 1.00 0.00 35 ARG A CA 11
ATOM 6583 C C . ARG A 1 35 ? 6.099 -15.957 1.735 1.00 0.00 35 ARG A C 11
ATOM 6584 O O . ARG A 1 35 ? 5.888 -16.380 0.596 1.00 0.00 35 ARG A O 11
ATOM 6605 N N . GLN A 1 36 ? 6.543 -16.725 2.714 1.00 0.00 36 GLN A N 11
ATOM 6606 C CA . GLN A 1 36 ? 6.835 -18.133 2.509 1.00 0.00 36 GLN A CA 11
ATOM 6607 C C . GLN A 1 36 ? 5.717 -18.992 3.085 1.00 0.00 36 GLN A C 11
ATOM 6608 O O . GLN A 1 36 ? 5.827 -19.416 4.254 1.00 0.00 36 GLN A O 11
ATOM 6623 N N . THR A 1 1 ? -21.494 3.503 -8.072 1.00 0.00 1 THR A N 12
ATOM 6624 C CA . THR A 1 1 ? -20.950 2.390 -7.273 1.00 0.00 1 THR A CA 12
ATOM 6625 C C . THR A 1 1 ? -21.959 1.966 -6.211 1.00 0.00 1 THR A C 12
ATOM 6626 O O . THR A 1 1 ? -22.469 2.801 -5.460 1.00 0.00 1 THR A O 12
ATOM 6639 N N . TRP A 1 2 ? -22.257 0.677 -6.163 1.00 0.00 2 TRP A N 12
ATOM 6640 C CA . TRP A 1 2 ? -23.220 0.144 -5.213 1.00 0.00 2 TRP A CA 12
ATOM 6641 C C . TRP A 1 2 ? -22.495 -0.633 -4.121 1.00 0.00 2 TRP A C 12
ATOM 6642 O O . TRP A 1 2 ? -21.544 -1.361 -4.403 1.00 0.00 2 TRP A O 12
ATOM 6663 N N . SER A 1 3 ? -22.941 -0.461 -2.878 1.00 0.00 3 SER A N 12
ATOM 6664 C CA . SER A 1 3 ? -22.341 -1.135 -1.730 1.00 0.00 3 SER A CA 12
ATOM 6665 C C . SER A 1 3 ? -20.860 -0.768 -1.602 1.00 0.00 3 SER A C 12
ATOM 6666 O O . SER A 1 3 ? -20.021 -1.608 -1.267 1.00 0.00 3 SER A O 12
ATOM 6674 N N . GLY A 1 4 ? -20.545 0.494 -1.869 1.00 0.00 4 GLY A N 12
ATOM 6675 C CA . GLY A 1 4 ? -19.172 0.940 -1.798 1.00 0.00 4 GLY A CA 12
ATOM 6676 C C . GLY A 1 4 ? -19.057 2.444 -1.680 1.00 0.00 4 GLY A C 12
ATOM 6677 O O . GLY A 1 4 ? -18.545 3.104 -2.585 1.00 0.00 4 GLY A O 12
ATOM 6681 N N . THR A 1 5 ? -19.546 2.987 -0.572 1.00 0.00 5 THR A N 12
ATOM 6682 C CA . THR A 1 5 ? -19.445 4.414 -0.312 1.00 0.00 5 THR A CA 12
ATOM 6683 C C . THR A 1 5 ? -17.997 4.809 -0.034 1.00 0.00 5 THR A C 12
ATOM 6684 O O . THR A 1 5 ? -17.317 5.372 -0.895 1.00 0.00 5 THR A O 12
ATOM 6695 N N . LYS A 1 6 ? -17.525 4.495 1.162 1.00 0.00 6 LYS A N 12
ATOM 6696 C CA . LYS A 1 6 ? -16.143 4.758 1.538 1.00 0.00 6 LYS A CA 12
ATOM 6697 C C . LYS A 1 6 ? -15.453 3.467 1.971 1.00 0.00 6 LYS A C 12
ATOM 6698 O O . LYS A 1 6 ? -14.233 3.422 2.128 1.00 0.00 6 LYS A O 12
ATOM 6717 N N . LYS A 1 7 ? -16.245 2.412 2.137 1.00 0.00 7 LYS A N 12
ATOM 6718 C CA . LYS A 1 7 ? -15.740 1.133 2.628 1.00 0.00 7 LYS A CA 12
ATOM 6719 C C . LYS A 1 7 ? -14.800 0.481 1.620 1.00 0.00 7 LYS A C 12
ATOM 6720 O O . LYS A 1 7 ? -13.800 -0.132 1.992 1.00 0.00 7 LYS A O 12
ATOM 6739 N N . ARG A 1 8 ? -15.120 0.624 0.342 1.00 0.00 8 ARG A N 12
ATOM 6740 C CA . ARG A 1 8 ? -14.322 0.022 -0.713 1.00 0.00 8 ARG A CA 12
ATOM 6741 C C . ARG A 1 8 ? -13.029 0.816 -0.886 1.00 0.00 8 ARG A C 12
ATOM 6742 O O . ARG A 1 8 ? -11.981 0.262 -1.209 1.00 0.00 8 ARG A O 12
ATOM 6763 N N . ALA A 1 9 ? -13.105 2.113 -0.644 1.00 0.00 9 ALA A N 12
ATOM 6764 C CA . ALA A 1 9 ? -11.943 2.977 -0.764 1.00 0.00 9 ALA A CA 12
ATOM 6765 C C . ALA A 1 9 ? -10.936 2.683 0.340 1.00 0.00 9 ALA A C 12
ATOM 6766 O O . ALA A 1 9 ? -9.750 2.492 0.074 1.00 0.00 9 ALA A O 12
ATOM 6773 N N . GLN A 1 10 ? -11.418 2.617 1.577 1.00 0.00 10 GLN A N 12
ATOM 6774 C CA . GLN A 1 10 ? -10.544 2.378 2.721 1.00 0.00 10 GLN A CA 12
ATOM 6775 C C . GLN A 1 10 ? -9.925 0.985 2.669 1.00 0.00 10 GLN A C 12
ATOM 6776 O O . GLN A 1 10 ? -8.794 0.784 3.114 1.00 0.00 10 GLN A O 12
ATOM 6790 N N . ARG A 1 11 ? -10.656 0.025 2.107 1.00 0.00 11 ARG A N 12
ATOM 6791 C CA . ARG A 1 11 ? -10.153 -1.339 2.014 1.00 0.00 11 ARG A CA 12
ATOM 6792 C C . ARG A 1 11 ? -9.047 -1.429 0.965 1.00 0.00 11 ARG A C 12
ATOM 6793 O O . ARG A 1 11 ? -8.093 -2.186 1.125 1.00 0.00 11 ARG A O 12
ATOM 6814 N N . ILE A 1 12 ? -9.165 -0.638 -0.096 1.00 0.00 12 ILE A N 12
ATOM 6815 C CA . ILE A 1 12 ? -8.152 -0.620 -1.142 1.00 0.00 12 ILE A CA 12
ATOM 6816 C C . ILE A 1 12 ? -6.964 0.231 -0.705 1.00 0.00 12 ILE A C 12
ATOM 6817 O O . ILE A 1 12 ? -5.826 -0.029 -1.092 1.00 0.00 12 ILE A O 12
ATOM 6833 N N . LEU A 1 13 ? -7.245 1.233 0.124 1.00 0.00 13 LEU A N 12
ATOM 6834 C CA . LEU A 1 13 ? -6.208 2.076 0.710 1.00 0.00 13 LEU A CA 12
ATOM 6835 C C . LEU A 1 13 ? -5.148 1.202 1.374 1.00 0.00 13 LEU A C 12
ATOM 6836 O O . LEU A 1 13 ? -3.955 1.453 1.243 1.00 0.00 13 LEU A O 12
ATOM 6852 N N . ILE A 1 14 ? -5.602 0.159 2.063 1.00 0.00 14 ILE A N 12
ATOM 6853 C CA . ILE A 1 14 ? -4.703 -0.785 2.717 1.00 0.00 14 ILE A CA 12
ATOM 6854 C C . ILE A 1 14 ? -3.721 -1.386 1.712 1.00 0.00 14 ILE A C 12
ATOM 6855 O O . ILE A 1 14 ? -2.515 -1.418 1.948 1.00 0.00 14 ILE A O 12
ATOM 6871 N N . PHE A 1 15 ? -4.247 -1.832 0.581 1.00 0.00 15 PHE A N 12
ATOM 6872 C CA . PHE A 1 15 ? -3.438 -2.491 -0.436 1.00 0.00 15 PHE A CA 12
ATOM 6873 C C . PHE A 1 15 ? -2.579 -1.493 -1.197 1.00 0.00 15 PHE A C 12
ATOM 6874 O O . PHE A 1 15 ? -1.441 -1.791 -1.565 1.00 0.00 15 PHE A O 12
ATOM 6891 N N . LEU A 1 16 ? -3.124 -0.311 -1.444 1.00 0.00 16 LEU A N 12
ATOM 6892 C CA . LEU A 1 16 ? -2.376 0.733 -2.123 1.00 0.00 16 LEU A CA 12
ATOM 6893 C C . LEU A 1 16 ? -1.259 1.235 -1.208 1.00 0.00 16 LEU A C 12
ATOM 6894 O O . LEU A 1 16 ? -0.201 1.647 -1.678 1.00 0.00 16 LEU A O 12
ATOM 6910 N N . LEU A 1 17 ? -1.495 1.168 0.099 1.00 0.00 17 LEU A N 12
ATOM 6911 C CA . LEU A 1 17 ? -0.472 1.476 1.088 1.00 0.00 17 LEU A CA 12
ATOM 6912 C C . LEU A 1 17 ? 0.657 0.456 1.007 1.00 0.00 17 LEU A C 12
ATOM 6913 O O . LEU A 1 17 ? 1.837 0.814 0.988 1.00 0.00 17 LEU A O 12
ATOM 6929 N N . GLU A 1 18 ? 0.277 -0.814 0.949 1.00 0.00 18 GLU A N 12
ATOM 6930 C CA . GLU A 1 18 ? 1.226 -1.908 0.760 1.00 0.00 18 GLU A CA 12
ATOM 6931 C C . GLU A 1 18 ? 2.089 -1.657 -0.473 1.00 0.00 18 GLU A C 12
ATOM 6932 O O . GLU A 1 18 ? 3.278 -1.981 -0.488 1.00 0.00 18 GLU A O 12
ATOM 6944 N N . PHE A 1 19 ? 1.478 -1.069 -1.501 1.00 0.00 19 PHE A N 12
ATOM 6945 C CA . PHE A 1 19 ? 2.192 -0.700 -2.715 1.00 0.00 19 PHE A CA 12
ATOM 6946 C C . PHE A 1 19 ? 3.294 0.304 -2.401 1.00 0.00 19 PHE A C 12
ATOM 6947 O O . PHE A 1 19 ? 4.437 0.120 -2.806 1.00 0.00 19 PHE A O 12
ATOM 6964 N N . LEU A 1 20 ? 2.944 1.365 -1.675 1.00 0.00 20 LEU A N 12
ATOM 6965 C CA . LEU A 1 20 ? 3.916 2.389 -1.304 1.00 0.00 20 LEU A CA 12
ATOM 6966 C C . LEU A 1 20 ? 5.070 1.784 -0.521 1.00 0.00 20 LEU A C 12
ATOM 6967 O O . LEU A 1 20 ? 6.228 2.110 -0.765 1.00 0.00 20 LEU A O 12
ATOM 6983 N N . LEU A 1 21 ? 4.748 0.890 0.404 1.00 0.00 21 LEU A N 12
ATOM 6984 C CA . LEU A 1 21 ? 5.766 0.225 1.211 1.00 0.00 21 LEU A CA 12
ATOM 6985 C C . LEU A 1 21 ? 6.669 -0.630 0.331 1.00 0.00 21 LEU A C 12
ATOM 6986 O O . LEU A 1 21 ? 7.891 -0.604 0.467 1.00 0.00 21 LEU A O 12
ATOM 7002 N N . ASP A 1 22 ? 6.053 -1.375 -0.576 1.00 0.00 22 ASP A N 12
ATOM 7003 C CA . ASP A 1 22 ? 6.790 -2.266 -1.472 1.00 0.00 22 ASP A CA 12
ATOM 7004 C C . ASP A 1 22 ? 7.615 -1.473 -2.482 1.00 0.00 22 ASP A C 12
ATOM 7005 O O . ASP A 1 22 ? 8.730 -1.860 -2.832 1.00 0.00 22 ASP A O 12
ATOM 7014 N N . PHE A 1 23 ? 7.063 -0.360 -2.943 1.00 0.00 23 PHE A N 12
ATOM 7015 C CA . PHE A 1 23 ? 7.763 0.517 -3.871 1.00 0.00 23 PHE A CA 12
ATOM 7016 C C . PHE A 1 23 ? 8.931 1.206 -3.170 1.00 0.00 23 PHE A C 12
ATOM 7017 O O . PHE A 1 23 ? 9.997 1.403 -3.755 1.00 0.00 23 PHE A O 12
ATOM 7034 N N . CYS A 1 24 ? 8.728 1.556 -1.909 1.00 0.00 24 CYS A N 12
ATOM 7035 C CA . CYS A 1 24 ? 9.752 2.227 -1.125 1.00 0.00 24 CYS A CA 12
ATOM 7036 C C . CYS A 1 24 ? 10.556 1.227 -0.302 1.00 0.00 24 CYS A C 12
ATOM 7037 O O . CYS A 1 24 ? 10.939 1.507 0.832 1.00 0.00 24 CYS A O 12
ATOM 7045 N N . THR A 1 25 ? 10.800 0.060 -0.878 1.00 0.00 25 THR A N 12
ATOM 7046 C CA . THR A 1 25 ? 11.637 -0.949 -0.243 1.00 0.00 25 THR A CA 12
ATOM 7047 C C . THR A 1 25 ? 13.059 -0.427 -0.064 1.00 0.00 25 THR A C 12
ATOM 7048 O O . THR A 1 25 ? 13.744 -0.765 0.902 1.00 0.00 25 THR A O 12
ATOM 7059 N N . GLY A 1 26 ? 13.489 0.400 -1.006 1.00 0.00 26 GLY A N 12
ATOM 7060 C CA . GLY A 1 26 ? 14.753 1.090 -0.881 1.00 0.00 26 GLY A CA 12
ATOM 7061 C C . GLY A 1 26 ? 14.547 2.588 -0.859 1.00 0.00 26 GLY A C 12
ATOM 7062 O O . GLY A 1 26 ? 13.678 3.101 -1.568 1.00 0.00 26 GLY A O 12
ATOM 7066 N N . GLU A 1 27 ? 15.323 3.289 -0.044 1.00 0.00 27 GLU A N 12
ATOM 7067 C CA . GLU A 1 27 ? 15.199 4.739 0.066 1.00 0.00 27 GLU A CA 12
ATOM 7068 C C . GLU A 1 27 ? 15.605 5.414 -1.234 1.00 0.00 27 GLU A C 12
ATOM 7069 O O . GLU A 1 27 ? 14.989 6.393 -1.663 1.00 0.00 27 GLU A O 12
ATOM 7081 N N . ASP A 1 28 ? 16.648 4.893 -1.853 1.00 0.00 28 ASP A N 12
ATOM 7082 C CA . ASP A 1 28 ? 17.051 5.340 -3.176 1.00 0.00 28 ASP A CA 12
ATOM 7083 C C . ASP A 1 28 ? 17.041 4.159 -4.130 1.00 0.00 28 ASP A C 12
ATOM 7084 O O . ASP A 1 28 ? 16.442 4.208 -5.204 1.00 0.00 28 ASP A O 12
ATOM 7093 N N . SER A 1 29 ? 17.703 3.093 -3.715 1.00 0.00 29 SER A N 12
ATOM 7094 C CA . SER A 1 29 ? 17.757 1.863 -4.482 1.00 0.00 29 SER A CA 12
ATOM 7095 C C . SER A 1 29 ? 17.824 0.675 -3.527 1.00 0.00 29 SER A C 12
ATOM 7096 O O . SER A 1 29 ? 18.168 0.832 -2.353 1.00 0.00 29 SER A O 12
ATOM 7104 N N . VAL A 1 30 ? 17.483 -0.503 -4.021 1.00 0.00 30 VAL A N 12
ATOM 7105 C CA . VAL A 1 30 ? 17.611 -1.723 -3.244 1.00 0.00 30 VAL A CA 12
ATOM 7106 C C . VAL A 1 30 ? 18.946 -2.360 -3.591 1.00 0.00 30 VAL A C 12
ATOM 7107 O O . VAL A 1 30 ? 19.012 -3.376 -4.288 1.00 0.00 30 VAL A O 12
ATOM 7120 N N . ASP A 1 31 ? 20.005 -1.670 -3.164 1.00 0.00 31 ASP A N 12
ATOM 7121 C CA . ASP A 1 31 ? 21.400 -2.057 -3.420 1.00 0.00 31 ASP A CA 12
ATOM 7122 C C . ASP A 1 31 ? 21.818 -1.666 -4.834 1.00 0.00 31 ASP A C 12
ATOM 7123 O O . ASP A 1 31 ? 22.988 -1.382 -5.096 1.00 0.00 31 ASP A O 12
ATOM 7132 N N . GLY A 1 32 ? 20.854 -1.638 -5.740 1.00 0.00 32 GLY A N 12
ATOM 7133 C CA . GLY A 1 32 ? 21.129 -1.278 -7.112 1.00 0.00 32 GLY A CA 12
ATOM 7134 C C . GLY A 1 32 ? 21.254 -2.500 -7.991 1.00 0.00 32 GLY A C 12
ATOM 7135 O O . GLY A 1 32 ? 20.611 -2.588 -9.039 1.00 0.00 32 GLY A O 12
ATOM 7139 N N . LYS A 1 33 ? 22.090 -3.442 -7.549 1.00 0.00 33 LYS A N 12
ATOM 7140 C CA . LYS A 1 33 ? 22.329 -4.698 -8.261 1.00 0.00 33 LYS A CA 12
ATOM 7141 C C . LYS A 1 33 ? 22.919 -4.444 -9.646 1.00 0.00 33 LYS A C 12
ATOM 7142 O O . LYS A 1 33 ? 22.885 -5.309 -10.521 1.00 0.00 33 LYS A O 12
ATOM 7161 N N . LYS A 1 34 ? 23.468 -3.255 -9.833 1.00 0.00 34 LYS A N 12
ATOM 7162 C CA . LYS A 1 34 ? 24.047 -2.861 -11.098 1.00 0.00 34 LYS A CA 12
ATOM 7163 C C . LYS A 1 34 ? 25.487 -2.422 -10.897 1.00 0.00 34 LYS A C 12
ATOM 7164 O O . LYS A 1 34 ? 26.405 -2.944 -11.532 1.00 0.00 34 LYS A O 12
ATOM 7183 N N . ARG A 1 35 ? 25.674 -1.464 -10.002 1.00 0.00 35 ARG A N 12
ATOM 7184 C CA . ARG A 1 35 ? 26.997 -0.951 -9.684 1.00 0.00 35 ARG A CA 12
ATOM 7185 C C . ARG A 1 35 ? 26.960 -0.188 -8.371 1.00 0.00 35 ARG A C 12
ATOM 7186 O O . ARG A 1 35 ? 25.905 -0.045 -7.754 1.00 0.00 35 ARG A O 12
ATOM 7207 N N . GLN A 1 36 ? 28.114 0.303 -7.955 1.00 0.00 36 GLN A N 12
ATOM 7208 C CA . GLN A 1 36 ? 28.201 1.188 -6.810 1.00 0.00 36 GLN A CA 12
ATOM 7209 C C . GLN A 1 36 ? 28.668 2.557 -7.275 1.00 0.00 36 GLN A C 12
ATOM 7210 O O . GLN A 1 36 ? 29.882 2.732 -7.491 1.00 0.00 36 GLN A O 12
ATOM 7225 N N . THR A 1 1 ? -21.585 -8.018 2.123 1.00 0.00 1 THR A N 13
ATOM 7226 C CA . THR A 1 1 ? -22.203 -6.681 2.226 1.00 0.00 1 THR A CA 13
ATOM 7227 C C . THR A 1 1 ? -22.551 -6.150 0.843 1.00 0.00 1 THR A C 13
ATOM 7228 O O . THR A 1 1 ? -21.938 -6.537 -0.151 1.00 0.00 1 THR A O 13
ATOM 7241 N N . TRP A 1 2 ? -23.552 -5.287 0.782 1.00 0.00 2 TRP A N 13
ATOM 7242 C CA . TRP A 1 2 ? -23.981 -4.700 -0.476 1.00 0.00 2 TRP A CA 13
ATOM 7243 C C . TRP A 1 2 ? -23.610 -3.223 -0.528 1.00 0.00 2 TRP A C 13
ATOM 7244 O O . TRP A 1 2 ? -23.314 -2.678 -1.589 1.00 0.00 2 TRP A O 13
ATOM 7265 N N . SER A 1 3 ? -23.610 -2.590 0.632 1.00 0.00 3 SER A N 13
ATOM 7266 C CA . SER A 1 3 ? -23.327 -1.168 0.728 1.00 0.00 3 SER A CA 13
ATOM 7267 C C . SER A 1 3 ? -21.969 -0.939 1.395 1.00 0.00 3 SER A C 13
ATOM 7268 O O . SER A 1 3 ? -21.834 -0.139 2.323 1.00 0.00 3 SER A O 13
ATOM 7276 N N . GLY A 1 4 ? -20.964 -1.652 0.913 1.00 0.00 4 GLY A N 13
ATOM 7277 C CA . GLY A 1 4 ? -19.626 -1.506 1.444 1.00 0.00 4 GLY A CA 13
ATOM 7278 C C . GLY A 1 4 ? -18.784 -0.561 0.613 1.00 0.00 4 GLY A C 13
ATOM 7279 O O . GLY A 1 4 ? -17.611 -0.829 0.352 1.00 0.00 4 GLY A O 13
ATOM 7283 N N . THR A 1 5 ? -19.389 0.548 0.197 1.00 0.00 5 THR A N 13
ATOM 7284 C CA . THR A 1 5 ? -18.716 1.538 -0.633 1.00 0.00 5 THR A CA 13
ATOM 7285 C C . THR A 1 5 ? -17.492 2.104 0.077 1.00 0.00 5 THR A C 13
ATOM 7286 O O . THR A 1 5 ? -16.389 2.121 -0.476 1.00 0.00 5 THR A O 13
ATOM 7297 N N . LYS A 1 6 ? -17.695 2.544 1.313 1.00 0.00 6 LYS A N 13
ATOM 7298 C CA . LYS A 1 6 ? -16.622 3.109 2.113 1.00 0.00 6 LYS A CA 13
ATOM 7299 C C . LYS A 1 6 ? -15.649 2.017 2.529 1.00 0.00 6 LYS A C 13
ATOM 7300 O O . LYS A 1 6 ? -14.435 2.222 2.545 1.00 0.00 6 LYS A O 13
ATOM 7319 N N . LYS A 1 7 ? -16.197 0.849 2.849 1.00 0.00 7 LYS A N 13
ATOM 7320 C CA . LYS A 1 7 ? -15.394 -0.290 3.269 1.00 0.00 7 LYS A CA 13
ATOM 7321 C C . LYS A 1 7 ? -14.406 -0.677 2.175 1.00 0.00 7 LYS A C 13
ATOM 7322 O O . LYS A 1 7 ? -13.220 -0.888 2.444 1.00 0.00 7 LYS A O 13
ATOM 7341 N N . ARG A 1 8 ? -14.894 -0.749 0.940 1.00 0.00 8 ARG A N 13
ATOM 7342 C CA . ARG A 1 8 ? -14.036 -1.041 -0.199 1.00 0.00 8 ARG A CA 13
ATOM 7343 C C . ARG A 1 8 ? -13.022 0.076 -0.409 1.00 0.00 8 ARG A C 13
ATOM 7344 O O . ARG A 1 8 ? -11.837 -0.184 -0.597 1.00 0.00 8 ARG A O 13
ATOM 7365 N N . ALA A 1 9 ? -13.489 1.316 -0.356 1.00 0.00 9 ALA A N 13
ATOM 7366 C CA . ALA A 1 9 ? -12.625 2.469 -0.579 1.00 0.00 9 ALA A CA 13
ATOM 7367 C C . ALA A 1 9 ? -11.436 2.466 0.375 1.00 0.00 9 ALA A C 13
ATOM 7368 O O . ALA A 1 9 ? -10.302 2.743 -0.024 1.00 0.00 9 ALA A O 13
ATOM 7375 N N . GLN A 1 10 ? -11.693 2.140 1.634 1.00 0.00 10 GLN A N 13
ATOM 7376 C CA . GLN A 1 10 ? -10.643 2.128 2.639 1.00 0.00 10 GLN A CA 13
ATOM 7377 C C . GLN A 1 10 ? -9.706 0.940 2.460 1.00 0.00 10 GLN A C 13
ATOM 7378 O O . GLN A 1 10 ? -8.515 1.041 2.741 1.00 0.00 10 GLN A O 13
ATOM 7392 N N . ARG A 1 11 ? -10.227 -0.182 1.971 1.00 0.00 11 ARG A N 13
ATOM 7393 C CA . ARG A 1 11 ? -9.381 -1.349 1.752 1.00 0.00 11 ARG A CA 13
ATOM 7394 C C . ARG A 1 11 ? -8.479 -1.111 0.542 1.00 0.00 11 ARG A C 13
ATOM 7395 O O . ARG A 1 11 ? -7.358 -1.607 0.490 1.00 0.00 11 ARG A O 13
ATOM 7416 N N . ILE A 1 12 ? -8.969 -0.324 -0.415 1.00 0.00 12 ILE A N 13
ATOM 7417 C CA . ILE A 1 12 ? -8.162 0.065 -1.566 1.00 0.00 12 ILE A CA 13
ATOM 7418 C C . ILE A 1 12 ? -7.019 0.962 -1.108 1.00 0.00 12 ILE A C 13
ATOM 7419 O O . ILE A 1 12 ? -5.894 0.855 -1.591 1.00 0.00 12 ILE A O 13
ATOM 7435 N N . LEU A 1 13 ? -7.322 1.834 -0.152 1.00 0.00 13 LEU A N 13
ATOM 7436 C CA . LEU A 1 13 ? -6.319 2.690 0.458 1.00 0.00 13 LEU A CA 13
ATOM 7437 C C . LEU A 1 13 ? -5.235 1.848 1.122 1.00 0.00 13 LEU A C 13
ATOM 7438 O O . LEU A 1 13 ? -4.049 2.168 1.037 1.00 0.00 13 LEU A O 13
ATOM 7454 N N . ILE A 1 14 ? -5.650 0.769 1.776 1.00 0.00 14 ILE A N 13
ATOM 7455 C CA . ILE A 1 14 ? -4.708 -0.172 2.368 1.00 0.00 14 ILE A CA 13
ATOM 7456 C C . ILE A 1 14 ? -3.806 -0.754 1.287 1.00 0.00 14 ILE A C 13
ATOM 7457 O O . ILE A 1 14 ? -2.584 -0.754 1.417 1.00 0.00 14 ILE A O 13
ATOM 7473 N N . PHE A 1 15 ? -4.426 -1.223 0.210 1.00 0.00 15 PHE A N 13
ATOM 7474 C CA . PHE A 1 15 ? -3.696 -1.829 -0.897 1.00 0.00 15 PHE A CA 13
ATOM 7475 C C . PHE A 1 15 ? -2.730 -0.830 -1.523 1.00 0.00 15 PHE A C 13
ATOM 7476 O O . PHE A 1 15 ? -1.568 -1.153 -1.776 1.00 0.00 15 PHE A O 13
ATOM 7493 N N . LEU A 1 16 ? -3.214 0.383 -1.767 1.00 0.00 16 LEU A N 13
ATOM 7494 C CA . LEU A 1 16 ? -2.409 1.410 -2.410 1.00 0.00 16 LEU A CA 13
ATOM 7495 C C . LEU A 1 16 ? -1.241 1.811 -1.508 1.00 0.00 16 LEU A C 13
ATOM 7496 O O . LEU A 1 16 ? -0.160 2.138 -1.996 1.00 0.00 16 LEU A O 13
ATOM 7512 N N . LEU A 1 17 ? -1.459 1.764 -0.199 1.00 0.00 17 LEU A N 13
ATOM 7513 C CA . LEU A 1 17 ? -0.410 2.058 0.765 1.00 0.00 17 LEU A CA 13
ATOM 7514 C C . LEU A 1 17 ? 0.625 0.939 0.787 1.00 0.00 17 LEU A C 13
ATOM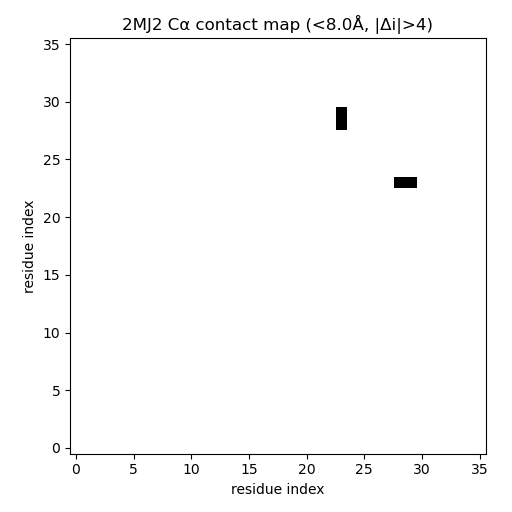 7515 O O . LEU A 1 17 ? 1.821 1.184 0.617 1.00 0.00 17 LEU A O 13
ATOM 7531 N N . GLU A 1 18 ? 0.148 -0.286 0.988 1.00 0.00 18 GLU A N 13
ATOM 7532 C CA . GLU A 1 18 ? 1.005 -1.471 0.999 1.00 0.00 18 GLU A CA 13
ATOM 7533 C C . GLU A 1 18 ? 1.878 -1.529 -0.248 1.00 0.00 18 GLU A C 13
ATOM 7534 O O . GLU A 1 18 ? 3.058 -1.871 -0.175 1.00 0.00 18 GLU A O 13
ATOM 7546 N N . PHE A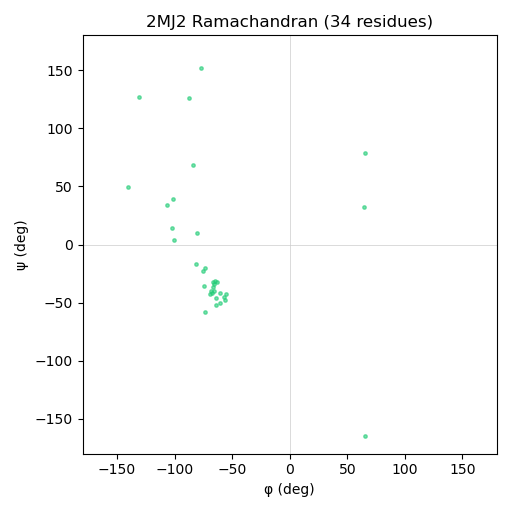 1 19 ? 1.286 -1.175 -1.383 1.00 0.00 19 PHE A N 13
ATOM 7547 C CA . PHE A 1 19 ? 1.988 -1.180 -2.657 1.00 0.00 19 PHE A CA 13
ATOM 7548 C C . PHE A 1 19 ? 3.246 -0.319 -2.585 1.00 0.00 19 PHE A C 13
ATOM 7549 O O . PHE A 1 19 ? 4.324 -0.750 -2.993 1.00 0.00 19 PHE A O 13
ATOM 7566 N N . LEU A 1 20 ? 3.109 0.888 -2.047 1.00 0.00 20 LEU A N 13
ATOM 7567 C CA . LEU A 1 20 ? 4.231 1.814 -1.965 1.00 0.00 20 LEU A CA 13
ATOM 7568 C C . LEU A 1 20 ? 5.231 1.386 -0.902 1.00 0.00 20 LEU A C 13
ATOM 7569 O O . LEU A 1 20 ? 6.434 1.521 -1.097 1.00 0.00 20 LEU A O 13
ATOM 7585 N N . LEU A 1 21 ? 4.741 0.865 0.214 1.00 0.00 21 LEU A N 13
ATOM 7586 C CA . LEU A 1 21 ? 5.620 0.397 1.281 1.00 0.00 21 LEU A CA 13
ATOM 7587 C C . LEU A 1 21 ? 6.491 -0.742 0.775 1.00 0.00 21 LEU A C 13
ATOM 7588 O O . LEU A 1 21 ? 7.694 -0.792 1.035 1.00 0.00 21 LEU A O 13
ATOM 7604 N N . ASP A 1 22 ? 5.869 -1.647 0.038 1.00 0.00 22 ASP A N 13
ATOM 7605 C CA . ASP A 1 22 ? 6.576 -2.763 -0.582 1.00 0.00 22 ASP A CA 13
ATOM 7606 C C . ASP A 1 22 ? 7.499 -2.265 -1.694 1.00 0.00 22 ASP A C 13
ATOM 7607 O O . ASP A 1 22 ? 8.599 -2.784 -1.890 1.00 0.00 22 ASP A O 13
ATOM 7616 N N . PHE A 1 23 ? 7.043 -1.249 -2.410 1.00 0.00 23 PHE A N 13
ATOM 7617 C CA . PHE A 1 23 ? 7.807 -0.663 -3.508 1.00 0.00 23 PHE A CA 13
ATOM 7618 C C . PHE A 1 23 ? 9.052 0.057 -2.984 1.00 0.00 23 PHE A C 13
ATOM 7619 O O . PHE A 1 23 ? 10.120 -0.000 -3.592 1.00 0.00 23 PHE A O 13
ATOM 7636 N N . CYS A 1 24 ? 8.911 0.720 -1.844 1.00 0.00 24 CYS A N 13
ATOM 7637 C CA . CYS A 1 24 ? 9.993 1.512 -1.270 1.00 0.00 24 CYS A CA 13
ATOM 7638 C C . CYS A 1 24 ? 10.842 0.680 -0.312 1.00 0.00 24 CYS A C 13
ATOM 7639 O O . CYS A 1 24 ? 11.233 1.144 0.759 1.00 0.00 24 CYS A O 13
ATOM 7647 N N . THR A 1 25 ? 11.110 -0.551 -0.696 1.00 0.00 25 THR A N 13
ATOM 7648 C CA . THR A 1 25 ? 11.965 -1.423 0.092 1.00 0.00 25 THR A CA 13
ATOM 7649 C C . THR A 1 25 ? 13.430 -1.199 -0.262 1.00 0.00 25 THR A C 13
ATOM 7650 O O . THR A 1 25 ? 14.293 -1.147 0.614 1.00 0.00 25 THR A O 13
ATOM 7661 N N . GLY A 1 26 ? 13.698 -1.044 -1.548 1.00 0.00 26 GLY A N 13
ATOM 7662 C CA . GLY A 1 26 ? 15.043 -0.772 -1.997 1.00 0.00 26 GLY A CA 13
ATOM 7663 C C . GLY A 1 26 ? 15.134 0.544 -2.733 1.00 0.00 26 GLY A C 13
ATOM 7664 O O . GLY A 1 26 ? 14.128 1.045 -3.241 1.00 0.00 26 GLY A O 13
ATOM 7668 N N . GLU A 1 27 ? 16.332 1.107 -2.790 1.00 0.00 27 GLU A N 13
ATOM 7669 C CA . GLU A 1 27 ? 16.559 2.359 -3.505 1.00 0.00 27 GLU A CA 13
ATOM 7670 C C . GLU A 1 27 ? 16.362 2.164 -5.003 1.00 0.00 27 GLU A C 13
ATOM 7671 O O . GLU A 1 27 ? 15.951 3.082 -5.715 1.00 0.00 27 GLU A O 13
ATOM 7683 N N . ASP A 1 28 ? 16.654 0.960 -5.473 1.00 0.00 28 ASP A N 13
ATOM 7684 C CA . ASP A 1 28 ? 16.476 0.622 -6.875 1.00 0.00 28 ASP A CA 13
ATOM 7685 C C . ASP A 1 28 ? 15.935 -0.794 -7.003 1.00 0.00 28 ASP A C 13
ATOM 7686 O O . ASP A 1 28 ? 16.603 -1.695 -7.512 1.00 0.00 28 ASP A O 13
ATOM 7695 N N . SER A 1 29 ? 14.735 -0.994 -6.488 1.00 0.00 29 SER A N 13
ATOM 7696 C CA . SER A 1 29 ? 14.039 -2.258 -6.645 1.00 0.00 29 SER A CA 13
ATOM 7697 C C . SER A 1 29 ? 13.600 -2.425 -8.097 1.00 0.00 29 SER A C 13
ATOM 7698 O O . SER A 1 29 ? 13.456 -1.440 -8.821 1.00 0.00 29 SER A O 13
ATOM 7706 N N . VAL A 1 30 ? 13.402 -3.661 -8.529 1.00 0.00 30 VAL A N 13
ATOM 7707 C CA . VAL A 1 30 ? 12.994 -3.926 -9.902 1.00 0.00 30 VAL A CA 13
ATOM 7708 C C . VAL A 1 30 ? 11.586 -4.510 -9.923 1.00 0.00 30 VAL A C 13
ATOM 7709 O O . VAL A 1 30 ? 11.360 -5.628 -10.392 1.00 0.00 30 VAL A O 13
ATOM 7722 N N . ASP A 1 31 ? 10.646 -3.752 -9.384 1.00 0.00 31 ASP A N 13
ATOM 7723 C CA . ASP A 1 31 ? 9.255 -4.172 -9.336 1.00 0.00 31 ASP A CA 13
ATOM 7724 C C . ASP A 1 31 ? 8.495 -3.575 -10.512 1.00 0.00 31 ASP A C 13
ATOM 7725 O O . ASP A 1 31 ? 7.970 -2.469 -10.423 1.00 0.00 31 ASP A O 13
ATOM 7734 N N . GLY A 1 32 ? 8.456 -4.301 -11.618 1.00 0.00 32 GLY A N 13
ATOM 7735 C CA . GLY A 1 32 ? 7.806 -3.795 -12.811 1.00 0.00 32 GLY A CA 13
ATOM 7736 C C . GLY A 1 32 ? 6.403 -4.339 -12.980 1.00 0.00 32 GLY A C 13
ATOM 7737 O O . GLY A 1 32 ? 6.120 -5.052 -13.942 1.00 0.00 32 GLY A O 13
ATOM 7741 N N . LYS A 1 33 ? 5.522 -4.014 -12.045 1.00 0.00 33 LYS A N 13
ATOM 7742 C CA . LYS A 1 33 ? 4.148 -4.499 -12.089 1.00 0.00 33 LYS A CA 13
ATOM 7743 C C . LYS A 1 33 ? 3.222 -3.506 -12.788 1.00 0.00 33 LYS A C 13
ATOM 7744 O O . LYS A 1 33 ? 2.108 -3.854 -13.179 1.00 0.00 33 LYS A O 13
ATOM 7763 N N . LYS A 1 34 ? 3.676 -2.272 -12.935 1.00 0.00 34 LYS A N 13
ATOM 7764 C CA . LYS A 1 34 ? 2.869 -1.243 -13.559 1.00 0.00 34 LYS A CA 13
ATOM 7765 C C . LYS A 1 34 ? 3.353 -0.963 -14.976 1.00 0.00 34 LYS A C 13
ATOM 7766 O O . LYS A 1 34 ? 4.548 -1.078 -15.267 1.00 0.00 34 LYS A O 13
ATOM 7785 N N . ARG A 1 35 ? 2.410 -0.615 -15.852 1.00 0.00 35 ARG A N 13
ATOM 7786 C CA . ARG A 1 35 ? 2.703 -0.319 -17.253 1.00 0.00 35 ARG A CA 13
ATOM 7787 C C . ARG A 1 35 ? 3.361 -1.523 -17.931 1.00 0.00 35 ARG A C 13
ATOM 7788 O O . ARG A 1 35 ? 4.566 -1.537 -18.177 1.00 0.00 35 ARG A O 13
ATOM 7809 N N . GLN A 1 36 ? 2.559 -2.538 -18.217 1.00 0.00 36 GLN A N 13
ATOM 7810 C CA . GLN A 1 36 ? 3.053 -3.747 -18.856 1.00 0.00 36 GLN A CA 13
ATOM 7811 C C . GLN A 1 36 ? 2.722 -3.731 -20.348 1.00 0.00 36 GLN A C 13
ATOM 7812 O O . GLN A 1 36 ? 3.661 -3.817 -21.164 1.00 0.00 36 GLN A O 13
ATO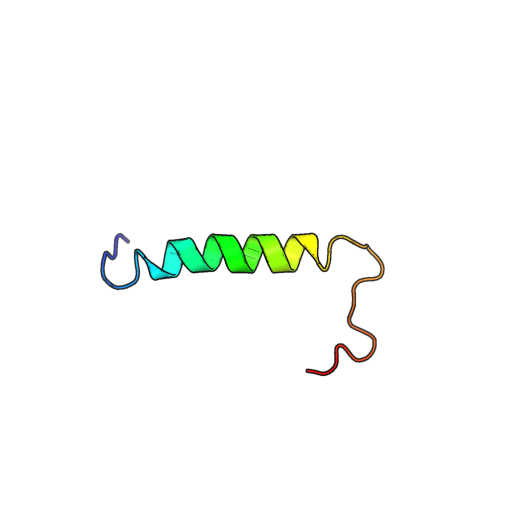M 7827 N N . THR A 1 1 ? -21.789 -4.326 -3.133 1.00 0.00 1 THR A N 14
ATOM 7828 C CA . THR A 1 1 ? -21.262 -3.244 -2.281 1.00 0.00 1 THR A CA 14
ATOM 7829 C C . THR A 1 1 ? -22.085 -1.974 -2.470 1.00 0.00 1 THR A C 14
ATOM 7830 O O . THR A 1 1 ? -21.861 -1.209 -3.410 1.00 0.00 1 THR A O 14
ATOM 7843 N N . TRP A 1 2 ? -23.044 -1.754 -1.585 1.00 0.00 2 TRP A N 14
ATOM 7844 C CA . TRP A 1 2 ? -23.926 -0.603 -1.699 1.00 0.00 2 TRP A CA 14
ATOM 7845 C C . TRP A 1 2 ? -23.819 0.285 -0.467 1.00 0.00 2 TRP A C 14
ATOM 7846 O O . TRP A 1 2 ? -23.686 1.506 -0.573 1.00 0.00 2 TRP A O 14
ATOM 7867 N N . SER A 1 3 ? -23.867 -0.334 0.697 1.00 0.00 3 SER A N 14
ATOM 7868 C CA . SER A 1 3 ? -23.805 0.397 1.950 1.00 0.00 3 SER A CA 14
ATOM 7869 C C . SER A 1 3 ? -22.362 0.773 2.280 1.00 0.00 3 SER A C 14
ATOM 7870 O O . SER A 1 3 ? -22.063 1.935 2.558 1.00 0.00 3 SER A O 14
ATOM 7878 N N . GLY A 1 4 ? -21.468 -0.202 2.213 1.00 0.00 4 GLY A N 14
ATOM 7879 C CA . GLY A 1 4 ? -20.083 0.036 2.571 1.00 0.00 4 GLY A CA 14
ATOM 7880 C C . GLY A 1 4 ? -19.247 0.506 1.397 1.00 0.00 4 GLY A C 14
ATOM 7881 O O . GLY A 1 4 ? -18.195 -0.062 1.110 1.00 0.00 4 GLY A O 14
ATOM 7885 N N . THR A 1 5 ? -19.706 1.552 0.730 1.00 0.00 5 THR A N 14
ATOM 7886 C CA . THR A 1 5 ? -19.010 2.088 -0.428 1.00 0.00 5 THR A CA 14
ATOM 7887 C C . THR A 1 5 ? -17.688 2.732 -0.033 1.00 0.00 5 THR A C 14
ATOM 7888 O O . THR A 1 5 ? -16.644 2.462 -0.635 1.00 0.00 5 THR A O 14
ATOM 7899 N N . LYS A 1 6 ? -17.731 3.576 0.989 1.00 0.00 6 LYS A N 14
ATOM 7900 C CA . LYS A 1 6 ? -16.527 4.224 1.489 1.00 0.00 6 LYS A CA 14
ATOM 7901 C C . LYS A 1 6 ? -15.641 3.206 2.191 1.00 0.00 6 LYS A C 14
ATOM 7902 O O . LYS A 1 6 ? -14.416 3.315 2.172 1.00 0.00 6 LYS A O 14
ATOM 7921 N N . LYS A 1 7 ? -16.272 2.205 2.795 1.00 0.00 7 LYS A N 14
ATOM 7922 C CA . LYS A 1 7 ? -15.543 1.127 3.449 1.00 0.00 7 LYS A CA 14
ATOM 7923 C C . LYS A 1 7 ? -14.742 0.338 2.421 1.00 0.00 7 LYS A C 14
ATOM 7924 O O . LYS A 1 7 ? -13.631 -0.117 2.690 1.00 0.00 7 LYS A O 14
ATOM 7943 N N . ARG A 1 8 ? -15.311 0.197 1.233 1.00 0.00 8 ARG A N 14
ATOM 7944 C CA . ARG A 1 8 ? -14.638 -0.485 0.142 1.00 0.00 8 ARG A CA 14
ATOM 7945 C C . ARG A 1 8 ? -13.531 0.409 -0.415 1.00 0.00 8 ARG A C 14
ATOM 7946 O O . ARG A 1 8 ? -12.478 -0.071 -0.820 1.00 0.00 8 ARG A O 14
ATOM 7967 N N . ALA A 1 9 ? -13.769 1.713 -0.402 1.00 0.00 9 ALA A N 14
ATOM 7968 C CA . ALA A 1 9 ? -12.797 2.673 -0.908 1.00 0.00 9 ALA A CA 14
ATOM 7969 C C . ALA A 1 9 ? -11.565 2.740 -0.008 1.00 0.00 9 ALA A C 14
ATOM 7970 O O . ALA A 1 9 ? -10.431 2.775 -0.490 1.00 0.00 9 ALA A O 14
ATOM 7977 N N . GLN A 1 10 ? -11.793 2.739 1.301 1.00 0.00 10 GLN A N 14
ATOM 7978 C CA . GLN A 1 10 ? -10.706 2.843 2.269 1.00 0.00 10 GLN A CA 14
ATOM 7979 C C . GLN A 1 10 ? -9.898 1.551 2.337 1.00 0.00 10 GLN A C 14
ATOM 7980 O O . GLN A 1 10 ? -8.716 1.566 2.678 1.00 0.00 10 GLN A O 14
ATOM 7994 N N . ARG A 1 11 ? -10.531 0.430 2.019 1.00 0.00 11 ARG A N 14
ATOM 7995 C CA . ARG A 1 11 ? -9.841 -0.852 2.055 1.00 0.00 11 ARG A CA 14
ATOM 7996 C C . ARG A 1 11 ? -8.916 -0.987 0.848 1.00 0.00 11 ARG A C 14
ATOM 7997 O O . ARG A 1 11 ? -7.973 -1.772 0.865 1.00 0.00 11 ARG A O 14
ATOM 8018 N N . ILE A 1 12 ? -9.180 -0.199 -0.193 1.00 0.00 12 ILE A N 14
ATOM 8019 C CA . ILE A 1 12 ? -8.295 -0.148 -1.353 1.00 0.00 12 ILE A CA 14
ATOM 8020 C C . ILE A 1 12 ? -6.992 0.538 -0.964 1.00 0.00 12 ILE A C 14
ATOM 8021 O O . ILE A 1 12 ? -5.917 0.201 -1.464 1.00 0.00 12 ILE A O 14
ATOM 8037 N N . LEU A 1 13 ? -7.105 1.491 -0.041 1.00 0.00 13 LEU A N 14
ATOM 8038 C CA . LEU A 1 13 ? -5.955 2.209 0.483 1.00 0.00 13 LEU A CA 14
ATOM 8039 C C . LEU A 1 13 ? -4.971 1.221 1.097 1.00 0.00 13 LEU A C 14
ATOM 8040 O O . LEU A 1 13 ? -3.761 1.385 0.983 1.00 0.00 13 LEU A O 14
ATOM 8056 N N . ILE A 1 14 ? -5.507 0.181 1.724 1.00 0.00 14 ILE A N 14
ATOM 8057 C CA . ILE A 1 14 ? -4.694 -0.878 2.307 1.00 0.00 14 ILE A CA 14
ATOM 8058 C C . ILE A 1 14 ? -3.780 -1.496 1.252 1.00 0.00 14 ILE A C 14
ATOM 8059 O O . ILE A 1 14 ? -2.573 -1.628 1.457 1.00 0.00 14 ILE A O 14
ATOM 8075 N N . PHE A 1 15 ? -4.361 -1.839 0.111 1.00 0.00 15 PHE A N 14
ATOM 8076 C CA . PHE A 1 15 ? -3.618 -2.479 -0.965 1.00 0.00 15 PHE A CA 14
ATOM 8077 C C . PHE A 1 15 ? -2.616 -1.519 -1.594 1.00 0.00 15 PHE A C 14
ATOM 8078 O O . PHE A 1 15 ? -1.506 -1.917 -1.954 1.00 0.00 15 PHE A O 14
ATOM 8095 N N . LEU A 1 16 ? -3.005 -0.257 -1.734 1.00 0.00 16 LEU A N 14
ATOM 8096 C CA . LEU A 1 16 ? -2.116 0.745 -2.305 1.00 0.00 16 LEU A CA 14
ATOM 8097 C C . LEU A 1 16 ? -0.984 1.051 -1.326 1.00 0.00 16 LEU A C 14
ATOM 8098 O O . LEU A 1 16 ? 0.149 1.304 -1.733 1.00 0.00 16 LEU A O 14
ATOM 8114 N N . LEU A 1 17 ? -1.293 0.999 -0.035 1.00 0.00 17 LEU A N 14
ATOM 8115 C CA . LEU A 1 17 ? -0.297 1.200 1.007 1.00 0.00 17 LEU A CA 14
ATOM 8116 C C . LEU A 1 17 ? 0.755 0.101 0.952 1.00 0.00 17 LEU A C 14
ATOM 8117 O O . LEU A 1 17 ? 1.952 0.379 0.871 1.00 0.00 17 LEU A O 14
ATOM 8133 N N . GLU A 1 18 ? 0.293 -1.143 0.981 1.00 0.00 18 GLU A N 14
ATOM 8134 C CA . GLU A 1 18 ? 1.178 -2.299 0.896 1.00 0.00 18 GLU A CA 14
ATOM 8135 C C . GLU A 1 18 ? 2.019 -2.243 -0.378 1.00 0.00 18 GLU A C 14
ATOM 8136 O O . GLU A 1 18 ? 3.162 -2.700 -0.400 1.00 0.00 18 GLU A O 14
ATOM 8148 N N . PHE A 1 19 ? 1.447 -1.683 -1.437 1.00 0.00 19 PHE A N 14
ATOM 8149 C CA . PHE A 1 19 ? 2.168 -1.517 -2.688 1.00 0.00 19 PHE A CA 14
ATOM 8150 C C . PHE A 1 19 ? 3.288 -0.493 -2.525 1.00 0.00 19 PHE A C 14
ATOM 8151 O O . PHE A 1 19 ? 4.443 -0.783 -2.820 1.00 0.00 19 PHE A O 14
ATOM 8168 N N . LEU A 1 20 ? 2.943 0.695 -2.034 1.00 0.00 20 LEU A N 14
ATOM 8169 C CA . LEU A 1 20 ? 3.910 1.777 -1.863 1.00 0.00 20 LEU A CA 14
ATOM 8170 C C . LEU A 1 20 ? 5.078 1.368 -0.971 1.00 0.00 20 LEU A C 14
ATOM 8171 O O . LEU A 1 20 ? 6.237 1.535 -1.347 1.00 0.00 20 LEU A O 14
ATOM 8187 N N . LEU A 1 21 ? 4.779 0.809 0.198 1.00 0.00 21 LEU A N 14
ATOM 8188 C CA . LEU A 1 21 ? 5.820 0.489 1.170 1.00 0.00 21 LEU A CA 14
ATOM 8189 C C . LEU A 1 21 ? 6.723 -0.644 0.686 1.00 0.00 21 LEU A C 14
ATOM 8190 O O . LEU A 1 21 ? 7.806 -0.853 1.224 1.00 0.00 21 LEU A O 14
ATOM 8206 N N . ASP A 1 22 ? 6.271 -1.376 -0.321 1.00 0.00 22 ASP A N 14
ATOM 8207 C CA . ASP A 1 22 ? 7.062 -2.466 -0.882 1.00 0.00 22 ASP A CA 14
ATOM 8208 C C . ASP A 1 22 ? 7.779 -2.017 -2.146 1.00 0.00 22 ASP A C 14
ATOM 8209 O O . ASP A 1 22 ? 8.965 -2.283 -2.330 1.00 0.00 22 ASP A O 14
ATOM 8218 N N . PHE A 1 23 ? 7.052 -1.325 -3.007 1.00 0.00 23 PHE A N 14
ATOM 8219 C CA . PHE A 1 23 ? 7.589 -0.858 -4.278 1.00 0.00 23 PHE A CA 14
ATOM 8220 C C . PHE A 1 23 ? 8.669 0.199 -4.061 1.00 0.00 23 PHE A C 14
ATOM 8221 O O . PHE A 1 23 ? 9.663 0.244 -4.785 1.00 0.00 23 PHE A O 14
ATOM 8238 N N . CYS A 1 24 ? 8.485 1.032 -3.049 1.00 0.00 24 CYS A N 14
ATOM 8239 C CA . CYS A 1 24 ? 9.392 2.144 -2.811 1.00 0.00 24 CYS A CA 14
ATOM 8240 C C . CYS A 1 24 ? 10.499 1.764 -1.827 1.00 0.00 24 CYS A C 14
ATOM 8241 O O . CYS A 1 24 ? 11.155 2.634 -1.249 1.00 0.00 24 CYS A O 14
ATOM 8249 N N . THR A 1 25 ? 10.707 0.463 -1.637 1.00 0.00 25 THR A N 14
ATOM 8250 C CA . THR A 1 25 ? 11.816 -0.012 -0.816 1.00 0.00 25 THR A CA 14
ATOM 8251 C C . THR A 1 25 ? 13.138 0.338 -1.482 1.00 0.00 25 THR A C 14
ATOM 8252 O O . THR A 1 25 ? 14.113 0.699 -0.820 1.00 0.00 25 THR A O 14
ATOM 8263 N N . GLY A 1 26 ? 13.155 0.232 -2.804 1.00 0.00 26 GLY A N 14
ATOM 8264 C CA . GLY A 1 26 ? 14.305 0.650 -3.566 1.00 0.00 26 GLY A CA 14
ATOM 8265 C C . GLY A 1 26 ? 14.347 2.153 -3.707 1.00 0.00 26 GLY A C 14
ATOM 8266 O O . GLY A 1 26 ? 14.051 2.695 -4.769 1.00 0.00 26 GLY A O 14
ATOM 8270 N N . GLU A 1 27 ? 14.712 2.825 -2.620 1.00 0.00 27 GLU A N 14
ATOM 8271 C CA . GLU A 1 27 ? 14.749 4.285 -2.570 1.00 0.00 27 GLU A CA 14
ATOM 8272 C C . GLU A 1 27 ? 15.866 4.841 -3.440 1.00 0.00 27 GLU A C 14
ATOM 8273 O O . GLU A 1 27 ? 16.017 6.054 -3.589 1.00 0.00 27 GLU A O 14
ATOM 8285 N N . ASP A 1 28 ? 16.666 3.941 -3.982 1.00 0.00 28 ASP A N 14
ATOM 8286 C CA . ASP A 1 28 ? 17.639 4.293 -5.008 1.00 0.00 28 ASP A CA 14
ATOM 8287 C C . ASP A 1 28 ? 16.909 4.788 -6.253 1.00 0.00 28 ASP A C 14
ATOM 8288 O O . ASP A 1 28 ? 17.424 5.601 -7.018 1.00 0.00 28 ASP A O 14
ATOM 8297 N N . SER A 1 29 ? 15.700 4.283 -6.439 1.00 0.00 29 SER A N 14
ATOM 8298 C CA . SER A 1 29 ? 14.849 4.679 -7.547 1.00 0.00 29 SER A CA 14
ATOM 8299 C C . SER A 1 29 ? 13.505 5.168 -7.012 1.00 0.00 29 SER A C 14
ATOM 8300 O O . SER A 1 29 ? 13.399 5.529 -5.837 1.00 0.00 29 SER A O 14
ATOM 8308 N N . VAL A 1 30 ? 12.495 5.195 -7.881 1.00 0.00 30 VAL A N 14
ATOM 8309 C CA . VAL A 1 30 ? 11.132 5.544 -7.500 1.00 0.00 30 VAL A CA 14
ATOM 8310 C C . VAL A 1 30 ? 11.020 7.013 -7.096 1.00 0.00 30 VAL A C 14
ATOM 8311 O O . VAL A 1 30 ? 11.303 7.390 -5.957 1.00 0.00 30 VAL A O 14
ATOM 8324 N N . ASP A 1 31 ? 10.581 7.837 -8.040 1.00 0.00 31 ASP A N 14
ATOM 8325 C CA . ASP A 1 31 ? 10.382 9.266 -7.797 1.00 0.00 31 ASP A CA 14
ATOM 8326 C C . ASP A 1 31 ? 9.063 9.511 -7.073 1.00 0.00 31 ASP A C 14
ATOM 8327 O O . ASP A 1 31 ? 8.578 10.642 -7.008 1.00 0.00 31 ASP A O 14
ATOM 8336 N N . GLY A 1 32 ? 8.479 8.445 -6.544 1.00 0.00 32 GLY A N 14
ATOM 8337 C CA . GLY A 1 32 ? 7.258 8.565 -5.775 1.00 0.00 32 GLY A CA 14
ATOM 8338 C C . GLY A 1 32 ? 7.502 9.195 -4.421 1.00 0.00 32 GLY A C 14
ATOM 8339 O O . GLY A 1 32 ? 6.567 9.688 -3.785 1.00 0.00 32 GLY A O 14
ATOM 8343 N N . LYS A 1 33 ? 8.766 9.168 -3.991 1.00 0.00 33 LYS A N 14
ATOM 8344 C CA . LYS A 1 33 ? 9.199 9.788 -2.747 1.00 0.00 33 LYS A CA 14
ATOM 8345 C C . LYS A 1 33 ? 8.699 9.004 -1.547 1.00 0.00 33 LYS A C 14
ATOM 8346 O O . LYS A 1 33 ? 7.551 9.137 -1.123 1.00 0.00 33 LYS A O 14
ATOM 8365 N N . LYS A 1 34 ? 9.579 8.158 -1.032 1.00 0.00 34 LYS A N 14
ATOM 8366 C CA . LYS A 1 34 ? 9.297 7.356 0.156 1.00 0.00 34 LYS A CA 14
ATOM 8367 C C . LYS A 1 34 ? 8.795 8.222 1.311 1.00 0.00 34 LYS A C 14
ATOM 8368 O O . LYS A 1 34 ? 7.915 7.809 2.067 1.00 0.00 34 LYS A O 14
ATOM 8387 N N . ARG A 1 35 ? 9.345 9.423 1.438 1.00 0.00 35 ARG A N 14
ATOM 8388 C CA . ARG A 1 35 ? 8.936 10.330 2.496 1.00 0.00 35 ARG A CA 14
ATOM 8389 C C . ARG A 1 35 ? 7.787 11.214 2.025 1.00 0.00 35 ARG A C 14
ATOM 8390 O O . ARG A 1 35 ? 7.999 12.243 1.377 1.00 0.00 35 ARG A O 14
ATOM 8411 N N . GLN A 1 36 ? 6.573 10.789 2.334 1.00 0.00 36 GLN A N 14
ATOM 8412 C CA . GLN A 1 36 ? 5.382 11.556 2.011 1.00 0.00 36 GLN A CA 14
ATOM 8413 C C . GLN A 1 36 ? 4.773 12.128 3.280 1.00 0.00 36 GLN A C 14
ATOM 8414 O O . GLN A 1 36 ? 4.106 11.372 4.016 1.00 0.00 36 GLN A O 14
ATOM 8429 N N . THR A 1 1 ? -15.973 -1.475 10.594 1.00 0.00 1 THR A N 15
ATOM 8430 C CA . THR A 1 1 ? -16.756 -0.926 11.716 1.00 0.00 1 THR A CA 15
ATOM 8431 C C . THR A 1 1 ? -17.093 0.540 11.454 1.00 0.00 1 THR A C 15
ATOM 8432 O O . THR A 1 1 ? -16.258 1.294 10.946 1.00 0.00 1 THR A O 15
ATOM 8445 N N . TRP A 1 2 ? -18.337 0.922 11.752 1.00 0.00 2 TRP A N 15
ATOM 8446 C CA . TRP A 1 2 ? -18.802 2.298 11.574 1.00 0.00 2 TRP A CA 15
ATOM 8447 C C . TRP A 1 2 ? -18.656 2.732 10.110 1.00 0.00 2 TRP A C 15
ATOM 8448 O O . TRP A 1 2 ? -18.515 3.913 9.802 1.00 0.00 2 TRP A O 15
ATOM 8469 N N . SER A 1 3 ? -18.699 1.763 9.209 1.00 0.00 3 SER A N 15
ATOM 8470 C CA . SER A 1 3 ? -18.530 2.022 7.789 1.00 0.00 3 SER A CA 15
ATOM 8471 C C . SER A 1 3 ? -19.114 0.873 6.976 1.00 0.00 3 SER A C 15
ATOM 8472 O O . SER A 1 3 ? -18.488 -0.176 6.824 1.00 0.00 3 SER A O 15
ATOM 8480 N N . GLY A 1 4 ? -20.324 1.060 6.475 1.00 0.00 4 GLY A N 15
ATOM 8481 C CA . GLY A 1 4 ? -20.997 -0.010 5.767 1.00 0.00 4 GLY A CA 15
ATOM 8482 C C . GLY A 1 4 ? -21.119 0.243 4.279 1.00 0.00 4 GLY A C 15
ATOM 8483 O O . GLY A 1 4 ? -21.419 -0.673 3.514 1.00 0.00 4 GLY A O 15
ATOM 8487 N N . THR A 1 5 ? -20.887 1.476 3.859 1.00 0.00 5 THR A N 15
ATOM 8488 C CA . THR A 1 5 ? -21.017 1.820 2.454 1.00 0.00 5 THR A CA 15
ATOM 8489 C C . THR A 1 5 ? -19.652 1.998 1.796 1.00 0.00 5 THR A C 15
ATOM 8490 O O . THR A 1 5 ? -19.257 1.208 0.939 1.00 0.00 5 THR A O 15
ATOM 8501 N N . LYS A 1 6 ? -18.914 3.007 2.237 1.00 0.00 6 LYS A N 15
ATOM 8502 C CA . LYS A 1 6 ? -17.644 3.364 1.614 1.00 0.00 6 LYS A CA 15
ATOM 8503 C C . LYS A 1 6 ? -16.498 2.511 2.151 1.00 0.00 6 LYS A C 15
ATOM 8504 O O . LYS A 1 6 ? -15.325 2.814 1.930 1.00 0.00 6 LYS A O 15
ATOM 8523 N N . LYS A 1 7 ? -16.842 1.417 2.822 1.00 0.00 7 LYS A N 15
ATOM 8524 C CA . LYS A 1 7 ? -15.841 0.542 3.418 1.00 0.00 7 LYS A CA 15
ATOM 8525 C C . LYS A 1 7 ? -15.087 -0.249 2.346 1.00 0.00 7 LYS A C 15
ATOM 8526 O O . LYS A 1 7 ? -14.164 -0.999 2.651 1.00 0.00 7 LYS A O 15
ATOM 8545 N N . ARG A 1 8 ? -15.480 -0.076 1.090 1.00 0.00 8 ARG A N 15
ATOM 8546 C CA . ARG A 1 8 ? -14.791 -0.720 -0.015 1.00 0.00 8 ARG A CA 15
ATOM 8547 C C . ARG A 1 8 ? -13.653 0.167 -0.507 1.00 0.00 8 ARG A C 15
ATOM 8548 O O . ARG A 1 8 ? -12.683 -0.313 -1.087 1.00 0.00 8 ARG A O 15
ATOM 8569 N N . ALA A 1 9 ? -13.770 1.463 -0.255 1.00 0.00 9 ALA A N 15
ATOM 8570 C CA . ALA A 1 9 ? -12.752 2.413 -0.676 1.00 0.00 9 ALA A CA 15
ATOM 8571 C C . ALA A 1 9 ? -11.545 2.361 0.252 1.00 0.00 9 ALA A C 15
ATOM 8572 O O . ALA A 1 9 ? -10.403 2.454 -0.193 1.00 0.00 9 ALA A O 15
ATOM 8579 N N . GLN A 1 10 ? -11.806 2.185 1.546 1.00 0.00 10 GLN A N 15
ATOM 8580 C CA . GLN A 1 10 ? -10.738 2.136 2.540 1.00 0.00 10 GLN A CA 15
ATOM 8581 C C . GLN A 1 10 ? -9.814 0.946 2.297 1.00 0.00 10 GLN A C 15
ATOM 8582 O O . GLN A 1 10 ? -8.620 1.010 2.579 1.00 0.00 10 GLN A O 15
ATOM 8596 N N . ARG A 1 11 ? -10.372 -0.128 1.750 1.00 0.00 11 ARG A N 15
ATOM 8597 C CA . ARG A 1 11 ? -9.601 -1.339 1.504 1.00 0.00 11 ARG A CA 15
ATOM 8598 C C . ARG A 1 11 ? -8.638 -1.121 0.343 1.00 0.00 11 ARG A C 15
ATOM 8599 O O . ARG A 1 11 ? -7.590 -1.756 0.264 1.00 0.00 11 ARG A O 15
ATOM 8620 N N . ILE A 1 12 ? -8.996 -0.202 -0.547 1.00 0.00 12 ILE A N 15
ATOM 8621 C CA . ILE A 1 12 ? -8.131 0.152 -1.659 1.00 0.00 12 ILE A CA 15
ATOM 8622 C C . ILE A 1 12 ? -6.885 0.847 -1.134 1.00 0.00 12 ILE A C 15
ATOM 8623 O O . ILE A 1 12 ? -5.774 0.575 -1.585 1.00 0.00 12 ILE A O 15
ATOM 8639 N N . LEU A 1 13 ? -7.080 1.723 -0.151 1.00 0.00 13 LEU A N 15
ATOM 8640 C CA . LEU A 1 13 ? -5.974 2.414 0.496 1.00 0.00 13 LEU A CA 15
ATOM 8641 C C . LEU A 1 13 ? -5.031 1.422 1.162 1.00 0.00 13 LEU A C 15
ATOM 8642 O O . LEU A 1 13 ? -3.827 1.655 1.232 1.00 0.00 13 LEU A O 15
ATOM 8658 N N . ILE A 1 14 ? -5.588 0.313 1.640 1.00 0.00 14 ILE A N 15
ATOM 8659 C CA . ILE A 1 14 ? -4.781 -0.762 2.203 1.00 0.00 14 ILE A CA 15
ATOM 8660 C C . ILE A 1 14 ? -3.838 -1.310 1.139 1.00 0.00 14 ILE A C 15
ATOM 8661 O O . ILE A 1 14 ? -2.633 -1.433 1.361 1.00 0.00 14 ILE A O 15
ATOM 8677 N N . PHE A 1 15 ? -4.398 -1.611 -0.029 1.00 0.00 15 PHE A N 15
ATOM 8678 C CA . PHE A 1 15 ? -3.621 -2.127 -1.150 1.00 0.00 15 PHE A CA 15
ATOM 8679 C C . PHE A 1 15 ? -2.560 -1.119 -1.562 1.00 0.00 15 PHE A C 15
ATOM 8680 O O . PHE A 1 15 ? -1.406 -1.477 -1.805 1.00 0.00 15 PHE A O 15
ATOM 8697 N N . LEU A 1 16 ? -2.970 0.140 -1.647 1.00 0.00 16 LEU A N 15
ATOM 8698 C CA . LEU A 1 16 ? -2.065 1.225 -2.003 1.00 0.00 16 LEU A CA 15
ATOM 8699 C C . LEU A 1 16 ? -0.918 1.306 -1.014 1.00 0.00 16 LEU A C 15
ATOM 8700 O O . LEU A 1 16 ? 0.243 1.309 -1.406 1.00 0.00 16 LEU A O 15
ATOM 8716 N N . LEU A 1 17 ? -1.257 1.354 0.268 1.00 0.00 17 LEU A N 15
ATOM 8717 C CA . LEU A 1 17 ? -0.264 1.448 1.328 1.00 0.00 17 LEU A CA 15
ATOM 8718 C C . LEU A 1 17 ? 0.752 0.314 1.234 1.00 0.00 17 LEU A C 15
ATOM 8719 O O . LEU A 1 17 ? 1.957 0.557 1.186 1.00 0.00 17 LEU A O 15
ATOM 8735 N N . GLU A 1 18 ? 0.256 -0.915 1.193 1.00 0.00 18 GLU A N 15
ATOM 8736 C CA . GLU A 1 18 ? 1.116 -2.091 1.095 1.00 0.00 18 GLU A CA 15
ATOM 8737 C C . GLU A 1 18 ? 2.038 -1.999 -0.122 1.00 0.00 18 GLU A C 15
ATOM 8738 O O . GLU A 1 18 ? 3.228 -2.314 -0.037 1.00 0.00 18 GLU A O 15
ATOM 8750 N N . PHE A 1 19 ? 1.488 -1.554 -1.246 1.00 0.00 19 PHE A N 15
ATOM 8751 C CA . PHE A 1 19 ? 2.261 -1.395 -2.472 1.00 0.00 19 PHE A CA 15
ATOM 8752 C C . PHE A 1 19 ? 3.288 -0.277 -2.317 1.00 0.00 19 PHE A C 15
ATOM 8753 O O . PHE A 1 19 ? 4.449 -0.426 -2.698 1.00 0.00 19 PHE A O 15
ATOM 8770 N N . LEU A 1 20 ? 2.849 0.840 -1.754 1.00 0.00 20 LEU A N 15
ATOM 8771 C CA . LEU A 1 20 ? 3.719 1.985 -1.527 1.00 0.00 20 LEU A CA 15
ATOM 8772 C C . LEU A 1 20 ? 4.898 1.620 -0.635 1.00 0.00 20 LEU A C 15
ATOM 8773 O O . LEU A 1 20 ? 6.017 2.042 -0.891 1.00 0.00 20 LEU A O 15
ATOM 8789 N N . LEU A 1 21 ? 4.649 0.830 0.405 1.00 0.00 21 LEU A N 15
ATOM 8790 C CA . LEU A 1 21 ? 5.719 0.383 1.296 1.00 0.00 21 LEU A CA 15
ATOM 8791 C C . LEU A 1 21 ? 6.720 -0.466 0.531 1.00 0.00 21 LEU A C 15
ATOM 8792 O O . LEU A 1 21 ? 7.932 -0.349 0.716 1.00 0.00 21 LEU A O 15
ATOM 8808 N N . ASP A 1 22 ? 6.195 -1.318 -0.331 1.00 0.00 22 ASP A N 15
ATOM 8809 C CA . ASP A 1 22 ? 7.021 -2.206 -1.144 1.00 0.00 22 ASP A CA 15
ATOM 8810 C C . ASP A 1 22 ? 7.863 -1.417 -2.141 1.00 0.00 22 ASP A C 15
ATOM 8811 O O . ASP A 1 22 ? 9.062 -1.652 -2.282 1.00 0.00 22 ASP A O 15
ATOM 8820 N N . PHE A 1 23 ? 7.223 -0.478 -2.821 1.00 0.00 23 PHE A N 15
ATOM 8821 C CA . PHE A 1 23 ? 7.882 0.319 -3.850 1.00 0.00 23 PHE A CA 15
ATOM 8822 C C . PHE A 1 23 ? 8.824 1.357 -3.234 1.00 0.00 23 PHE A C 15
ATOM 8823 O O . PHE A 1 23 ? 9.838 1.723 -3.833 1.00 0.00 23 PHE A O 15
ATOM 8840 N N . CYS A 1 24 ? 8.488 1.803 -2.026 1.00 0.00 24 CYS A N 15
ATOM 8841 C CA . CYS A 1 24 ? 9.232 2.860 -1.343 1.00 0.00 24 CYS A CA 15
ATOM 8842 C C . CYS A 1 24 ? 10.672 2.452 -1.056 1.00 0.00 24 CYS A C 15
ATOM 8843 O O . CYS A 1 24 ? 11.561 3.306 -1.019 1.00 0.00 24 CYS A O 15
ATOM 8851 N N . THR A 1 25 ? 10.905 1.157 -0.860 1.00 0.00 25 THR A N 15
ATOM 8852 C CA . THR A 1 25 ? 12.237 0.677 -0.519 1.00 0.00 25 THR A CA 15
ATOM 8853 C C . THR A 1 25 ? 13.202 0.897 -1.682 1.00 0.00 25 THR A C 15
ATOM 8854 O O . THR A 1 25 ? 14.415 0.977 -1.491 1.00 0.00 25 THR A O 15
ATOM 8865 N N . GLY A 1 26 ? 12.649 1.014 -2.885 1.00 0.00 26 GLY A N 15
ATOM 8866 C CA . GLY A 1 26 ? 13.455 1.302 -4.050 1.00 0.00 26 GLY A CA 15
ATOM 8867 C C . GLY A 1 26 ? 14.050 0.059 -4.674 1.00 0.00 26 GLY A C 15
ATOM 8868 O O . GLY A 1 26 ? 13.926 -1.040 -4.134 1.00 0.00 26 GLY A O 15
ATOM 8872 N N . GLU A 1 27 ? 14.685 0.234 -5.822 1.00 0.00 27 GLU A N 15
ATOM 8873 C CA . GLU A 1 27 ? 15.381 -0.857 -6.485 1.00 0.00 27 GLU A CA 15
ATOM 8874 C C . GLU A 1 27 ? 16.825 -0.893 -6.011 1.00 0.00 27 GLU A C 15
ATOM 8875 O O . GLU A 1 27 ? 17.287 -1.890 -5.454 1.00 0.00 27 GLU A O 15
ATOM 8887 N N . ASP A 1 28 ? 17.527 0.212 -6.217 1.00 0.00 28 ASP A N 15
ATOM 8888 C CA . ASP A 1 28 ? 18.866 0.380 -5.669 1.00 0.00 28 ASP A CA 15
ATOM 8889 C C . ASP A 1 28 ? 18.767 0.713 -4.192 1.00 0.00 28 ASP A C 15
ATOM 8890 O O . ASP A 1 28 ? 19.720 0.540 -3.429 1.00 0.00 28 ASP A O 15
ATOM 8899 N N . SER A 1 29 ? 17.586 1.199 -3.812 1.00 0.00 29 SER A N 15
ATOM 8900 C CA . SER A 1 29 ? 17.270 1.550 -2.437 1.00 0.00 29 SER A CA 15
ATOM 8901 C C . SER A 1 29 ? 18.120 2.737 -1.983 1.00 0.00 29 SER A C 15
ATOM 8902 O O . SER A 1 29 ? 18.637 3.489 -2.811 1.00 0.00 29 SER A O 15
ATOM 8910 N N . VAL A 1 30 ? 18.247 2.914 -0.677 1.00 0.00 30 VAL A N 15
ATOM 8911 C CA . VAL A 1 30 ? 19.025 4.008 -0.125 1.00 0.00 30 VAL A CA 15
ATOM 8912 C C . VAL A 1 30 ? 20.478 3.597 0.069 1.00 0.00 30 VAL A C 15
ATOM 8913 O O . VAL A 1 30 ? 21.303 4.368 0.565 1.00 0.00 30 VAL A O 15
ATOM 8926 N N . ASP A 1 31 ? 20.784 2.381 -0.338 1.00 0.00 31 ASP A N 15
ATOM 8927 C CA . ASP A 1 31 ? 22.137 1.857 -0.223 1.00 0.00 31 ASP A CA 15
ATOM 8928 C C . ASP A 1 31 ? 22.898 2.073 -1.524 1.00 0.00 31 ASP A C 15
ATOM 8929 O O . ASP A 1 31 ? 23.921 2.759 -1.556 1.00 0.00 31 ASP A O 15
ATOM 8938 N N . GLY A 1 32 ? 22.380 1.474 -2.595 1.00 0.00 32 GLY A N 15
ATOM 8939 C CA . GLY A 1 32 ? 22.913 1.698 -3.926 1.00 0.00 32 GLY A CA 15
ATOM 8940 C C . GLY A 1 32 ? 24.264 1.052 -4.161 1.00 0.00 32 GLY A C 15
ATOM 8941 O O . GLY A 1 32 ? 24.873 1.251 -5.213 1.00 0.00 32 GLY A O 15
ATOM 8945 N N . LYS A 1 33 ? 24.737 0.273 -3.202 1.00 0.00 33 LYS A N 15
ATOM 8946 C CA . LYS A 1 33 ? 26.054 -0.333 -3.307 1.00 0.00 33 LYS A CA 15
ATOM 8947 C C . LYS A 1 33 ? 25.941 -1.828 -3.566 1.00 0.00 33 LYS A C 15
ATOM 8948 O O . LYS A 1 33 ? 26.875 -2.590 -3.309 1.00 0.00 33 LYS A O 15
ATOM 8967 N N . LYS A 1 34 ? 24.789 -2.243 -4.072 1.00 0.00 34 LYS A N 15
ATOM 8968 C CA . LYS A 1 34 ? 24.564 -3.638 -4.416 1.00 0.00 34 LYS A CA 15
ATOM 8969 C C . LYS A 1 34 ? 25.500 -4.066 -5.543 1.00 0.00 34 LYS A C 15
ATOM 8970 O O . LYS A 1 34 ? 25.407 -3.562 -6.667 1.00 0.00 34 LYS A O 15
ATOM 8989 N N . ARG A 1 35 ? 26.422 -4.973 -5.216 1.00 0.00 35 ARG A N 15
ATOM 8990 C CA . ARG A 1 35 ? 27.429 -5.458 -6.164 1.00 0.00 35 ARG A CA 15
ATOM 8991 C C . ARG A 1 35 ? 28.325 -4.315 -6.636 1.00 0.00 35 ARG A C 15
ATOM 8992 O O . ARG A 1 35 ? 28.865 -4.343 -7.744 1.00 0.00 35 ARG A O 15
ATOM 9013 N N . GLN A 1 36 ? 28.481 -3.317 -5.780 1.00 0.00 36 GLN A N 15
ATOM 9014 C CA . GLN A 1 36 ? 29.301 -2.160 -6.084 1.00 0.00 36 GLN A CA 15
ATOM 9015 C C . GLN A 1 36 ? 30.536 -2.157 -5.196 1.00 0.00 36 GLN A C 15
ATOM 9016 O O . GLN A 1 36 ? 31.660 -2.192 -5.734 1.00 0.00 36 GLN A O 15
ATOM 9031 N N . THR A 1 1 ? -18.271 -7.355 3.267 1.00 0.00 1 THR A N 16
ATOM 9032 C CA . THR A 1 1 ? -19.424 -8.213 3.613 1.00 0.00 1 THR A CA 16
ATOM 9033 C C . THR A 1 1 ? -19.737 -8.130 5.110 1.00 0.00 1 THR A C 16
ATOM 9034 O O . THR A 1 1 ? -20.882 -8.304 5.529 1.00 0.00 1 THR A O 16
ATOM 9047 N N . TRP A 1 2 ? -18.722 -7.842 5.916 1.00 0.00 2 TRP A N 16
ATOM 9048 C CA . TRP A 1 2 ? -18.903 -7.712 7.355 1.00 0.00 2 TRP A CA 16
ATOM 9049 C C . TRP A 1 2 ? -18.520 -6.311 7.813 1.00 0.00 2 TRP A C 16
ATOM 9050 O O . TRP A 1 2 ? -17.378 -6.065 8.215 1.00 0.00 2 TRP A O 16
ATOM 9071 N N . SER A 1 3 ? -19.488 -5.398 7.735 1.00 0.00 3 SER A N 16
ATOM 9072 C CA . SER A 1 3 ? -19.282 -3.996 8.086 1.00 0.00 3 SER A CA 16
ATOM 9073 C C . SER A 1 3 ? -18.220 -3.366 7.185 1.00 0.00 3 SER A C 16
ATOM 9074 O O . SER A 1 3 ? -17.360 -2.614 7.645 1.00 0.00 3 SER A O 16
ATOM 9082 N N . GLY A 1 4 ? -18.303 -3.659 5.894 1.00 0.00 4 GLY A N 16
ATOM 9083 C CA . GLY A 1 4 ? -17.284 -3.206 4.971 1.00 0.00 4 GLY A CA 16
ATOM 9084 C C . GLY A 1 4 ? -17.820 -2.298 3.882 1.00 0.00 4 GLY A C 16
ATOM 9085 O O . GLY A 1 4 ? -17.190 -2.145 2.835 1.00 0.00 4 GLY A O 16
ATOM 9089 N N . THR A 1 5 ? -18.969 -1.685 4.124 1.00 0.00 5 THR A N 16
ATOM 9090 C CA . THR A 1 5 ? -19.561 -0.771 3.158 1.00 0.00 5 THR A CA 16
ATOM 9091 C C . THR A 1 5 ? -18.710 0.486 3.009 1.00 0.00 5 THR A C 16
ATOM 9092 O O . THR A 1 5 ? -18.307 0.850 1.904 1.00 0.00 5 THR A O 16
ATOM 9103 N N . LYS A 1 6 ? -18.408 1.122 4.134 1.00 0.00 6 LYS A N 16
ATOM 9104 C CA . LYS A 1 6 ? -17.562 2.309 4.143 1.00 0.00 6 LYS A CA 16
ATOM 9105 C C . LYS A 1 6 ? -16.092 1.915 4.064 1.00 0.00 6 LYS A C 16
ATOM 9106 O O . LYS A 1 6 ? -15.201 2.763 4.102 1.00 0.00 6 LYS A O 16
ATOM 9125 N N . LYS A 1 7 ? -15.846 0.619 3.947 1.00 0.00 7 LYS A N 16
ATOM 9126 C CA . LYS A 1 7 ? -14.490 0.106 3.908 1.00 0.00 7 LYS A CA 16
ATOM 9127 C C . LYS A 1 7 ? -14.120 -0.317 2.494 1.00 0.00 7 LYS A C 16
ATOM 9128 O O . LYS A 1 7 ? -13.095 -0.959 2.278 1.00 0.00 7 LYS A O 16
ATOM 9147 N N . ARG A 1 8 ? -14.959 0.046 1.533 1.00 0.00 8 ARG A N 16
ATOM 9148 C CA . ARG A 1 8 ? -14.702 -0.275 0.136 1.00 0.00 8 ARG A CA 16
ATOM 9149 C C . ARG A 1 8 ? -13.552 0.590 -0.369 1.00 0.00 8 ARG A C 16
ATOM 9150 O O . ARG A 1 8 ? -12.650 0.113 -1.052 1.00 0.00 8 ARG A O 16
ATOM 9171 N N . ALA A 1 9 ? -13.586 1.864 -0.020 1.00 0.00 9 ALA A N 16
ATOM 9172 C CA . ALA A 1 9 ? -12.513 2.774 -0.379 1.00 0.00 9 ALA A CA 16
ATOM 9173 C C . ALA A 1 9 ? -11.277 2.490 0.465 1.00 0.00 9 ALA A C 16
ATOM 9174 O O . ALA A 1 9 ? -10.150 2.503 -0.029 1.00 0.00 9 ALA A O 16
ATOM 9181 N N . GLN A 1 10 ? -11.510 2.208 1.743 1.00 0.00 10 GLN A N 16
ATOM 9182 C CA . GLN A 1 10 ? -10.430 1.925 2.677 1.00 0.00 10 GLN A CA 16
ATOM 9183 C C . GLN A 1 10 ? -9.670 0.666 2.285 1.00 0.00 10 GLN A C 16
ATOM 9184 O O . GLN A 1 10 ? -8.455 0.601 2.447 1.00 0.00 10 GLN A O 16
ATOM 9198 N N . ARG A 1 11 ? -10.380 -0.327 1.759 1.00 0.00 11 ARG A N 16
ATOM 9199 C CA . ARG A 1 11 ? -9.745 -1.583 1.377 1.00 0.00 11 ARG A CA 16
ATOM 9200 C C . ARG A 1 11 ? -8.762 -1.345 0.236 1.00 0.00 11 ARG A C 16
ATOM 9201 O O . ARG A 1 11 ? -7.702 -1.963 0.177 1.00 0.00 11 ARG A O 16
ATOM 9222 N N . ILE A 1 12 ? -9.112 -0.418 -0.650 1.00 0.00 12 ILE A N 16
ATOM 9223 C CA . ILE A 1 12 ? -8.238 -0.053 -1.751 1.00 0.00 12 ILE A CA 16
ATOM 9224 C C . ILE A 1 12 ? -7.020 0.679 -1.207 1.00 0.00 12 ILE A C 16
ATOM 9225 O O . ILE A 1 12 ? -5.891 0.417 -1.617 1.00 0.00 12 ILE A O 16
ATOM 9241 N N . LEU A 1 13 ? -7.268 1.578 -0.257 1.00 0.00 13 LEU A N 16
ATOM 9242 C CA . LEU A 1 13 ? -6.208 2.308 0.421 1.00 0.00 13 LEU A CA 16
ATOM 9243 C C . LEU A 1 13 ? -5.169 1.350 1.000 1.00 0.00 13 LEU A C 16
ATOM 9244 O O . LEU A 1 13 ? -3.967 1.574 0.864 1.00 0.00 13 LEU A O 16
ATOM 9260 N N . ILE A 1 14 ? -5.642 0.278 1.631 1.00 0.00 14 ILE A N 16
ATOM 9261 C CA . ILE A 1 14 ? -4.760 -0.733 2.203 1.00 0.00 14 ILE A CA 16
ATOM 9262 C C . ILE A 1 14 ? -3.852 -1.334 1.134 1.00 0.00 14 ILE A C 16
ATOM 9263 O O . ILE A 1 14 ? -2.646 -1.485 1.340 1.00 0.00 14 ILE A O 16
ATOM 9279 N N . PHE A 1 15 ? -4.441 -1.648 -0.011 1.00 0.00 15 PHE A N 16
ATOM 9280 C CA . PHE A 1 15 ? -3.718 -2.284 -1.108 1.00 0.00 15 PHE A CA 16
ATOM 9281 C C . PHE A 1 15 ? -2.716 -1.323 -1.739 1.00 0.00 15 PHE A C 16
ATOM 9282 O O . PHE A 1 15 ? -1.634 -1.724 -2.169 1.00 0.00 15 PHE A O 16
ATOM 9299 N N . LEU A 1 16 ? -3.097 -0.060 -1.823 1.00 0.00 16 LEU A N 16
ATOM 9300 C CA . LEU A 1 16 ? -2.204 0.971 -2.334 1.00 0.00 16 LEU A CA 16
ATOM 9301 C C . LEU A 1 16 ? -1.044 1.177 -1.372 1.00 0.00 16 LEU A C 16
ATOM 9302 O O . LEU A 1 16 ? 0.121 1.138 -1.764 1.00 0.00 16 LEU A O 16
ATOM 9318 N N . LEU A 1 17 ? -1.386 1.370 -0.106 1.00 0.00 17 LEU A N 16
ATOM 9319 C CA . LEU A 1 17 ? -0.406 1.645 0.938 1.00 0.00 17 LEU A CA 16
ATOM 9320 C C . LEU A 1 17 ? 0.617 0.510 1.032 1.00 0.00 17 LEU A C 16
ATOM 9321 O O . LEU A 1 17 ? 1.826 0.755 1.052 1.00 0.00 17 LEU A O 16
ATOM 9337 N N . GLU A 1 18 ? 0.130 -0.730 1.061 1.00 0.00 18 GLU A N 16
ATOM 9338 C CA . GLU A 1 18 ? 1.005 -1.895 1.187 1.00 0.00 18 GLU A CA 16
ATOM 9339 C C . GLU A 1 18 ? 1.966 -1.977 0.006 1.00 0.00 18 GLU A C 16
ATOM 9340 O O . GLU A 1 18 ? 3.107 -2.420 0.145 1.00 0.00 18 GLU A O 16
ATOM 9352 N N . PHE A 1 19 ? 1.495 -1.537 -1.150 1.00 0.00 19 PHE A N 16
ATOM 9353 C CA . PHE A 1 19 ? 2.297 -1.553 -2.359 1.00 0.00 19 PHE A CA 16
ATOM 9354 C C . PHE A 1 19 ? 3.336 -0.441 -2.327 1.00 0.00 19 PHE A C 16
ATOM 9355 O O . PHE A 1 19 ? 4.501 -0.662 -2.638 1.00 0.00 19 PHE A O 16
ATOM 9372 N N . LEU A 1 20 ? 2.904 0.753 -1.945 1.00 0.00 20 LEU A N 16
ATOM 9373 C CA . LEU A 1 20 ? 3.778 1.920 -1.926 1.00 0.00 20 LEU A CA 16
ATOM 9374 C C . LEU A 1 20 ? 4.961 1.721 -0.983 1.00 0.00 20 LEU A C 16
ATOM 9375 O O . LEU A 1 20 ? 6.091 2.071 -1.319 1.00 0.00 20 LEU A O 16
ATOM 9391 N N . LEU A 1 21 ? 4.706 1.145 0.187 1.00 0.00 21 LEU A N 16
ATOM 9392 C CA . LEU A 1 21 ? 5.772 0.903 1.153 1.00 0.00 21 LEU A CA 16
ATOM 9393 C C . LEU A 1 21 ? 6.711 -0.196 0.651 1.00 0.00 21 LEU A C 16
ATOM 9394 O O . LEU A 1 21 ? 7.912 -0.178 0.925 1.00 0.00 21 LEU A O 16
ATOM 9410 N N . ASP A 1 22 ? 6.153 -1.138 -0.102 1.00 0.00 22 ASP A N 16
ATOM 9411 C CA . ASP A 1 22 ? 6.935 -2.225 -0.685 1.00 0.00 22 ASP A CA 16
ATOM 9412 C C . ASP A 1 22 ? 7.762 -1.697 -1.852 1.00 0.00 22 ASP A C 16
ATOM 9413 O O . ASP A 1 22 ? 8.896 -2.116 -2.070 1.00 0.00 22 ASP A O 16
ATOM 9422 N N . PHE A 1 23 ? 7.180 -0.764 -2.587 1.00 0.00 23 PHE A N 16
ATOM 9423 C CA . PHE A 1 23 ? 7.878 -0.083 -3.665 1.00 0.00 23 PHE A CA 16
ATOM 9424 C C . PHE A 1 23 ? 9.069 0.691 -3.106 1.00 0.00 23 PHE A C 16
ATOM 9425 O O . PHE A 1 23 ? 10.128 0.756 -3.724 1.00 0.00 23 PHE A O 16
ATOM 9442 N N . CYS A 1 24 ? 8.883 1.271 -1.925 1.00 0.00 24 CYS A N 16
ATOM 9443 C CA . CYS A 1 24 ? 9.941 2.020 -1.262 1.00 0.00 24 CYS A CA 16
ATOM 9444 C C . CYS A 1 24 ? 11.032 1.084 -0.745 1.00 0.00 24 CYS A C 16
ATOM 9445 O O . CYS A 1 24 ? 12.160 1.107 -1.239 1.00 0.00 24 CYS A O 16
ATOM 9453 N N . THR A 1 25 ? 10.696 0.256 0.234 1.00 0.00 25 THR A N 16
ATOM 9454 C CA . THR A 1 25 ? 11.670 -0.646 0.825 1.00 0.00 25 THR A CA 16
ATOM 9455 C C . THR A 1 25 ? 11.499 -2.064 0.291 1.00 0.00 25 THR A C 16
ATOM 9456 O O . THR A 1 25 ? 12.406 -2.616 -0.335 1.00 0.00 25 THR A O 16
ATOM 9467 N N . GLY A 1 26 ? 10.333 -2.645 0.533 1.00 0.00 26 GLY A N 16
ATOM 9468 C CA . GLY A 1 26 ? 10.053 -3.978 0.042 1.00 0.00 26 GLY A CA 16
ATOM 9469 C C . GLY A 1 26 ? 9.850 -4.976 1.160 1.00 0.00 26 GLY A C 16
ATOM 9470 O O . GLY A 1 26 ? 10.670 -5.068 2.072 1.00 0.00 26 GLY A O 16
ATOM 9474 N N . GLU A 1 27 ? 8.755 -5.716 1.097 1.00 0.00 27 GLU A N 16
ATOM 9475 C CA . GLU A 1 27 ? 8.475 -6.745 2.086 1.00 0.00 27 GLU A CA 16
ATOM 9476 C C . GLU A 1 27 ? 8.557 -8.123 1.444 1.00 0.00 27 GLU A C 16
ATOM 9477 O O . GLU A 1 27 ? 9.173 -9.038 1.991 1.00 0.00 27 GLU A O 16
ATOM 9489 N N . ASP A 1 28 ? 7.932 -8.262 0.282 1.00 0.00 28 ASP A N 16
ATOM 9490 C CA . ASP A 1 28 ? 7.960 -9.517 -0.463 1.00 0.00 28 ASP A CA 16
ATOM 9491 C C . ASP A 1 28 ? 8.238 -9.240 -1.938 1.00 0.00 28 ASP A C 16
ATOM 9492 O O . ASP A 1 28 ? 8.286 -10.156 -2.759 1.00 0.00 28 ASP A O 16
ATOM 9501 N N . SER A 1 29 ? 8.442 -7.957 -2.252 1.00 0.00 29 SER A N 16
ATOM 9502 C CA . SER A 1 29 ? 8.678 -7.496 -3.615 1.00 0.00 29 SER A CA 16
ATOM 9503 C C . SER A 1 29 ? 7.414 -7.623 -4.466 1.00 0.00 29 SER A C 16
ATOM 9504 O O . SER A 1 29 ? 6.371 -8.083 -3.992 1.00 0.00 29 SER A O 16
ATOM 9512 N N . VAL A 1 30 ? 7.502 -7.192 -5.719 1.00 0.00 30 VAL A N 16
ATOM 9513 C CA . VAL A 1 30 ? 6.376 -7.278 -6.638 1.00 0.00 30 VAL A CA 16
ATOM 9514 C C . VAL A 1 30 ? 6.665 -8.333 -7.714 1.00 0.00 30 VAL A C 16
ATOM 9515 O O . VAL A 1 30 ? 6.251 -8.224 -8.872 1.00 0.00 30 VAL A O 16
ATOM 9528 N N . ASP A 1 31 ? 7.374 -9.379 -7.304 1.00 0.00 31 ASP A N 16
ATOM 9529 C CA . ASP A 1 31 ? 7.760 -10.452 -8.215 1.00 0.00 31 ASP A CA 16
ATOM 9530 C C . ASP A 1 31 ? 6.588 -11.402 -8.442 1.00 0.00 31 ASP A C 16
ATOM 9531 O O . ASP A 1 31 ? 6.625 -12.262 -9.323 1.00 0.00 31 ASP A O 16
ATOM 9540 N N . GLY A 1 32 ? 5.531 -11.213 -7.652 1.00 0.00 32 GLY A N 16
ATOM 9541 C CA . GLY A 1 32 ? 4.315 -11.992 -7.812 1.00 0.00 32 GLY A CA 16
ATOM 9542 C C . GLY A 1 32 ? 3.560 -11.614 -9.070 1.00 0.00 32 GLY A C 16
ATOM 9543 O O . GLY A 1 32 ? 2.523 -12.201 -9.382 1.00 0.00 32 GLY A O 16
ATOM 9547 N N . LYS A 1 33 ? 4.081 -10.610 -9.775 1.00 0.00 33 LYS A N 16
ATOM 9548 C CA . LYS A 1 33 ? 3.575 -10.206 -11.083 1.00 0.00 33 LYS A CA 16
ATOM 9549 C C . LYS A 1 33 ? 2.183 -9.595 -10.992 1.00 0.00 33 LYS A C 16
ATOM 9550 O O . LYS A 1 33 ? 1.376 -9.722 -11.910 1.00 0.00 33 LYS A O 16
ATOM 9569 N N . LYS A 1 34 ? 1.907 -8.929 -9.881 1.00 0.00 34 LYS A N 16
ATOM 9570 C CA . LYS A 1 34 ? 0.695 -8.145 -9.754 1.00 0.00 34 LYS A CA 16
ATOM 9571 C C . LYS A 1 34 ? 1.013 -6.682 -10.028 1.00 0.00 34 LYS A C 16
ATOM 9572 O O . LYS A 1 34 ? 0.675 -5.793 -9.243 1.00 0.00 34 LYS A O 16
ATOM 9591 N N . ARG A 1 35 ? 1.688 -6.444 -11.145 1.00 0.00 35 ARG A N 16
ATOM 9592 C CA . ARG A 1 35 ? 2.111 -5.103 -11.514 1.00 0.00 35 ARG A CA 16
ATOM 9593 C C . ARG A 1 35 ? 1.026 -4.418 -12.327 1.00 0.00 35 ARG A C 16
ATOM 9594 O O . ARG A 1 35 ? 0.891 -3.193 -12.302 1.00 0.00 35 ARG A O 16
ATOM 9615 N N . GLN A 1 36 ? 0.251 -5.217 -13.038 1.00 0.00 36 GLN A N 16
ATOM 9616 C CA . GLN A 1 36 ? -0.836 -4.702 -13.848 1.00 0.00 36 GLN A CA 16
ATOM 9617 C C . GLN A 1 36 ? -2.170 -5.067 -13.217 1.00 0.00 36 GLN A C 16
ATOM 9618 O O . GLN A 1 36 ? -2.843 -4.158 -12.687 1.00 0.00 36 GLN A O 16
ATOM 9633 N N . THR A 1 1 ? -20.063 -1.990 -6.947 1.00 0.00 1 THR A N 17
ATOM 9634 C CA . THR A 1 1 ? -21.133 -2.204 -5.956 1.00 0.00 1 THR A CA 17
ATOM 9635 C C . THR A 1 1 ? -21.550 -0.880 -5.327 1.00 0.00 1 THR A C 17
ATOM 9636 O O . THR A 1 1 ? -20.899 0.145 -5.540 1.00 0.00 1 THR A O 17
ATOM 9649 N N . TRP A 1 2 ? -22.640 -0.894 -4.569 1.00 0.00 2 TRP A N 17
ATOM 9650 C CA . TRP A 1 2 ? -23.157 0.325 -3.965 1.00 0.00 2 TRP A CA 17
ATOM 9651 C C . TRP A 1 2 ? -23.769 0.030 -2.594 1.00 0.00 2 TRP A C 17
ATOM 9652 O O . TRP A 1 2 ? -24.934 0.330 -2.340 1.00 0.00 2 TRP A O 17
ATOM 9673 N N . SER A 1 3 ? -22.979 -0.569 -1.714 1.00 0.00 3 SER A N 17
ATOM 9674 C CA . SER A 1 3 ? -23.438 -0.879 -0.365 1.00 0.00 3 SER A CA 17
ATOM 9675 C C . SER A 1 3 ? -22.278 -0.786 0.625 1.00 0.00 3 SER A C 17
ATOM 9676 O O . SER A 1 3 ? -22.316 -1.363 1.714 1.00 0.00 3 SER A O 17
ATOM 9684 N N . GLY A 1 4 ? -21.248 -0.055 0.234 1.00 0.00 4 GLY A N 17
ATOM 9685 C CA . GLY A 1 4 ? -20.086 0.127 1.078 1.00 0.00 4 GLY A CA 17
ATOM 9686 C C . GLY A 1 4 ? -19.050 0.987 0.398 1.00 0.00 4 GLY A C 17
ATOM 9687 O O . GLY A 1 4 ? -17.894 0.590 0.259 1.00 0.00 4 GLY A O 17
ATOM 9691 N N . THR A 1 5 ? -19.478 2.169 -0.024 1.00 0.00 5 THR A N 17
ATOM 9692 C CA . THR A 1 5 ? -18.638 3.073 -0.798 1.00 0.00 5 THR A CA 17
ATOM 9693 C C . THR A 1 5 ? -17.353 3.438 -0.057 1.00 0.00 5 THR A C 17
ATOM 9694 O O . THR A 1 5 ? -16.252 3.271 -0.590 1.00 0.00 5 THR A O 17
ATOM 9705 N N . LYS A 1 6 ? -17.497 3.919 1.172 1.00 0.00 6 LYS A N 17
ATOM 9706 C CA . LYS A 1 6 ? -16.347 4.299 1.983 1.00 0.00 6 LYS A CA 17
ATOM 9707 C C . LYS A 1 6 ? -15.503 3.080 2.321 1.00 0.00 6 LYS A C 17
ATOM 9708 O O . LYS A 1 6 ? -14.285 3.102 2.179 1.00 0.00 6 LYS A O 17
ATOM 9727 N N . LYS A 1 7 ? -16.171 2.013 2.741 1.00 0.00 7 LYS A N 17
ATOM 9728 C CA . LYS A 1 7 ? -15.495 0.793 3.166 1.00 0.00 7 LYS A CA 17
ATOM 9729 C C . LYS A 1 7 ? -14.647 0.210 2.043 1.00 0.00 7 LYS A C 17
ATOM 9730 O O . LYS A 1 7 ? -13.485 -0.149 2.249 1.00 0.00 7 LYS A O 17
ATOM 9749 N N . ARG A 1 8 ? -15.230 0.127 0.854 1.00 0.00 8 ARG A N 17
ATOM 9750 C CA . ARG A 1 8 ? -14.529 -0.394 -0.310 1.00 0.00 8 ARG A CA 17
ATOM 9751 C C . ARG A 1 8 ? -13.336 0.488 -0.649 1.00 0.00 8 ARG A C 17
ATOM 9752 O O . ARG A 1 8 ? -12.246 -0.007 -0.924 1.00 0.00 8 ARG A O 17
ATOM 9773 N N . ALA A 1 9 ? -13.545 1.796 -0.597 1.00 0.00 9 ALA A N 17
ATOM 9774 C CA . ALA A 1 9 ? -12.487 2.751 -0.891 1.00 0.00 9 ALA A CA 17
ATOM 9775 C C . ALA A 1 9 ? -11.367 2.652 0.137 1.00 0.00 9 ALA A C 17
ATOM 9776 O O . ALA A 1 9 ? -10.184 2.637 -0.215 1.00 0.00 9 ALA A O 17
ATOM 9783 N N . GLN A 1 10 ? -11.751 2.570 1.407 1.00 0.00 10 GLN A N 17
ATOM 9784 C CA . GLN A 1 10 ? -10.798 2.463 2.505 1.00 0.00 10 GLN A CA 17
ATOM 9785 C C . GLN A 1 10 ? -9.961 1.195 2.397 1.00 0.00 10 GLN A C 17
ATOM 9786 O O . GLN A 1 10 ? -8.765 1.211 2.685 1.00 0.00 10 GLN A O 17
ATOM 9800 N N . ARG A 1 11 ? -10.577 0.100 1.967 1.00 0.00 11 ARG A N 17
ATOM 9801 C CA . ARG A 1 11 ? -9.856 -1.161 1.872 1.00 0.00 11 ARG A CA 17
ATOM 9802 C C . ARG A 1 11 ? -8.838 -1.100 0.737 1.00 0.00 11 ARG A C 17
ATOM 9803 O O . ARG A 1 11 ? -7.769 -1.695 0.825 1.00 0.00 11 ARG A O 17
ATOM 9824 N N . ILE A 1 12 ? -9.163 -0.352 -0.316 1.00 0.00 12 ILE A N 17
ATOM 9825 C CA . ILE A 1 12 ? -8.244 -0.171 -1.435 1.00 0.00 12 ILE A CA 17
ATOM 9826 C C . ILE A 1 12 ? -6.992 0.566 -0.970 1.00 0.00 12 ILE A C 17
ATOM 9827 O O . ILE A 1 12 ? -5.878 0.255 -1.395 1.00 0.00 12 ILE A O 17
ATOM 9843 N N . LEU A 1 13 ? -7.186 1.526 -0.072 1.00 0.00 13 LEU A N 17
ATOM 9844 C CA . LEU A 1 13 ? -6.082 2.287 0.489 1.00 0.00 13 LEU A CA 17
ATOM 9845 C C . LEU A 1 13 ? -5.100 1.358 1.190 1.00 0.00 13 LEU A C 17
ATOM 9846 O O . LEU A 1 13 ? -3.891 1.574 1.145 1.00 0.00 13 LEU A O 17
ATOM 9862 N N . ILE A 1 14 ? -5.630 0.320 1.832 1.00 0.00 14 ILE A N 17
ATOM 9863 C CA . ILE A 1 14 ? -4.807 -0.677 2.502 1.00 0.00 14 ILE A CA 17
ATOM 9864 C C . ILE A 1 14 ? -3.823 -1.310 1.522 1.00 0.00 14 ILE A C 17
ATOM 9865 O O . ILE A 1 14 ? -2.621 -1.370 1.786 1.00 0.00 14 ILE A O 17
ATOM 9881 N N . PHE A 1 15 ? -4.342 -1.749 0.381 1.00 0.00 15 PHE A N 17
ATOM 9882 C CA . PHE A 1 15 ? -3.536 -2.433 -0.625 1.00 0.00 15 PHE A CA 17
ATOM 9883 C C . PHE A 1 15 ? -2.575 -1.475 -1.318 1.00 0.00 15 PHE A C 17
ATOM 9884 O O . PHE A 1 15 ? -1.418 -1.818 -1.566 1.00 0.00 15 PHE A O 17
ATOM 9901 N N . LEU A 1 16 ? -3.050 -0.274 -1.625 1.00 0.00 16 LEU A N 17
ATOM 9902 C CA . LEU A 1 16 ? -2.216 0.716 -2.286 1.00 0.00 16 LEU A CA 17
ATOM 9903 C C . LEU A 1 16 ? -1.095 1.152 -1.344 1.00 0.00 16 LEU A C 17
ATOM 9904 O O . LEU A 1 16 ? -0.001 1.506 -1.785 1.00 0.00 16 LEU A O 17
ATOM 9920 N N . LEU A 1 17 ? -1.371 1.102 -0.045 1.00 0.00 17 LEU A N 17
ATOM 9921 C CA . LEU A 1 17 ? -0.368 1.401 0.964 1.00 0.00 17 LEU A CA 17
ATOM 9922 C C . LEU A 1 17 ? 0.661 0.274 1.004 1.00 0.00 17 LEU A C 17
ATOM 9923 O O . LEU A 1 17 ? 1.862 0.525 1.096 1.00 0.00 17 LEU A O 17
ATOM 9939 N N . GLU A 1 18 ? 0.180 -0.965 0.916 1.00 0.00 18 GLU A N 17
ATOM 9940 C CA . GLU A 1 18 ? 1.059 -2.128 0.823 1.00 0.00 18 GLU A CA 17
ATOM 9941 C C . GLU A 1 18 ? 2.025 -1.955 -0.341 1.00 0.00 18 GLU A C 17
ATOM 9942 O O . GLU A 1 18 ? 3.215 -2.266 -0.238 1.00 0.00 18 GLU A O 17
ATOM 9954 N N . PHE A 1 19 ? 1.493 -1.440 -1.443 1.00 0.00 19 PHE A N 17
ATOM 9955 C CA . PHE A 1 19 ? 2.287 -1.149 -2.622 1.00 0.00 19 PHE A CA 17
ATOM 9956 C C . PHE A 1 19 ? 3.344 -0.096 -2.308 1.00 0.00 19 PHE A C 17
ATOM 9957 O O . PHE A 1 19 ? 4.503 -0.254 -2.670 1.00 0.00 19 PHE A O 17
ATOM 9974 N N . LEU A 1 20 ? 2.937 0.970 -1.625 1.00 0.00 20 LEU A N 17
ATOM 9975 C CA . LEU A 1 20 ? 3.848 2.059 -1.274 1.00 0.00 20 LEU A CA 17
ATOM 9976 C C . LEU A 1 20 ? 4.997 1.572 -0.391 1.00 0.00 20 LEU A C 17
ATOM 9977 O O . LEU A 1 20 ? 6.108 2.107 -0.453 1.00 0.00 20 LEU A O 17
ATOM 9993 N N . LEU A 1 21 ? 4.724 0.571 0.437 1.00 0.00 21 LEU A N 17
ATOM 9994 C CA . LEU A 1 21 ? 5.756 -0.024 1.279 1.00 0.00 21 LEU A CA 17
ATOM 9995 C C . LEU A 1 21 ? 6.803 -0.707 0.417 1.00 0.00 21 LEU A C 17
ATOM 9996 O O . LEU A 1 21 ? 8.002 -0.465 0.563 1.00 0.00 21 LEU A O 17
ATOM 10012 N N . ASP A 1 22 ? 6.332 -1.550 -0.490 1.00 0.00 22 ASP A N 17
ATOM 10013 C CA . ASP A 1 22 ? 7.215 -2.248 -1.420 1.00 0.00 22 ASP A CA 17
ATOM 10014 C C . ASP A 1 22 ? 7.908 -1.244 -2.331 1.00 0.00 22 ASP A C 17
ATOM 10015 O O . ASP A 1 22 ? 9.093 -1.360 -2.615 1.00 0.00 22 ASP A O 17
ATOM 10024 N N . PHE A 1 23 ? 7.151 -0.231 -2.734 1.00 0.00 23 PHE A N 17
ATOM 10025 C CA . PHE A 1 23 ? 7.629 0.834 -3.615 1.00 0.00 23 PHE A CA 17
ATOM 10026 C C . PHE A 1 23 ? 8.898 1.492 -3.069 1.00 0.00 23 PHE A C 17
ATOM 10027 O O . PHE A 1 23 ? 9.687 2.063 -3.822 1.00 0.00 23 PHE A O 17
ATOM 10044 N N . CYS A 1 24 ? 9.092 1.391 -1.760 1.00 0.00 24 CYS A N 17
ATOM 10045 C CA . CYS A 1 24 ? 10.238 2.003 -1.099 1.00 0.00 24 CYS A CA 17
ATOM 10046 C C . CYS A 1 24 ? 11.562 1.363 -1.533 1.00 0.00 24 CYS A C 17
ATOM 10047 O O . CYS A 1 24 ? 12.608 2.007 -1.475 1.00 0.00 24 CYS A O 17
ATOM 10055 N N . THR A 1 25 ? 11.522 0.107 -1.973 1.00 0.00 25 THR A N 17
ATOM 10056 C CA . THR A 1 25 ? 12.746 -0.575 -2.385 1.00 0.00 25 THR A CA 17
ATOM 10057 C C . THR A 1 25 ? 12.446 -1.784 -3.274 1.00 0.00 25 THR A C 17
ATOM 10058 O O . THR A 1 25 ? 13.096 -1.984 -4.303 1.00 0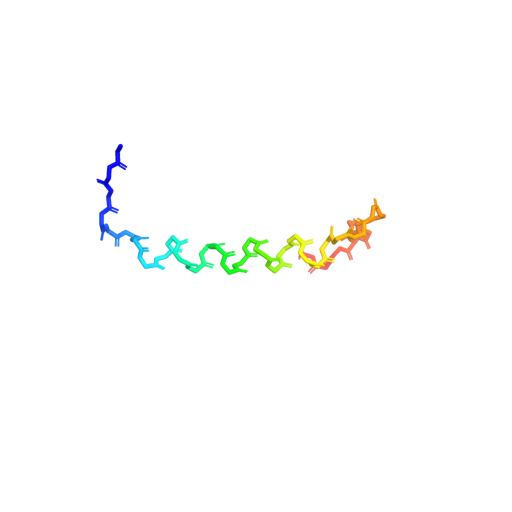.00 25 THR A O 17
ATOM 10069 N N . GLY A 1 26 ? 11.455 -2.576 -2.886 1.00 0.00 26 GLY A N 17
ATOM 10070 C CA . GLY A 1 26 ? 11.062 -3.722 -3.675 1.00 0.00 26 GLY A CA 17
ATOM 10071 C C . GLY A 1 26 ? 11.774 -4.983 -3.251 1.00 0.00 26 GLY A C 17
ATOM 10072 O O . GLY A 1 26 ? 12.738 -4.935 -2.481 1.00 0.00 26 GLY A O 17
ATOM 10076 N N . GLU A 1 27 ? 11.290 -6.115 -3.741 1.00 0.00 27 GLU A N 17
ATOM 10077 C CA . GLU A 1 27 ? 11.951 -7.390 -3.520 1.00 0.00 27 GLU A CA 17
ATOM 10078 C C . GLU A 1 27 ? 13.318 -7.355 -4.185 1.00 0.00 27 GLU A C 17
ATOM 10079 O O . GLU A 1 27 ? 14.301 -7.881 -3.662 1.00 0.00 27 GLU A O 17
ATOM 10091 N N . ASP A 1 28 ? 13.364 -6.712 -5.343 1.00 0.00 28 ASP A N 17
ATOM 10092 C CA . ASP A 1 28 ? 14.620 -6.404 -6.008 1.00 0.00 28 ASP A CA 17
ATOM 10093 C C . ASP A 1 28 ? 14.650 -4.925 -6.355 1.00 0.00 28 ASP A C 17
ATOM 10094 O O . ASP A 1 28 ? 15.486 -4.172 -5.858 1.00 0.00 28 ASP A O 17
ATOM 10103 N N . SER A 1 29 ? 13.714 -4.519 -7.203 1.00 0.00 29 SER A N 17
ATOM 10104 C CA . SER A 1 29 ? 13.607 -3.141 -7.648 1.00 0.00 29 SER A CA 17
ATOM 10105 C C . SER A 1 29 ? 12.173 -2.851 -8.076 1.00 0.00 29 SER A C 17
ATOM 10106 O O . SER A 1 29 ? 11.466 -3.751 -8.525 1.00 0.00 29 SER A O 17
ATOM 10114 N N . VAL A 1 30 ? 11.750 -1.599 -7.953 1.00 0.00 30 VAL A N 17
ATOM 10115 C CA . VAL A 1 30 ? 10.382 -1.216 -8.302 1.00 0.00 30 VAL A CA 17
ATOM 10116 C C . VAL A 1 30 ? 10.395 -0.281 -9.509 1.00 0.00 30 VAL A C 17
ATOM 10117 O O . VAL A 1 30 ? 9.400 0.358 -9.845 1.00 0.00 30 VAL A O 17
ATOM 10130 N N . ASP A 1 31 ? 11.539 -0.208 -10.161 1.00 0.00 31 ASP A N 17
ATOM 10131 C CA . ASP A 1 31 ? 11.698 0.638 -11.337 1.00 0.00 31 ASP A CA 17
ATOM 10132 C C . ASP A 1 31 ? 11.330 -0.136 -12.594 1.00 0.00 31 ASP A C 17
ATOM 10133 O O . ASP A 1 31 ? 11.284 0.417 -13.694 1.00 0.00 31 ASP A O 17
ATOM 10142 N N . GLY A 1 32 ? 11.072 -1.422 -12.419 1.00 0.00 32 GLY A N 17
ATOM 10143 C CA . GLY A 1 32 ? 10.769 -2.277 -13.544 1.00 0.00 32 GLY A CA 17
ATOM 10144 C C . GLY A 1 32 ? 11.778 -3.390 -13.696 1.00 0.00 32 GLY A C 17
ATOM 10145 O O . GLY A 1 32 ? 11.626 -4.263 -14.547 1.00 0.00 32 GLY A O 17
ATOM 10149 N N . LYS A 1 33 ? 12.819 -3.362 -12.871 1.00 0.00 33 LYS A N 17
ATOM 10150 C CA . LYS A 1 33 ? 13.834 -4.405 -12.902 1.00 0.00 33 LYS A CA 17
ATOM 10151 C C . LYS A 1 33 ? 13.517 -5.514 -11.906 1.00 0.00 33 LYS A C 17
ATOM 10152 O O . LYS A 1 33 ? 14.407 -6.246 -11.471 1.00 0.00 33 LYS A O 17
ATOM 10171 N N . LYS A 1 34 ? 12.244 -5.637 -11.546 1.00 0.00 34 LYS A N 17
ATOM 10172 C CA . LYS A 1 34 ? 11.809 -6.709 -10.668 1.00 0.00 34 LYS A CA 17
ATOM 10173 C C . LYS A 1 34 ? 11.730 -8.013 -11.452 1.00 0.00 34 LYS A C 17
ATOM 10174 O O . LYS A 1 34 ? 11.073 -8.086 -12.493 1.00 0.00 34 LYS A O 17
ATOM 10193 N N . ARG A 1 35 ? 12.409 -9.030 -10.955 1.00 0.00 35 ARG A N 17
ATOM 10194 C CA . ARG A 1 35 ? 12.550 -10.282 -11.678 1.00 0.00 35 ARG A CA 17
ATOM 10195 C C . ARG A 1 35 ? 11.490 -11.285 -11.240 1.00 0.00 35 ARG A C 17
ATOM 10196 O O . ARG A 1 35 ? 11.178 -12.238 -11.959 1.00 0.00 35 ARG A O 17
ATOM 10217 N N . GLN A 1 36 ? 10.936 -11.058 -10.061 1.00 0.00 36 GLN A N 17
ATOM 10218 C CA . GLN A 1 36 ? 9.905 -11.921 -9.520 1.00 0.00 36 GLN A CA 17
ATOM 10219 C C . GLN A 1 36 ? 8.531 -11.336 -9.815 1.00 0.00 36 GLN A C 17
ATOM 10220 O O . GLN A 1 36 ? 8.186 -10.294 -9.224 1.00 0.00 36 GLN A O 17
#

Nearest PDB structures (foldseek):
  2mj2-assembly1_A  TM=1.029E+00  e=3.231E-06  JC polyomavirus
  5mgq-assembly1_A  TM=3.694E-01  e=8.388E+00  Homo sapiens

InterPro domains:
  IPR002643 Polyomavirus agnoprotein [PF01736] (1-63)